Protein AF-A0A0K2V926-F1 (afdb_monomer)

Solvent-accessible surface area (backbone atoms only — not comparable to full-atom values): 27455 Å² total; per-residue (Å²): 122,60,82,78,70,68,65,40,74,65,41,53,51,31,40,55,51,43,51,51,48,54,51,37,40,50,54,46,16,48,52,30,44,75,71,68,37,51,71,63,11,52,54,46,50,47,32,52,51,48,21,49,50,54,18,43,54,54,14,66,69,42,86,78,47,61,51,70,63,33,17,52,46,42,22,33,68,53,28,37,34,55,49,21,29,46,56,47,52,34,52,53,51,30,38,50,50,50,44,75,52,64,62,35,76,74,25,53,84,41,62,88,41,75,64,9,42,52,28,46,47,50,53,49,35,54,54,47,24,53,49,43,30,48,56,46,50,56,62,59,33,56,54,96,58,91,80,47,69,68,55,55,51,31,44,51,47,23,42,50,32,32,30,53,30,44,43,55,54,49,17,52,34,47,69,70,42,40,66,52,38,66,72,43,53,49,52,52,54,33,51,52,38,34,49,50,42,61,77,72,41,85,60,90,58,74,60,46,62,55,34,15,52,51,40,74,50,25,87,47,46,64,48,60,65,72,88,70,78,74,75,85,81,85,71,92,69,78,43,80,65,48,43,51,52,49,36,56,50,39,54,52,38,54,56,39,42,52,53,48,53,50,51,47,52,52,53,51,52,50,51,48,53,48,40,57,54,44,65,75,74,42,82,60,81,68,42,34,77,73,63,64,38,65,63,64,63,49,49,56,51,52,54,31,43,54,49,20,52,51,28,42,50,53,31,50,48,52,55,48,50,52,35,51,53,40,49,52,48,53,72,63,56,65,96,62,87,90,60,62,75,74,47,56,64,55,51,54,58,60,54,66,77,62,78,53,71,69,74,79,66,59,72,72,71,70,72,82,65,75,72,80,58,69,50,7,29,42,76,64,89,59,98,57,94,76,50,74,60,53,73,35,44,54,70,41,35,61,53,64,31,76,74,75,66,50,74,46,82,35,68,62,61,41,36,49,72,42,49,29,31,31,32,39,38,37,32,71,78,80,50,37,31,31,61,44,65,38,73,51,30,44,49,60,54,50,55,52,48,52,53,28,22,78,67,48,77,37,70,57,13,33,42,30,59,75,76,57,38,65,89,27,52,30,33,38,72,71,46,76,44,99,47,80,81,49,42,64,57,51,35,53,48,49,29,59,76,40,48,14,40,62,90,68,16,48,30,82,134

Organism: Lepeophtheirus salmonis (NCBI:txid72036)

Sequence (509 aa):
MSGNELFTNYVVLRFFVGIVDVCTDFIRGSSLLFTQNLFWGLLTFALPVFSTLVSIVYGALDKNISFCNGACYIFAKYFEAFLSAGPQLFLFSTSIICGVHFDLFNNIGDFGSSGGFISFLEIFSFIWSILSFSIAAFNYDKESFPNSFLRSITYMATLFSSLSFRLFVGSLLLVLIPYYVVGVILPIAYILNMAIYKVTSESKDWECVLYAFSSLFSPIGYARRRSVTPSKKLSGIVSQSGVKIAKVNLESLVQRLKLFLALFHCLSLASFIILVIAFETTGKAQLIQSFQQREVVYVPPVILYIFSVCSSLVYLKTVVKARDATRLWDSITPAHPSRKTQVQNRLSQIFTDIELQPVNILPAEDPTDEKKGTPGNSRCDGKDRECVTCELMIVGSSFRSSMTGREYKFMNSVSCTTKNVIYLVTCNKCRKQYVGKTEQQFKQRHYGHRREIETKVSPLGKHFAEECGYINWRFQIIDHCDASGDLTRREGYWQQELNTYAPHGLNSR

InterPro domains:
  IPR000305 GIY-YIG endonuclease [PF01541] (420-500)
  IPR035901 GIY-YIG endonuclease superfamily [G3DSA:3.40.1440.10] (418-509)

Foldseek 3Di:
DPPVVLDDVLLVVLLVLLVLLLVLLLLLLVVCVVVVVPVLSVVSNVQLVVLLVVLQVVLVVPPPDDSVSSSSSCSSQARRLQSHLLVVLLSLLLCVQLCSCVLLVVLCVPCVDPSNVNSVSSVVSNVSSVVSNLSNLPVQLPAPDPDDPLLSVLVSLLQVLLLVLLSQLVSLCCQLPVCCVVPPLLVVQLVVQLVLCVVLDPDPDPCSSRQSSSLSRGLGNLRDDDPPPDDPDDDDDCALVNLVVVLVSLVSSLVSLVVSLVSSLVSSVVSLVVSVVSLVPGDCVSGDPVCNDPCNSNVVSVVSSVSSVVSSVSSSVVSVVVSVVSVVVSVPVDPDDDPPPVVVVVVVVVVVVPPPPPPPPVVPPPPVPPPPDFF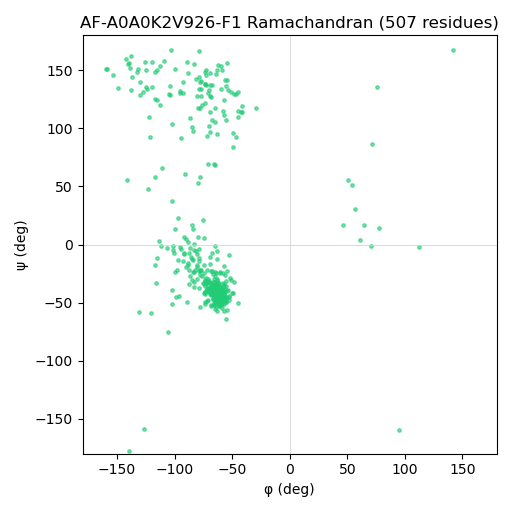FEDEDPDPDPDLVQQVQEDGDQWDAQLVPRDIDGGGHYDYQQAAFFWKWKAQQPPRAIDIDTGRGRNSVVVVVLVVCLVVVPALSNVCQNPPRHPVRIHMTGDDHDPHNVCSVVVSVVCCVVSVQDPPRHRDDD

Radius of gyration: 30.7 Å; Cα contacts (8 Å, |Δi|>4): 624; chains: 1; bounding box: 84×50×77 Å

Nearest PDB structures (foldseek):
  1ln0-assembly1_A  TM=8.294E-01  e=8.531E-03  Tequatrovirus T4

Secondary structure (DSSP, 8-state):
--HHHHT-HHHHHHHHHHHHHHHHHHHHHHHHHHTT-HHHHHHHHHHHHHHHHHHHHHHHH-TTS-HHHHHHHHIIIIIIIIIIIHHHHHHHHHHHHTTTTHHHHHHTT-TTSHHHHHHHHHHHHHHHHHHHHHHHHHHHT--SS---HHHHHHHHHHHHHHHHHHHHHHHHHHHH-HHHIIIIIHHHHHHHHHHHHHHH----STHHHHHHHHTTTSS--TTPPP-----S---S---HHHHHHHHHHHHHHHHHHHHHHHHHHHHHHHHHHHHHHHHHHS-GGGS-GGGGSHHHHHHHHHHHHHHHHHHHHHHHHHHHHHHHHHHHHHHHS-SSGGGHHHHHHHHHHHHHTT------------------PPSEE----SS-S--HHHHTB--BSEEE-TTT--EEE--SEE-TT--SEEEEEEETTT--EEEEEESS-HHHHHHHHHHHHHHT-SHHHHIIIIIS-GGGEEEEEEEE-SSHHHHHHHHHHHHHHTT-BTTTSSB--

Structure (mmCIF, N/CA/C/O backbone):
data_AF-A0A0K2V926-F1
#
_entry.id   AF-A0A0K2V926-F1
#
loop_
_atom_site.group_PDB
_atom_site.id
_atom_site.type_symbol
_atom_site.label_atom_id
_atom_site.label_alt_id
_atom_site.label_comp_id
_atom_site.label_asym_id
_atom_site.label_entity_id
_atom_site.label_seq_id
_atom_site.pdbx_PDB_ins_code
_atom_site.Cartn_x
_atom_site.Cartn_y
_atom_site.Cartn_z
_atom_site.occupancy
_atom_site.B_iso_or_equiv
_atom_site.auth_seq_id
_atom_site.auth_comp_id
_atom_site.auth_asym_id
_atom_site.auth_atom_id
_atom_site.pdbx_PDB_model_num
ATOM 1 N N . MET A 1 1 ? 17.329 -14.906 -1.719 1.00 42.91 1 MET A N 1
ATOM 2 C CA . MET A 1 1 ? 17.721 -13.475 -1.724 1.00 42.91 1 MET A CA 1
ATOM 3 C C . MET A 1 1 ? 19.124 -13.372 -1.150 1.00 42.91 1 MET A C 1
ATOM 5 O O . MET A 1 1 ? 19.411 -14.099 -0.207 1.00 42.91 1 MET A O 1
ATOM 9 N N . SER A 1 2 ? 20.019 -12.555 -1.714 1.00 35.53 2 SER A N 1
ATOM 10 C CA . SER A 1 2 ? 21.328 -12.323 -1.078 1.00 35.53 2 SER A CA 1
ATOM 11 C C . SER A 1 2 ? 21.142 -11.447 0.170 1.00 35.53 2 SER A C 1
ATOM 13 O O . SER A 1 2 ? 20.219 -10.634 0.213 1.00 35.53 2 SER A O 1
ATOM 15 N N . GLY A 1 3 ? 21.994 -11.594 1.192 1.00 37.06 3 GLY A N 1
ATOM 16 C CA . GLY A 1 3 ? 21.860 -10.872 2.472 1.00 37.06 3 GLY A CA 1
ATOM 17 C C . GLY A 1 3 ? 21.765 -9.340 2.353 1.00 37.06 3 GLY A C 1
ATOM 18 O O . GLY A 1 3 ? 21.155 -8.701 3.203 1.00 37.06 3 GLY A O 1
ATOM 19 N N . ASN A 1 4 ? 22.259 -8.757 1.253 1.00 40.38 4 ASN A N 1
ATOM 20 C CA . ASN A 1 4 ? 22.175 -7.318 0.975 1.00 40.38 4 ASN A CA 1
ATOM 21 C C . ASN A 1 4 ? 20.801 -6.849 0.447 1.00 40.38 4 ASN A C 1
ATOM 23 O O . ASN A 1 4 ? 20.538 -5.650 0.447 1.00 40.38 4 ASN A O 1
ATOM 27 N N . GLU A 1 5 ? 19.910 -7.747 0.005 1.00 48.66 5 GLU A N 1
ATOM 28 C CA . GLU A 1 5 ? 18.532 -7.399 -0.401 1.00 48.66 5 GLU A CA 1
ATOM 29 C C . GLU A 1 5 ? 17.530 -7.421 0.770 1.00 48.66 5 GLU A C 1
ATOM 31 O O . GLU A 1 5 ? 16.438 -6.858 0.659 1.00 48.66 5 GLU A O 1
ATOM 36 N N . LEU A 1 6 ? 17.894 -8.048 1.896 1.00 49.00 6 LEU A N 1
ATOM 37 C CA . LEU A 1 6 ? 17.049 -8.164 3.092 1.00 49.00 6 LEU A CA 1
ATOM 38 C C . LEU A 1 6 ? 16.946 -6.841 3.874 1.00 49.00 6 LEU A C 1
ATOM 40 O O . LEU A 1 6 ? 15.889 -6.541 4.418 1.00 49.00 6 LEU A O 1
ATOM 44 N N . PHE A 1 7 ? 17.983 -5.998 3.846 1.00 55.91 7 PHE A N 1
ATOM 45 C CA . PHE A 1 7 ? 18.051 -4.741 4.606 1.00 55.91 7 PHE A CA 1
ATOM 46 C C . PHE A 1 7 ? 18.136 -3.508 3.703 1.00 55.91 7 PHE A C 1
ATOM 48 O O . PHE A 1 7 ? 19.064 -2.707 3.773 1.00 55.91 7 PHE A O 1
ATOM 55 N N . THR A 1 8 ? 17.146 -3.328 2.832 1.00 72.25 8 THR A N 1
ATOM 56 C CA . THR A 1 8 ? 16.980 -2.021 2.175 1.00 72.25 8 THR A CA 1
ATOM 57 C C . THR A 1 8 ? 16.657 -0.944 3.219 1.00 72.25 8 THR A C 1
ATOM 59 O O . THR A 1 8 ? 15.987 -1.239 4.209 1.00 72.25 8 THR A O 1
ATOM 62 N N . ASN A 1 9 ? 17.050 0.316 2.979 1.00 78.50 9 ASN A N 1
ATOM 63 C CA . ASN A 1 9 ? 16.726 1.454 3.863 1.00 78.50 9 ASN A CA 1
ATOM 64 C C . ASN A 1 9 ? 15.234 1.510 4.241 1.00 78.50 9 ASN A C 1
ATOM 66 O O . ASN A 1 9 ? 14.882 1.906 5.346 1.00 78.50 9 ASN A O 1
ATOM 70 N N . TYR A 1 10 ? 14.356 1.070 3.334 1.00 80.62 10 TYR A N 1
ATOM 71 C CA . TYR A 1 10 ? 12.924 0.950 3.590 1.00 80.62 10 TYR A CA 1
ATOM 72 C C . TYR A 1 10 ? 12.586 -0.097 4.662 1.00 80.62 10 TYR A C 1
ATOM 74 O O . TYR A 1 10 ? 11.781 0.181 5.542 1.00 80.62 10 TYR A O 1
ATOM 82 N N . VAL A 1 11 ? 13.182 -1.291 4.601 1.00 80.06 11 VAL A N 1
ATOM 83 C CA . VAL A 1 11 ? 12.918 -2.359 5.581 1.00 80.06 11 VAL A CA 1
ATOM 84 C C . VAL A 1 11 ? 13.426 -1.952 6.961 1.00 80.06 11 VAL A C 1
ATOM 86 O O . VAL A 1 11 ? 12.725 -2.163 7.943 1.00 80.06 11 VAL A O 1
ATOM 89 N N . VAL A 1 12 ? 14.591 -1.300 7.027 1.00 81.75 12 VAL A N 1
ATOM 90 C CA . VAL A 1 12 ? 15.128 -0.746 8.279 1.00 81.75 12 VAL A CA 1
ATOM 91 C C . VAL A 1 12 ? 14.183 0.312 8.853 1.00 81.75 12 VAL A C 1
ATOM 93 O O . VAL A 1 12 ? 13.789 0.208 10.010 1.00 81.75 12 VAL A O 1
ATOM 96 N N . LEU A 1 13 ? 13.747 1.282 8.040 1.00 85.31 13 LEU A N 1
ATOM 97 C CA . LEU A 1 13 ? 12.763 2.288 8.455 1.00 85.31 13 LEU A CA 1
ATOM 98 C C . LEU A 1 13 ? 11.477 1.638 8.983 1.00 85.31 13 LEU A C 1
ATOM 100 O O . LEU A 1 13 ? 10.986 2.011 10.041 1.00 85.31 13 LEU A O 1
ATOM 104 N N . ARG A 1 14 ? 10.942 0.649 8.261 1.00 86.81 14 ARG A N 1
ATOM 105 C CA . ARG A 1 14 ? 9.717 -0.060 8.645 1.00 86.81 14 ARG A CA 1
ATOM 106 C C . ARG A 1 14 ? 9.862 -0.849 9.936 1.00 86.81 14 ARG A C 1
ATOM 108 O O . ARG A 1 14 ? 8.911 -0.906 10.701 1.00 86.81 14 ARG A O 1
ATOM 115 N N . PHE A 1 15 ? 11.035 -1.418 10.188 1.00 83.62 15 PHE A N 1
ATOM 116 C CA . PHE A 1 15 ? 11.318 -2.092 11.447 1.00 83.62 15 PHE A CA 1
ATOM 117 C C . PHE A 1 15 ? 11.243 -1.117 12.629 1.00 83.62 15 PHE A C 1
ATOM 119 O O . PHE A 1 15 ? 10.557 -1.399 13.605 1.00 83.62 15 PHE A O 1
ATOM 126 N N . PHE A 1 16 ? 11.861 0.064 12.513 1.00 85.75 16 PHE A N 1
ATOM 127 C CA . PHE A 1 16 ? 11.765 1.098 13.550 1.00 85.75 16 PHE A CA 1
ATOM 128 C C . PHE A 1 16 ? 10.338 1.615 13.739 1.00 85.75 16 PHE A C 1
ATOM 130 O O . PHE A 1 16 ? 9.874 1.712 14.871 1.00 85.75 16 PHE A O 1
ATOM 137 N N . VAL A 1 17 ? 9.634 1.912 12.641 1.00 88.12 17 VAL A N 1
ATOM 138 C CA . VAL A 1 17 ? 8.237 2.370 12.691 1.00 88.12 17 VAL A CA 1
ATOM 139 C C . VAL A 1 17 ? 7.353 1.340 13.393 1.00 88.12 17 VAL A C 1
ATOM 141 O O . VAL A 1 17 ? 6.601 1.718 14.286 1.00 88.12 17 VAL A O 1
ATOM 144 N N . GLY A 1 18 ? 7.517 0.058 13.058 1.00 85.19 18 GLY A N 1
ATOM 145 C CA . GLY A 1 18 ? 6.752 -1.028 13.661 1.00 85.19 18 GLY A CA 1
ATOM 146 C C . GLY A 1 18 ? 7.061 -1.271 15.138 1.00 85.19 18 GLY A C 1
ATOM 147 O O . GLY A 1 18 ? 6.154 -1.581 15.899 1.00 85.19 18 GLY A O 1
ATOM 148 N N . ILE A 1 19 ? 8.311 -1.087 15.584 1.00 85.31 19 ILE A N 1
ATOM 149 C CA . ILE A 1 19 ? 8.633 -1.135 17.023 1.00 85.31 19 ILE A CA 1
ATOM 150 C C . ILE A 1 19 ? 7.877 -0.040 17.772 1.00 85.31 19 ILE A C 1
ATOM 152 O O . ILE A 1 19 ? 7.314 -0.304 18.830 1.00 85.31 19 ILE A O 1
ATOM 156 N N . VAL A 1 20 ? 7.866 1.182 17.236 1.00 89.44 20 VAL A N 1
ATOM 157 C CA . VAL A 1 20 ? 7.162 2.297 17.875 1.00 89.44 20 VAL A CA 1
ATOM 158 C C . VAL A 1 20 ? 5.656 2.027 17.921 1.00 89.44 20 VAL A C 1
ATOM 160 O O . VAL A 1 20 ? 5.084 2.177 18.997 1.00 89.44 20 VAL A O 1
ATOM 163 N N . ASP A 1 21 ? 5.040 1.549 16.830 1.00 87.56 21 ASP A N 1
ATOM 164 C CA . ASP A 1 21 ? 3.621 1.143 16.815 1.00 87.56 21 ASP A CA 1
ATOM 165 C C . ASP A 1 21 ? 3.337 0.118 17.926 1.00 87.56 21 ASP A C 1
ATOM 167 O O . ASP A 1 21 ? 2.548 0.400 18.827 1.00 87.56 21 ASP A O 1
ATOM 171 N N . VAL A 1 22 ? 4.064 -1.008 17.949 1.00 86.50 22 VAL A N 1
ATOM 172 C CA . VAL A 1 22 ? 3.876 -2.079 18.946 1.00 86.50 22 VAL A CA 1
ATOM 173 C C . VAL A 1 22 ? 4.055 -1.572 20.378 1.00 86.50 22 VAL A C 1
ATOM 175 O O . VAL A 1 22 ? 3.265 -1.917 21.255 1.00 86.50 22 VAL A O 1
ATOM 178 N N . CYS A 1 23 ? 5.072 -0.746 20.638 1.00 89.44 23 CYS A N 1
ATOM 179 C CA . CYS A 1 23 ? 5.290 -0.160 21.959 1.00 89.44 23 CYS A CA 1
ATOM 180 C C . CYS A 1 23 ? 4.127 0.750 22.370 1.00 89.44 23 CYS A C 1
ATOM 182 O O . CYS A 1 23 ? 3.650 0.659 23.502 1.00 89.44 23 CYS A O 1
ATOM 184 N N . THR A 1 24 ? 3.653 1.612 21.467 1.00 90.12 24 THR A N 1
ATOM 185 C CA . THR A 1 24 ? 2.534 2.517 21.764 1.00 90.12 24 THR A CA 1
ATOM 186 C C . THR A 1 24 ? 1.217 1.763 21.956 1.00 90.12 24 THR A C 1
ATOM 188 O O . THR A 1 24 ? 0.482 2.066 22.896 1.00 90.12 24 THR A O 1
ATOM 191 N N . ASP A 1 25 ? 0.971 0.713 21.168 1.00 88.94 25 ASP A N 1
ATOM 192 C CA . ASP A 1 25 ? -0.174 -0.186 21.324 1.00 88.94 25 ASP A CA 1
ATOM 193 C C . ASP A 1 25 ? -0.127 -0.938 22.651 1.00 88.94 25 ASP A C 1
ATOM 195 O O . ASP A 1 25 ? -1.148 -1.073 23.323 1.00 88.94 25 ASP A O 1
ATOM 199 N N . PHE A 1 26 ? 1.057 -1.384 23.079 1.00 90.00 26 PHE A N 1
ATOM 200 C CA . PHE A 1 26 ? 1.221 -2.061 24.362 1.00 90.00 26 PHE A CA 1
ATOM 201 C C . PHE A 1 26 ? 0.922 -1.126 25.542 1.00 90.00 26 PHE A C 1
ATOM 203 O O . PHE A 1 26 ? 0.235 -1.516 26.491 1.00 90.00 26 PHE A O 1
ATOM 210 N N . ILE A 1 27 ? 1.408 0.119 25.481 1.00 89.44 27 ILE A N 1
ATOM 211 C CA . ILE A 1 27 ? 1.130 1.140 26.500 1.00 89.44 27 ILE A CA 1
ATOM 212 C C . ILE A 1 27 ? -0.372 1.425 26.558 1.00 89.44 27 ILE A C 1
ATOM 214 O O . ILE A 1 27 ? -0.959 1.401 27.642 1.00 89.44 27 ILE A O 1
ATOM 218 N N . ARG A 1 28 ? -1.010 1.622 25.401 1.00 88.81 28 ARG A N 1
ATOM 219 C CA . ARG A 1 28 ? -2.451 1.860 25.303 1.00 88.81 28 ARG A CA 1
ATOM 220 C C . ARG A 1 28 ? -3.269 0.679 25.825 1.00 88.81 28 ARG A C 1
ATOM 222 O O . ARG A 1 28 ? -4.159 0.863 26.649 1.00 88.81 28 ARG A O 1
ATOM 229 N N . GLY A 1 29 ? -2.953 -0.539 25.388 1.00 90.94 29 GLY A N 1
ATOM 230 C CA . GLY A 1 29 ? -3.607 -1.758 25.862 1.00 90.94 29 GLY A CA 1
ATOM 231 C C . GLY A 1 29 ? -3.499 -1.899 27.379 1.00 90.94 29 GLY A C 1
ATOM 232 O O . GLY A 1 29 ? -4.490 -2.197 28.042 1.00 90.94 29 GLY A O 1
ATOM 233 N N . SER A 1 30 ? -2.326 -1.592 27.943 1.00 90.88 30 SER A N 1
ATOM 234 C CA . SER A 1 30 ? -2.103 -1.603 29.393 1.00 90.88 30 SER A CA 1
ATOM 235 C C . SER A 1 30 ? -2.959 -0.553 30.099 1.00 90.88 30 SER A C 1
ATOM 237 O O . SER A 1 30 ? -3.625 -0.871 31.080 1.00 90.88 30 SER A O 1
ATOM 239 N N . SER A 1 31 ? -2.994 0.680 29.583 1.00 88.06 31 SER A N 1
ATOM 240 C CA . SER A 1 31 ? -3.824 1.758 30.133 1.00 88.06 31 SER A CA 1
ATOM 241 C C . SER A 1 31 ? -5.312 1.388 30.152 1.00 88.06 31 SER A C 1
ATOM 243 O O . SER A 1 31 ? -5.976 1.555 31.175 1.00 88.06 31 SER A O 1
ATOM 245 N N . LEU A 1 32 ? -5.818 0.789 29.070 1.00 90.12 32 LEU A N 1
ATOM 246 C CA . LEU A 1 32 ? -7.196 0.299 28.987 1.00 90.12 32 LEU A CA 1
ATOM 247 C C . LEU A 1 32 ? -7.492 -0.802 30.016 1.00 90.12 32 LEU A C 1
ATOM 249 O O . LEU A 1 32 ? -8.568 -0.814 30.608 1.00 90.12 32 LEU A O 1
ATOM 253 N N . LEU A 1 33 ? -6.543 -1.706 30.280 1.00 91.25 33 LEU A N 1
ATOM 254 C CA . LEU A 1 33 ? -6.701 -2.703 31.344 1.00 91.25 33 LEU A CA 1
ATOM 255 C C . LEU A 1 33 ? -6.739 -2.058 32.736 1.00 91.25 33 LEU A C 1
ATOM 257 O O . LEU A 1 33 ? -7.568 -2.443 33.559 1.00 91.25 33 LEU A O 1
ATOM 261 N N . PHE A 1 34 ? -5.892 -1.057 32.996 1.00 88.94 34 PHE A N 1
ATOM 262 C CA . PHE A 1 34 ? -5.884 -0.337 34.275 1.00 88.94 34 PHE A CA 1
ATOM 263 C C . PHE A 1 34 ? -7.171 0.457 34.521 1.00 88.94 34 PHE A C 1
ATOM 265 O O . PHE A 1 34 ? -7.620 0.546 35.662 1.00 88.94 34 PHE A O 1
ATOM 272 N N . THR A 1 35 ? -7.798 0.982 33.467 1.00 86.62 35 THR A N 1
ATOM 273 C CA . THR A 1 35 ? -9.080 1.704 33.548 1.00 86.62 35 THR A CA 1
ATOM 274 C C . THR A 1 35 ? -10.304 0.781 33.516 1.00 86.62 35 THR A C 1
ATOM 276 O O . THR A 1 35 ? -11.416 1.249 33.296 1.00 86.62 35 THR A O 1
ATOM 279 N N . GLN A 1 36 ? -10.130 -0.527 33.759 1.00 88.31 36 GLN A N 1
ATOM 280 C CA . GLN A 1 36 ? -11.199 -1.541 33.781 1.00 88.31 36 GLN A CA 1
ATOM 281 C C . GLN A 1 36 ? -11.897 -1.771 32.425 1.00 88.31 36 GLN A C 1
ATOM 283 O O . GLN A 1 36 ? -12.946 -2.411 32.352 1.00 88.31 36 GLN A O 1
ATOM 288 N N . ASN A 1 37 ? -11.291 -1.338 31.317 1.00 89.62 37 ASN A N 1
ATOM 289 C CA . ASN A 1 37 ? -11.782 -1.568 29.958 1.00 89.62 37 ASN A CA 1
ATOM 290 C C . ASN A 1 37 ? -11.203 -2.868 29.367 1.00 89.62 37 ASN A C 1
ATOM 292 O O . ASN A 1 37 ? -10.526 -2.859 28.334 1.00 89.62 37 ASN A O 1
ATOM 296 N N . LEU A 1 38 ? -11.488 -4.005 30.020 1.00 92.94 38 LEU A N 1
ATOM 297 C CA . LEU A 1 38 ? -10.884 -5.315 29.720 1.00 92.94 38 LEU A CA 1
ATOM 298 C C . LEU A 1 38 ? -11.000 -5.714 28.241 1.00 92.94 38 LEU A C 1
ATOM 300 O O . LEU A 1 38 ? -10.014 -6.118 27.630 1.00 92.94 38 LEU A O 1
ATOM 304 N N . PHE A 1 39 ? -12.193 -5.577 27.656 1.00 92.25 39 PHE A N 1
ATOM 305 C CA . PHE A 1 39 ? -12.448 -5.947 26.261 1.00 92.25 39 PHE A CA 1
ATOM 306 C C . PHE A 1 39 ? -11.535 -5.190 25.280 1.00 92.25 39 PHE A C 1
ATOM 308 O O . PHE A 1 39 ? -10.882 -5.806 24.437 1.00 92.25 39 PHE A O 1
ATOM 315 N N . TRP A 1 40 ? -11.440 -3.865 25.423 1.00 91.12 40 TRP A N 1
ATOM 316 C CA . TRP A 1 40 ? -10.645 -3.007 24.539 1.00 91.12 40 TRP A CA 1
ATOM 317 C C . TRP A 1 40 ? -9.142 -3.187 24.747 1.00 91.12 40 TRP A C 1
ATOM 319 O O . TRP A 1 40 ? -8.387 -3.197 23.772 1.00 91.12 40 TRP A O 1
ATOM 329 N N . GLY A 1 41 ? -8.711 -3.379 25.998 1.00 92.00 41 GLY A N 1
ATOM 330 C CA . GLY A 1 41 ? -7.320 -3.687 26.322 1.00 92.00 41 GLY A CA 1
ATOM 331 C C . GLY A 1 41 ? -6.871 -5.005 25.689 1.00 92.00 41 GLY A C 1
ATOM 332 O O . GLY A 1 41 ? -5.884 -5.032 24.957 1.00 92.00 41 GLY A O 1
ATOM 333 N N . LEU A 1 42 ? -7.636 -6.087 25.880 1.00 93.88 42 LEU A N 1
ATOM 334 C CA . LEU A 1 42 ? -7.319 -7.397 25.297 1.00 93.88 42 LEU A CA 1
ATOM 335 C C . LEU A 1 42 ? -7.307 -7.374 23.765 1.00 93.88 42 LEU A C 1
ATOM 337 O O . LEU A 1 42 ? -6.407 -7.950 23.156 1.00 93.88 42 LEU A O 1
ATOM 341 N N . LEU A 1 43 ? -8.270 -6.694 23.135 1.00 91.75 43 LEU A N 1
ATOM 342 C CA . LEU A 1 43 ? -8.331 -6.598 21.676 1.00 91.75 43 LEU A CA 1
ATOM 343 C C . LEU A 1 43 ? -7.152 -5.792 21.102 1.00 91.75 43 LEU A C 1
ATOM 345 O O . LEU A 1 43 ? -6.610 -6.163 20.063 1.00 91.75 43 LEU A O 1
ATOM 349 N N . THR A 1 44 ? -6.703 -4.758 21.823 1.00 91.56 44 THR A N 1
ATOM 350 C CA . THR A 1 44 ? -5.500 -3.982 21.479 1.00 91.56 44 THR A CA 1
ATOM 351 C C . THR A 1 44 ? -4.243 -4.854 21.506 1.00 91.56 44 THR A C 1
ATOM 353 O O . THR A 1 44 ? -3.418 -4.757 20.606 1.00 91.56 44 THR A O 1
ATOM 356 N N . PHE A 1 45 ? -4.102 -5.765 22.476 1.00 91.81 45 PHE A N 1
ATOM 357 C CA . PHE A 1 45 ? -2.975 -6.709 22.501 1.00 91.81 45 PHE A CA 1
ATOM 358 C C . PHE A 1 45 ? -3.080 -7.812 21.443 1.00 91.81 45 PHE A C 1
ATOM 360 O O . PHE A 1 45 ? -2.062 -8.279 20.929 1.00 91.81 45 PHE A O 1
ATOM 367 N N . ALA A 1 46 ? -4.298 -8.245 21.113 1.00 91.31 46 ALA A N 1
ATOM 368 C CA . ALA A 1 46 ? -4.512 -9.351 20.189 1.00 91.31 46 ALA A CA 1
ATOM 369 C C . ALA A 1 46 ? -3.986 -9.053 18.775 1.00 91.31 46 ALA A C 1
ATOM 371 O O . ALA A 1 46 ? -3.469 -9.960 18.122 1.00 91.31 46 ALA A O 1
ATOM 372 N N . LEU A 1 47 ? -4.078 -7.803 18.306 1.00 90.06 47 LEU A N 1
ATOM 373 C CA . LEU A 1 47 ? -3.697 -7.416 16.942 1.00 90.06 47 LEU A CA 1
ATOM 374 C C . LEU A 1 47 ? -2.173 -7.512 16.679 1.00 90.06 47 LEU A C 1
ATOM 376 O O . LEU A 1 47 ? -1.789 -8.245 15.758 1.00 90.06 47 LEU A O 1
ATOM 380 N N . PRO A 1 48 ? -1.278 -6.909 17.494 1.00 86.88 48 PRO A N 1
ATOM 381 C CA . PRO A 1 48 ? 0.168 -7.098 17.354 1.00 86.88 48 PRO A CA 1
ATOM 382 C C . PRO A 1 48 ? 0.607 -8.556 17.521 1.00 86.88 48 PRO A C 1
ATOM 384 O O . PRO A 1 48 ? 1.478 -9.039 16.789 1.00 86.88 48 PRO A O 1
ATOM 387 N N . VAL A 1 49 ? -0.012 -9.286 18.459 1.00 88.06 49 VAL A N 1
ATOM 388 C CA . VAL A 1 49 ? 0.279 -10.711 18.687 1.00 88.06 49 VAL A CA 1
ATOM 389 C C . VAL A 1 49 ? -0.089 -11.528 17.453 1.00 88.06 49 VAL A C 1
ATOM 391 O O . VAL A 1 49 ? 0.733 -12.302 16.964 1.00 88.06 49 VAL A O 1
ATOM 394 N N . PHE A 1 50 ? -1.282 -11.319 16.896 1.00 87.88 50 PHE A N 1
ATOM 395 C CA . PHE A 1 50 ? -1.721 -11.988 15.676 1.00 87.88 50 PHE A CA 1
ATOM 396 C C . PHE A 1 50 ? -0.795 -11.682 14.492 1.00 87.88 50 PHE A C 1
ATOM 398 O O . PHE A 1 50 ? -0.346 -12.604 13.810 1.00 87.88 50 PHE A O 1
ATOM 405 N N . SER A 1 51 ? -0.434 -10.411 14.290 1.00 85.81 51 SER A N 1
ATOM 406 C CA . SER A 1 51 ? 0.511 -9.998 13.244 1.00 85.81 51 SER A CA 1
ATOM 407 C C . SER A 1 51 ? 1.876 -10.691 13.383 1.00 85.81 51 SER A C 1
ATOM 409 O O . SER A 1 51 ? 2.438 -11.202 12.405 1.00 85.81 51 SER A O 1
ATOM 411 N N . THR A 1 52 ? 2.378 -10.803 14.615 1.00 82.69 52 THR A N 1
ATOM 412 C CA . THR A 1 52 ? 3.632 -11.502 14.931 1.00 82.69 52 THR A CA 1
ATOM 413 C C . THR A 1 52 ? 3.529 -12.999 14.633 1.00 82.69 52 THR A C 1
ATOM 415 O O . THR A 1 52 ? 4.400 -13.554 13.964 1.00 82.69 52 THR A O 1
ATOM 418 N N . LEU A 1 53 ? 2.444 -13.657 15.056 1.00 85.75 53 LEU A N 1
ATOM 419 C CA . LEU A 1 53 ? 2.220 -15.085 14.812 1.00 85.75 53 LEU A CA 1
ATOM 420 C C . LEU A 1 53 ? 2.139 -15.404 13.316 1.00 85.75 53 LEU A C 1
ATOM 422 O O . LEU A 1 53 ? 2.807 -16.327 12.852 1.00 85.75 53 LEU A O 1
ATOM 426 N N . VAL A 1 54 ? 1.386 -14.616 12.543 1.00 82.62 54 VAL A N 1
ATOM 427 C CA . VAL A 1 54 ? 1.290 -14.787 11.083 1.00 82.62 54 VAL A CA 1
ATOM 428 C C . VAL A 1 54 ? 2.662 -14.611 10.424 1.00 82.62 54 VAL A C 1
ATOM 430 O O . VAL A 1 54 ? 3.027 -15.390 9.541 1.00 82.62 54 VAL A O 1
ATOM 433 N N . SER A 1 55 ? 3.461 -13.650 10.893 1.00 80.44 55 SER A N 1
ATOM 434 C CA . SER A 1 55 ? 4.827 -13.426 10.400 1.00 80.44 55 SER A CA 1
ATOM 435 C C . SER A 1 55 ? 5.759 -14.601 10.684 1.00 80.44 55 SER A C 1
ATOM 437 O O . SER A 1 55 ? 6.539 -14.988 9.814 1.00 80.44 55 SER A O 1
ATOM 439 N N . ILE A 1 56 ? 5.660 -15.191 11.879 1.00 81.06 56 ILE A N 1
ATOM 440 C CA . ILE A 1 56 ? 6.429 -16.374 12.278 1.00 81.06 56 ILE A CA 1
ATOM 441 C C . ILE A 1 56 ? 6.043 -17.580 11.421 1.00 81.06 56 ILE A C 1
ATOM 443 O O . ILE A 1 56 ? 6.925 -18.251 10.889 1.00 81.06 56 ILE A O 1
ATOM 447 N N . VAL A 1 57 ? 4.743 -17.839 11.250 1.00 82.06 57 VAL A N 1
ATOM 448 C CA . VAL A 1 57 ? 4.250 -18.954 10.427 1.00 82.06 57 VAL A CA 1
ATOM 449 C C . VAL A 1 57 ? 4.725 -18.798 8.987 1.00 82.06 57 VAL A C 1
ATOM 451 O O . VAL A 1 57 ? 5.266 -19.739 8.411 1.00 82.06 57 VAL A O 1
ATOM 454 N N . TYR A 1 58 ? 4.595 -17.603 8.411 1.00 74.38 58 TYR A N 1
ATOM 455 C CA . TYR A 1 58 ? 5.065 -17.351 7.052 1.00 74.38 58 TYR A CA 1
ATOM 456 C C . TYR A 1 58 ? 6.591 -17.513 6.946 1.00 74.38 58 TYR A C 1
ATOM 458 O O . TYR A 1 58 ? 7.079 -18.148 6.012 1.00 74.38 58 TYR A O 1
ATOM 466 N N . GLY A 1 59 ? 7.351 -16.992 7.915 1.00 71.94 59 GLY A N 1
ATOM 467 C CA . GLY A 1 59 ? 8.805 -17.154 7.983 1.00 71.94 59 GLY A CA 1
ATOM 468 C C . GLY A 1 59 ? 9.252 -18.613 8.134 1.00 71.94 59 GLY A C 1
ATOM 469 O O . GLY A 1 59 ? 10.273 -18.990 7.571 1.00 71.94 59 GLY A O 1
ATOM 470 N N . ALA A 1 60 ? 8.477 -19.451 8.831 1.00 73.81 60 ALA A N 1
ATOM 471 C CA . ALA A 1 60 ? 8.723 -20.891 8.947 1.00 73.81 60 ALA A CA 1
ATOM 472 C C . ALA A 1 60 ? 8.472 -21.650 7.635 1.00 73.81 60 ALA A C 1
ATOM 474 O O . ALA A 1 60 ? 9.124 -22.659 7.365 1.00 73.81 60 ALA A O 1
ATOM 475 N N . LEU A 1 61 ? 7.517 -21.184 6.825 1.00 74.62 61 LEU A N 1
ATOM 476 C CA . LEU A 1 61 ? 7.176 -21.799 5.541 1.00 74.62 61 LEU A CA 1
ATOM 477 C C . LEU A 1 61 ? 8.174 -21.439 4.428 1.00 74.62 61 LEU A C 1
ATOM 479 O O . LEU A 1 61 ? 8.309 -22.198 3.464 1.00 74.62 61 LEU A O 1
ATOM 483 N N . ASP A 1 62 ? 8.900 -20.324 4.555 1.00 68.12 62 ASP A N 1
ATOM 484 C CA . ASP A 1 62 ? 9.925 -19.922 3.590 1.00 68.12 62 ASP A CA 1
ATOM 485 C C . ASP A 1 62 ? 11.272 -20.610 3.866 1.00 68.12 62 ASP A C 1
ATOM 487 O O . ASP A 1 62 ? 12.090 -20.170 4.673 1.00 68.12 62 ASP A O 1
ATOM 491 N N . LYS A 1 63 ? 11.531 -21.702 3.138 1.00 62.38 63 LYS A N 1
ATOM 492 C CA . LYS A 1 63 ? 12.749 -22.522 3.272 1.00 62.38 63 LYS A CA 1
ATOM 493 C C . LYS A 1 63 ? 14.045 -21.822 2.829 1.00 62.38 63 LYS A C 1
ATOM 495 O O . LYS A 1 63 ? 15.117 -22.402 2.983 1.00 62.38 63 LYS A O 1
ATOM 500 N N . ASN A 1 64 ? 13.974 -20.625 2.239 1.00 61.31 64 ASN A N 1
ATOM 501 C CA . ASN A 1 64 ? 15.116 -19.973 1.584 1.00 61.31 64 ASN A CA 1
ATOM 502 C C . ASN A 1 64 ? 15.799 -18.871 2.414 1.00 61.31 64 ASN A C 1
ATOM 504 O O . ASN A 1 64 ? 16.762 -18.264 1.933 1.00 61.31 64 ASN A O 1
ATOM 508 N N . ILE A 1 65 ? 15.314 -18.570 3.622 1.00 63.34 65 ILE A N 1
ATOM 509 C CA . ILE A 1 65 ? 15.864 -17.532 4.510 1.00 63.34 65 ILE A CA 1
ATOM 510 C C . ILE A 1 65 ? 16.012 -18.123 5.922 1.00 63.34 65 ILE A C 1
ATOM 512 O O . ILE A 1 65 ? 15.245 -18.999 6.310 1.00 63.34 65 ILE A O 1
ATOM 516 N N . SER A 1 66 ? 17.006 -17.677 6.707 1.00 67.94 66 SER A N 1
ATOM 517 C CA . SER A 1 66 ? 17.076 -18.089 8.115 1.00 67.94 66 SER A CA 1
ATOM 518 C C . SER A 1 66 ? 15.808 -17.643 8.847 1.00 67.94 66 SER A C 1
ATOM 520 O O . SER A 1 66 ? 15.377 -16.500 8.696 1.00 67.94 66 SER A O 1
ATOM 522 N N . PHE A 1 67 ? 15.220 -18.542 9.638 1.00 68.56 67 PHE A N 1
ATOM 523 C CA . PHE A 1 67 ? 13.917 -18.351 10.284 1.00 68.56 67 PHE A CA 1
ATOM 524 C C . PHE A 1 67 ? 13.752 -16.965 10.937 1.00 68.56 67 PHE A C 1
ATOM 526 O O . PHE A 1 67 ? 12.806 -16.246 10.621 1.00 68.56 67 PHE A O 1
ATOM 533 N N . CYS A 1 68 ? 14.717 -16.536 11.760 1.00 64.31 68 CYS A N 1
ATOM 534 C CA . CYS A 1 68 ? 14.658 -15.234 12.433 1.00 64.31 68 CYS A CA 1
ATOM 535 C C . CYS A 1 68 ? 14.730 -14.045 11.459 1.00 64.31 68 CYS A C 1
ATOM 537 O O . CYS A 1 68 ? 13.972 -13.088 11.598 1.00 64.31 68 CYS A O 1
ATOM 539 N N . ASN A 1 69 ? 15.601 -14.097 10.446 1.00 66.75 69 ASN A N 1
ATOM 540 C CA . ASN A 1 69 ? 15.738 -12.994 9.488 1.00 66.75 69 ASN A CA 1
ATOM 541 C C . ASN A 1 69 ? 14.541 -12.924 8.530 1.00 66.75 69 ASN A C 1
ATOM 543 O O . ASN A 1 69 ? 14.132 -11.831 8.143 1.00 66.75 69 ASN A O 1
ATOM 547 N N . GLY A 1 70 ? 13.960 -14.074 8.175 1.00 65.62 70 GLY A N 1
ATOM 548 C CA . GLY A 1 70 ? 12.743 -14.168 7.373 1.00 65.62 70 GLY A CA 1
ATOM 549 C C . GLY A 1 70 ? 11.542 -13.602 8.122 1.00 65.62 70 GLY A C 1
ATOM 550 O O . GLY A 1 70 ? 10.880 -12.699 7.614 1.00 65.62 70 GLY A O 1
ATOM 551 N N . ALA A 1 71 ? 11.312 -14.052 9.359 1.00 64.94 71 ALA A N 1
ATOM 552 C CA . ALA A 1 71 ? 10.214 -13.569 10.193 1.00 64.94 71 ALA A CA 1
ATOM 553 C C . ALA A 1 71 ? 10.287 -12.048 10.420 1.00 64.94 71 ALA A C 1
ATOM 555 O O . ALA A 1 71 ? 9.298 -11.357 10.183 1.00 64.94 71 ALA A O 1
ATOM 556 N N . CYS A 1 72 ? 11.457 -11.500 10.775 1.00 67.31 72 CYS A N 1
ATOM 557 C CA . CYS A 1 72 ? 11.635 -10.054 10.959 1.00 67.31 72 CYS A CA 1
ATOM 558 C C . CYS A 1 72 ? 11.419 -9.256 9.664 1.00 67.31 72 CYS A C 1
ATOM 560 O O . CYS A 1 72 ? 10.779 -8.203 9.682 1.00 67.31 72 CYS A O 1
ATOM 562 N N . TYR A 1 73 ? 11.919 -9.755 8.530 1.00 71.06 73 TYR A N 1
ATOM 563 C CA . TYR A 1 73 ? 11.717 -9.119 7.227 1.00 71.06 73 TYR A CA 1
ATOM 564 C C . TYR A 1 73 ? 10.238 -9.062 6.848 1.00 71.06 73 TYR A C 1
ATOM 566 O O . TYR A 1 73 ? 9.740 -8.026 6.409 1.00 71.06 73 TYR A O 1
ATOM 574 N N . ILE A 1 74 ? 9.535 -10.178 7.023 1.00 69.06 74 ILE A N 1
ATOM 575 C CA . ILE A 1 74 ? 8.136 -10.328 6.632 1.00 69.06 74 ILE A CA 1
ATOM 576 C C . ILE A 1 74 ? 7.224 -9.536 7.575 1.00 69.06 74 ILE A C 1
ATOM 578 O O . ILE A 1 74 ? 6.321 -8.847 7.100 1.00 69.06 74 ILE A O 1
ATOM 582 N N . PHE A 1 75 ? 7.512 -9.549 8.878 1.00 71.31 75 PHE A N 1
ATOM 583 C CA . PHE A 1 75 ? 6.832 -8.721 9.872 1.00 71.31 75 PHE A CA 1
ATOM 584 C C . PHE A 1 75 ? 6.939 -7.233 9.518 1.00 71.31 75 PHE A C 1
ATOM 586 O O . PHE A 1 75 ? 5.924 -6.576 9.286 1.00 71.31 75 PHE A O 1
ATOM 593 N N . ALA A 1 76 ? 8.165 -6.718 9.368 1.00 65.50 76 ALA A N 1
ATOM 594 C CA . ALA A 1 76 ? 8.401 -5.298 9.103 1.00 65.50 76 ALA A CA 1
ATOM 595 C C . ALA A 1 76 ? 7.824 -4.847 7.750 1.00 65.50 76 ALA A C 1
ATOM 597 O O . ALA A 1 76 ? 7.246 -3.761 7.620 1.00 65.50 76 ALA A O 1
ATOM 598 N N . LYS A 1 77 ? 7.983 -5.678 6.716 1.00 69.81 77 LYS A N 1
ATOM 599 C CA . LYS A 1 77 ? 7.578 -5.330 5.353 1.00 69.81 77 LYS A CA 1
ATOM 600 C C . LYS A 1 77 ? 6.079 -5.481 5.124 1.00 69.81 77 LYS A C 1
ATOM 602 O O . LYS A 1 77 ? 5.522 -4.675 4.374 1.00 69.81 77 LYS A O 1
ATOM 607 N N . TYR A 1 78 ? 5.451 -6.498 5.718 1.00 69.62 78 TYR A N 1
ATOM 608 C CA . TYR A 1 78 ? 4.095 -6.904 5.365 1.00 69.62 78 TYR A CA 1
ATOM 609 C C . TYR A 1 78 ? 3.080 -6.845 6.490 1.00 69.62 78 TYR A C 1
ATOM 611 O O . TYR A 1 78 ? 2.078 -6.141 6.369 1.00 69.62 78 TYR A O 1
ATOM 619 N N . PHE A 1 79 ? 3.311 -7.563 7.574 1.00 76.75 79 PHE A N 1
ATOM 620 C CA . PHE A 1 79 ? 2.224 -7.811 8.510 1.00 76.75 79 PHE A CA 1
ATOM 621 C C . PHE A 1 79 ? 2.044 -6.718 9.558 1.00 76.75 79 PHE A C 1
ATOM 623 O O . PHE A 1 79 ? 0.916 -6.494 9.982 1.00 76.75 79 PHE A O 1
ATOM 630 N N . GLU A 1 80 ? 3.084 -5.974 9.924 1.00 79.56 80 GLU A N 1
ATOM 631 C CA . GLU A 1 80 ? 2.958 -4.928 10.943 1.00 79.56 80 GLU A CA 1
ATOM 632 C C . GLU A 1 80 ? 1.991 -3.808 10.496 1.00 79.56 80 GLU A C 1
ATOM 634 O O . GLU A 1 80 ? 0.939 -3.631 11.105 1.00 79.56 80 GLU A O 1
ATOM 639 N N . ALA A 1 81 ? 2.232 -3.152 9.354 1.00 74.00 81 ALA A N 1
ATOM 640 C CA . ALA A 1 81 ? 1.376 -2.042 8.911 1.00 74.00 81 ALA A CA 1
ATOM 641 C C . ALA A 1 81 ? -0.067 -2.454 8.581 1.00 74.00 81 ALA A C 1
ATOM 643 O O . ALA A 1 81 ? -0.993 -1.663 8.756 1.00 74.00 81 ALA A O 1
ATOM 644 N N . PHE A 1 82 ? -0.270 -3.661 8.046 1.00 76.38 82 PHE A N 1
ATOM 645 C CA . PHE A 1 82 ? -1.590 -4.076 7.577 1.00 76.38 82 PHE A CA 1
ATOM 646 C C . PHE A 1 82 ? -2.358 -4.885 8.617 1.00 76.38 82 PHE A C 1
ATOM 648 O O . PHE A 1 82 ? -3.533 -4.612 8.804 1.00 76.38 82 PHE A O 1
ATOM 655 N N . LEU A 1 83 ? -1.742 -5.846 9.309 1.00 80.44 83 LEU A N 1
ATOM 656 C CA . LEU A 1 83 ? -2.441 -6.660 10.313 1.00 80.44 83 LEU A CA 1
ATOM 657 C C . LEU A 1 83 ? -2.425 -6.045 11.717 1.00 80.44 83 LEU A C 1
ATOM 659 O O . LEU A 1 83 ? -3.248 -6.451 12.531 1.00 80.44 83 LEU A O 1
ATOM 663 N N . SER A 1 84 ? -1.532 -5.085 11.990 1.00 83.81 84 SER A N 1
ATOM 664 C CA . SER A 1 84 ? -1.512 -4.329 13.250 1.00 83.81 84 SER A CA 1
ATOM 665 C C . SER A 1 84 ? -2.049 -2.913 13.040 1.00 83.81 84 SER A C 1
ATOM 667 O O . SER A 1 84 ? -3.212 -2.660 13.349 1.00 83.81 84 SER A O 1
ATOM 669 N N . ALA A 1 85 ? -1.264 -2.016 12.428 1.00 86.19 85 ALA A N 1
ATOM 670 C CA . ALA A 1 85 ? -1.578 -0.583 12.391 1.00 86.19 85 ALA A CA 1
ATOM 671 C C . ALA A 1 85 ? -2.941 -0.274 11.739 1.00 86.19 85 ALA A C 1
ATOM 673 O O . ALA A 1 85 ? -3.728 0.489 12.286 1.00 86.19 85 ALA A O 1
ATOM 674 N N . GLY A 1 86 ? -3.278 -0.905 10.607 1.00 90.25 86 GLY A N 1
ATOM 675 C CA . GLY A 1 86 ? -4.579 -0.725 9.946 1.00 90.25 86 GLY A CA 1
ATOM 676 C C . GLY A 1 86 ? -5.789 -1.017 10.860 1.00 90.25 86 GLY A C 1
ATOM 677 O O . GLY A 1 86 ? -6.579 -0.108 11.118 1.00 90.25 86 GLY A O 1
ATOM 678 N N . PRO A 1 87 ? -5.978 -2.259 11.346 1.00 92.19 87 PRO A N 1
ATOM 679 C CA . PRO A 1 87 ? -7.046 -2.622 12.280 1.00 92.19 87 PRO A CA 1
ATOM 680 C C . PRO A 1 87 ? -7.038 -1.801 13.572 1.00 92.19 87 PRO A C 1
ATOM 682 O O . PRO A 1 87 ? -8.103 -1.458 14.087 1.00 92.19 87 PRO A O 1
ATOM 685 N N . GLN A 1 88 ? -5.855 -1.427 14.059 1.00 92.19 88 GLN A N 1
ATOM 686 C CA . GLN A 1 88 ? -5.693 -0.620 15.262 1.00 92.19 88 GLN A CA 1
ATOM 687 C C . GLN A 1 88 ? -6.316 0.781 15.127 1.00 92.19 88 GLN A C 1
ATOM 689 O O . GLN A 1 88 ? -6.918 1.281 16.081 1.00 92.19 88 GLN A O 1
ATOM 694 N N . LEU A 1 89 ? -6.282 1.382 13.930 1.00 94.12 89 LEU A N 1
ATOM 695 C CA . LEU A 1 89 ? -6.966 2.652 13.647 1.00 94.12 89 LEU A CA 1
ATOM 696 C C . LEU A 1 89 ? -8.491 2.546 13.807 1.00 94.12 89 LEU A C 1
ATOM 698 O O . LEU A 1 89 ? -9.122 3.461 14.346 1.00 94.12 89 LEU A O 1
ATOM 702 N N . PHE A 1 90 ? -9.085 1.434 13.362 1.00 94.88 90 PHE A N 1
ATOM 703 C CA . PHE A 1 90 ? -10.512 1.161 13.561 1.00 94.88 90 PHE A CA 1
ATOM 704 C C . PHE A 1 90 ? -10.813 0.899 15.029 1.00 94.88 90 PHE A C 1
ATOM 706 O O . PHE A 1 90 ? -11.790 1.428 15.549 1.00 94.88 90 PHE A O 1
ATOM 713 N N . LEU A 1 91 ? -9.962 0.133 15.716 1.00 93.75 91 LEU A N 1
ATOM 714 C CA . LEU A 1 91 ? -10.130 -0.151 17.136 1.00 93.75 91 LEU A CA 1
ATOM 715 C C . LEU A 1 91 ? -10.108 1.134 17.976 1.00 93.75 91 LEU A C 1
ATOM 717 O O . LEU A 1 91 ? -10.966 1.315 18.834 1.00 93.75 91 LEU A O 1
ATOM 721 N N . PHE A 1 92 ? -9.168 2.042 17.696 1.00 92.94 92 PHE A N 1
ATOM 722 C CA . PHE A 1 92 ? -9.087 3.372 18.311 1.00 92.94 92 PHE A CA 1
ATOM 723 C C . PHE A 1 92 ? -10.312 4.236 18.034 1.00 92.94 92 PHE A C 1
ATOM 725 O O . PHE A 1 92 ? -10.918 4.791 18.946 1.00 92.94 92 PHE A O 1
ATOM 732 N N . SER A 1 93 ? -10.716 4.320 16.772 1.00 93.56 93 SER A N 1
ATOM 733 C CA . SER A 1 93 ? -11.866 5.139 16.394 1.00 93.56 93 SER A CA 1
ATOM 734 C C . SER A 1 93 ? -13.166 4.600 17.009 1.00 93.56 93 SER A C 1
ATOM 736 O O . SER A 1 93 ? -13.988 5.370 17.499 1.00 93.56 93 SER A O 1
ATOM 738 N N . THR A 1 94 ? -13.330 3.275 17.053 1.00 93.62 94 THR A N 1
ATOM 739 C CA . THR A 1 94 ? -14.498 2.606 17.651 1.00 93.62 94 THR A CA 1
ATOM 740 C C . THR A 1 94 ? -14.537 2.809 19.171 1.00 93.62 94 THR A C 1
ATOM 742 O O . THR A 1 94 ? -15.593 3.133 19.711 1.00 93.62 94 THR A O 1
ATOM 745 N N . SER A 1 95 ? -13.398 2.706 19.869 1.00 91.19 95 SER A N 1
ATOM 746 C CA . SER A 1 95 ? -13.348 2.925 21.321 1.00 91.19 95 SER A CA 1
ATOM 747 C C . SER A 1 95 ? -13.675 4.373 21.706 1.00 91.19 95 SER A C 1
ATOM 749 O O . SER A 1 95 ? -14.356 4.596 22.708 1.00 91.19 95 SER A O 1
ATOM 751 N N . ILE A 1 96 ? -13.276 5.361 20.893 1.00 90.44 96 ILE A N 1
ATOM 752 C CA . ILE A 1 96 ? -13.692 6.765 21.073 1.00 90.44 96 ILE A CA 1
ATOM 753 C C . ILE A 1 96 ? -15.207 6.918 20.918 1.00 90.44 96 ILE A C 1
ATOM 755 O O . ILE A 1 96 ? -15.844 7.547 21.760 1.00 90.44 96 ILE A O 1
ATOM 759 N N . ILE A 1 97 ? -15.796 6.334 19.872 1.00 91.12 97 ILE A N 1
ATOM 760 C CA . ILE A 1 97 ? -17.243 6.420 19.608 1.00 91.12 97 ILE A CA 1
ATOM 761 C C . ILE A 1 97 ? -18.065 5.790 20.748 1.00 91.12 97 ILE A C 1
ATOM 763 O O . ILE A 1 97 ? -19.146 6.283 21.075 1.00 91.12 97 ILE A O 1
ATOM 767 N N . CYS A 1 98 ? -17.544 4.737 21.384 1.00 89.62 98 CYS A N 1
ATOM 768 C CA . CYS A 1 98 ? -18.140 4.115 22.570 1.00 89.62 98 CYS A CA 1
ATOM 769 C C . CYS A 1 98 ? -17.867 4.873 23.883 1.00 89.62 98 CYS A C 1
ATOM 771 O O . CYS A 1 98 ? -18.372 4.469 24.925 1.00 89.62 98 CYS A O 1
ATOM 773 N N . GLY A 1 99 ? -17.074 5.950 23.863 1.00 86.44 99 GLY A N 1
ATOM 774 C CA . GLY A 1 99 ? -16.779 6.759 25.051 1.00 86.44 99 GLY A CA 1
ATOM 775 C C . GLY A 1 99 ? -15.755 6.146 26.004 1.00 86.44 99 GLY A C 1
ATOM 776 O O . GLY A 1 99 ? -15.614 6.617 27.126 1.00 86.44 99 GLY A O 1
ATOM 777 N N . VAL A 1 100 ? -15.015 5.127 25.566 1.00 85.50 100 VAL A N 1
ATOM 778 C CA . VAL A 1 100 ? -13.995 4.433 26.376 1.00 85.50 100 VAL A CA 1
ATOM 779 C C . VAL A 1 100 ? -12.854 5.376 26.767 1.00 85.50 100 VAL A C 1
ATOM 781 O O . VAL A 1 100 ? -12.268 5.242 27.834 1.00 85.50 100 VAL A O 1
ATOM 784 N N . HIS A 1 101 ? -12.568 6.359 25.913 1.00 77.88 101 HIS A N 1
ATOM 785 C CA . HIS A 1 101 ? -11.514 7.358 26.095 1.00 77.88 101 HIS A CA 1
ATOM 786 C C . HIS A 1 101 ? -12.075 8.713 26.565 1.00 77.88 101 HIS A C 1
ATOM 788 O O . HIS A 1 101 ? -11.616 9.758 26.115 1.00 77.88 101 HIS A O 1
ATOM 794 N N . PHE A 1 102 ? -13.100 8.732 27.426 1.00 68.94 102 PHE A N 1
ATOM 795 C CA . PHE A 1 102 ? -13.734 9.988 27.862 1.00 68.94 102 PHE A CA 1
ATOM 796 C C . PHE A 1 102 ? -12.738 10.973 28.506 1.00 68.94 102 PHE A C 1
ATOM 798 O O . PHE A 1 102 ? -12.808 12.177 28.266 1.00 68.94 102 PHE A O 1
ATOM 805 N N . ASP A 1 103 ? -11.751 10.455 29.238 1.00 70.00 103 ASP A N 1
ATOM 806 C CA . ASP A 1 103 ? -10.729 11.257 29.920 1.00 70.00 103 ASP A CA 1
ATOM 807 C C . ASP A 1 103 ? -9.605 11.758 28.996 1.00 70.00 103 ASP A C 1
ATOM 809 O O . ASP A 1 103 ? -8.839 12.644 29.383 1.00 70.00 103 ASP A O 1
ATOM 813 N N . LEU A 1 104 ? -9.525 11.241 27.763 1.00 75.94 104 LEU A N 1
ATOM 814 C CA . LEU A 1 104 ? -8.473 11.573 26.797 1.00 75.94 104 LEU A CA 1
ATOM 815 C C . LEU A 1 104 ? -8.443 13.070 26.482 1.00 75.94 104 LEU A C 1
ATOM 817 O O . LEU A 1 104 ? -7.398 13.716 26.525 1.00 75.94 104 LEU A O 1
ATOM 821 N N . PHE A 1 105 ? -9.608 13.631 26.161 1.00 72.81 105 PHE A N 1
ATOM 822 C CA . PHE A 1 105 ? -9.720 15.033 25.764 1.00 72.81 105 PHE A CA 1
ATOM 823 C C . PHE A 1 105 ? -9.660 15.982 26.962 1.00 72.81 105 PHE A C 1
ATOM 825 O O . PHE A 1 105 ? -9.222 17.119 26.812 1.00 72.81 105 PHE A O 1
ATOM 832 N N . ASN A 1 106 ? -10.046 15.505 28.147 1.00 77.62 106 ASN A N 1
ATOM 833 C CA . ASN A 1 106 ? -10.045 16.306 29.369 1.00 77.62 106 ASN A CA 1
ATOM 834 C C . ASN A 1 106 ? -8.624 16.537 29.904 1.00 77.62 106 ASN A C 1
ATOM 836 O O . ASN A 1 106 ? -8.346 17.597 30.457 1.00 77.62 106 ASN A O 1
ATOM 840 N N . ASN A 1 107 ? -7.714 15.580 29.694 1.00 79.62 107 ASN A N 1
ATOM 841 C CA . ASN A 1 107 ? -6.359 15.621 30.250 1.00 79.62 107 ASN A CA 1
ATOM 842 C C . ASN A 1 107 ? -5.278 16.060 29.248 1.00 79.62 107 ASN A C 1
ATOM 844 O O . ASN A 1 107 ? -4.126 16.245 29.636 1.00 79.62 107 ASN A O 1
ATOM 848 N N . ILE A 1 108 ? -5.616 16.263 27.968 1.00 75.19 108 ILE A N 1
ATOM 849 C CA . ILE A 1 108 ? -4.634 16.539 26.902 1.00 75.19 108 ILE A CA 1
ATOM 850 C C . ILE A 1 108 ? -3.812 17.825 27.125 1.00 75.19 108 ILE A C 1
ATOM 852 O O . ILE A 1 108 ? -2.722 17.968 26.578 1.00 75.19 108 ILE A O 1
ATOM 856 N N . GLY A 1 109 ? -4.339 18.771 27.910 1.00 76.00 109 GLY A N 1
ATOM 857 C CA . GLY A 1 109 ? -3.680 20.042 28.223 1.00 76.00 109 GLY A CA 1
ATOM 858 C C . GLY A 1 109 ? -2.698 19.979 29.396 1.00 76.00 109 GLY A C 1
ATOM 859 O O . GLY A 1 109 ? -1.917 20.911 29.570 1.00 76.00 109 GLY A O 1
ATOM 860 N N . ASP A 1 110 ? -2.710 18.899 30.181 1.00 84.81 110 ASP A N 1
ATOM 861 C CA . ASP A 1 110 ? -1.908 18.755 31.399 1.00 84.81 110 ASP A CA 1
ATOM 862 C C . ASP A 1 110 ? -0.803 17.703 31.227 1.00 84.81 110 ASP A C 1
ATOM 864 O O . ASP A 1 110 ? -0.784 16.654 31.867 1.00 84.81 110 ASP A O 1
ATOM 868 N N . PHE A 1 111 ? 0.153 17.987 30.340 1.00 79.81 111 PHE A N 1
ATOM 869 C CA . PHE A 1 111 ? 1.285 17.092 30.051 1.00 79.81 111 PHE A CA 1
ATOM 870 C C . PHE A 1 111 ? 2.140 16.732 31.278 1.00 79.81 111 PHE A C 1
ATOM 872 O O . PHE A 1 111 ? 2.909 15.774 31.218 1.00 79.81 111 PHE A O 1
ATOM 879 N N . GLY A 1 112 ? 2.045 17.509 32.362 1.00 78.25 112 GLY A N 1
ATOM 880 C CA . GLY A 1 112 ? 2.787 17.272 33.596 1.00 78.25 112 GLY A CA 1
ATOM 881 C C . GLY A 1 112 ? 2.214 16.143 34.453 1.00 78.25 112 GLY A C 1
ATOM 882 O O . GLY A 1 112 ? 2.951 15.571 35.257 1.00 78.25 112 GLY A O 1
ATOM 883 N N . SER A 1 113 ? 0.934 15.791 34.289 1.00 87.69 113 SER A N 1
ATOM 884 C CA . SER A 1 113 ? 0.320 14.682 35.018 1.00 87.69 113 SER A CA 1
ATOM 885 C C . SER A 1 113 ? 0.467 13.349 34.287 1.00 87.69 113 SER A C 1
ATOM 887 O O . SER A 1 113 ? 0.614 13.269 33.065 1.00 87.69 113 SER A O 1
ATOM 889 N N . SER A 1 114 ? 0.386 12.255 35.050 1.00 82.56 114 SER A N 1
ATOM 890 C CA . SER A 1 114 ? 0.378 10.900 34.491 1.00 82.56 114 SER A CA 1
ATOM 891 C C . SER A 1 114 ? -0.791 10.683 33.521 1.00 82.56 114 SER A C 1
ATOM 893 O O . SER A 1 114 ? -0.616 10.029 32.495 1.00 82.56 114 SER A O 1
ATOM 895 N N . GLY A 1 115 ? -1.961 11.270 33.802 1.00 82.19 115 GLY A N 1
ATOM 896 C CA . GLY A 1 115 ? -3.141 11.203 32.936 1.00 82.19 115 GLY A CA 1
ATOM 897 C C . GLY A 1 115 ? -2.967 11.956 31.615 1.00 82.19 115 GLY A C 1
ATOM 898 O O . GLY A 1 115 ? -3.309 11.422 30.554 1.00 82.19 115 GLY A O 1
ATOM 899 N N . GLY A 1 116 ? -2.387 13.160 31.645 1.00 85.56 116 GLY A N 1
ATOM 900 C CA . GLY A 1 116 ? -2.117 13.919 30.423 1.00 85.56 116 GLY A CA 1
ATOM 901 C C . GLY A 1 116 ? -1.032 13.288 29.555 1.00 85.56 116 GLY A C 1
ATOM 902 O O . GLY A 1 116 ? -1.187 13.218 28.335 1.00 85.56 116 GLY A O 1
ATOM 903 N N . PHE A 1 117 ? 0.016 12.717 30.161 1.00 85.81 117 PHE A N 1
ATOM 904 C CA . PHE A 1 117 ? 1.038 11.974 29.418 1.00 85.81 117 PHE A CA 1
ATOM 905 C C . PHE A 1 117 ? 0.473 10.729 28.715 1.00 85.81 117 PHE A C 1
ATOM 907 O O . PHE A 1 117 ? 0.770 10.499 27.542 1.00 85.81 117 PHE A O 1
ATOM 914 N N . ILE A 1 118 ? -0.384 9.949 29.386 1.00 84.69 118 ILE A N 1
ATOM 915 C CA . ILE A 1 118 ? -1.070 8.803 28.765 1.00 84.69 118 ILE A CA 1
ATOM 916 C C . ILE A 1 118 ? -1.945 9.272 27.599 1.00 84.69 118 ILE A C 1
ATOM 918 O O . ILE A 1 118 ? -1.874 8.702 26.513 1.00 84.69 118 ILE A O 1
ATOM 922 N N . SER A 1 119 ? -2.707 10.350 27.794 1.00 86.25 119 SER A N 1
ATOM 923 C CA . SER A 1 119 ? -3.587 10.897 26.756 1.00 86.25 119 SER A CA 1
ATOM 924 C C . SER A 1 119 ? -2.808 11.346 25.515 1.00 86.25 119 SER A C 1
ATOM 926 O O . SER A 1 119 ? -3.194 11.070 24.377 1.00 86.25 119 SER A O 1
ATOM 928 N N . PHE A 1 120 ? -1.651 11.978 25.718 1.00 88.31 120 PHE A N 1
ATOM 929 C CA . PHE A 1 120 ? -0.732 12.302 24.633 1.00 88.31 120 PHE A CA 1
ATOM 930 C C . PHE A 1 120 ? -0.248 11.052 23.890 1.00 88.31 120 PHE A C 1
ATOM 932 O O . PHE A 1 120 ? -0.267 11.034 22.659 1.00 88.31 120 PHE A O 1
ATOM 939 N N . LEU A 1 121 ? 0.167 10.009 24.614 1.00 87.12 121 LEU A N 1
ATOM 940 C CA . LEU A 1 121 ? 0.655 8.772 24.004 1.00 87.12 121 LEU A CA 1
ATOM 941 C C . LEU A 1 121 ? -0.421 8.047 23.191 1.00 87.12 121 LEU A C 1
ATOM 943 O O . LEU A 1 121 ? -0.106 7.498 22.139 1.00 87.12 121 LEU A O 1
ATOM 947 N N . GLU A 1 122 ? -1.680 8.072 23.628 1.00 86.56 122 GLU A N 1
ATOM 948 C CA . GLU A 1 122 ? -2.795 7.487 22.876 1.00 86.56 122 GLU A CA 1
ATOM 949 C C . GLU A 1 122 ? -3.031 8.206 21.538 1.00 86.56 122 GLU A C 1
ATOM 951 O O . GLU A 1 122 ? -3.192 7.562 20.500 1.00 86.56 122 GLU A O 1
ATOM 956 N N . ILE A 1 123 ? -2.981 9.541 21.528 1.00 88.75 123 ILE A N 1
ATOM 957 C CA . ILE A 1 123 ? -3.113 10.333 20.294 1.00 88.75 123 ILE A CA 1
ATOM 958 C C . ILE A 1 123 ? -1.889 10.163 19.400 1.00 88.75 123 ILE A C 1
ATOM 960 O O . ILE A 1 123 ? -2.024 10.019 18.183 1.00 88.75 123 ILE A O 1
ATOM 964 N N . PHE A 1 124 ? -0.696 10.148 19.996 1.00 90.44 124 PHE A N 1
ATOM 965 C CA . PHE A 1 124 ? 0.541 9.869 19.281 1.00 90.44 124 PHE A CA 1
ATOM 966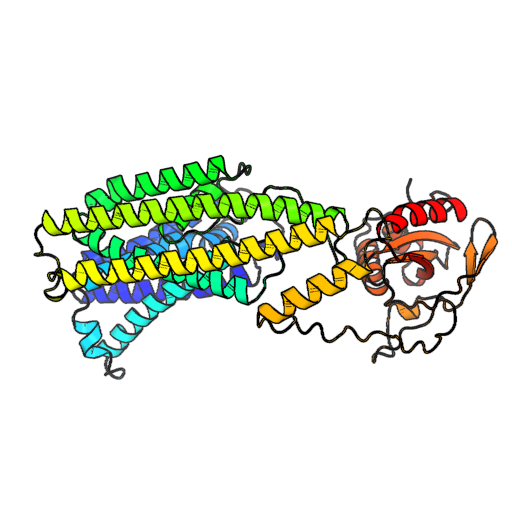 C C . PHE A 1 124 ? 0.478 8.502 18.596 1.00 90.44 124 PHE A C 1
ATOM 968 O O . PHE A 1 124 ? 0.775 8.424 17.409 1.00 90.44 124 PHE A O 1
ATOM 975 N N . SER A 1 125 ? 0.021 7.462 19.301 1.00 90.81 125 SER A N 1
ATOM 976 C CA . SER A 1 125 ? -0.177 6.112 18.760 1.00 90.81 125 SER A CA 1
ATOM 977 C C . SER A 1 125 ? -1.090 6.127 17.533 1.00 90.81 125 SER A C 1
ATOM 979 O O . SER A 1 125 ? -0.707 5.643 16.471 1.00 90.81 125 SER A O 1
ATOM 981 N N . PHE A 1 126 ? -2.250 6.788 17.619 1.00 90.56 126 PHE A N 1
ATOM 982 C CA . PHE A 1 126 ? -3.179 6.889 16.492 1.00 90.56 126 PHE A CA 1
ATOM 983 C C . PHE A 1 126 ? -2.559 7.585 15.269 1.00 90.56 126 PHE A C 1
ATOM 985 O O . PHE A 1 126 ? -2.652 7.083 14.146 1.00 90.56 126 PHE A O 1
ATOM 992 N N . ILE A 1 127 ? -1.889 8.724 15.471 1.00 91.50 127 ILE A N 1
ATOM 993 C CA . ILE A 1 127 ? -1.207 9.458 14.392 1.00 91.50 127 ILE A CA 1
ATOM 994 C C . ILE A 1 127 ? -0.073 8.612 13.798 1.00 91.50 127 ILE A C 1
ATOM 996 O O . ILE A 1 127 ? 0.109 8.577 12.576 1.00 91.50 127 ILE A O 1
ATOM 1000 N N . TRP A 1 128 ? 0.676 7.916 14.651 1.00 91.69 128 TRP A N 1
ATOM 1001 C CA . TRP A 1 128 ? 1.785 7.067 14.246 1.00 91.69 128 TRP A CA 1
ATOM 1002 C C . TRP A 1 128 ? 1.310 5.885 13.397 1.00 91.69 128 TRP A C 1
ATOM 1004 O O . TRP A 1 128 ? 1.870 5.655 12.325 1.00 91.69 128 TRP A O 1
ATOM 1014 N N . SER A 1 129 ? 0.202 5.237 13.763 1.00 91.56 129 SER A N 1
ATOM 1015 C CA . SER A 1 129 ? -0.393 4.164 12.963 1.00 91.56 129 SER A CA 1
ATOM 1016 C C . SER A 1 129 ? -0.899 4.650 11.595 1.00 91.56 129 SER A C 1
ATOM 1018 O O . SER A 1 129 ? -0.745 3.940 10.596 1.00 91.56 129 SER A O 1
ATOM 1020 N N . ILE A 1 130 ? -1.420 5.885 11.483 1.00 91.25 130 ILE A N 1
ATOM 1021 C CA . ILE A 1 130 ? -1.753 6.491 10.175 1.00 91.25 130 ILE A CA 1
ATOM 1022 C C . ILE A 1 130 ? -0.488 6.641 9.324 1.00 91.25 130 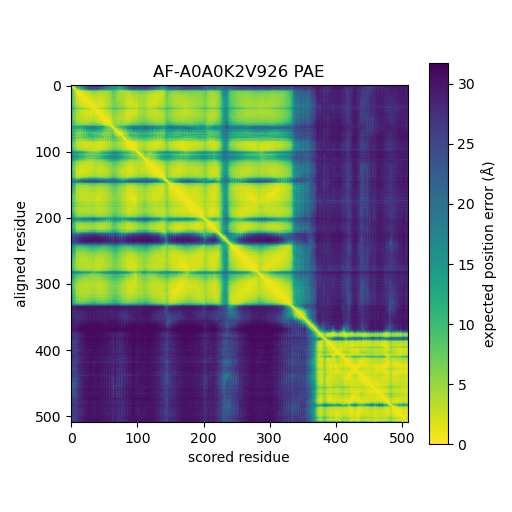ILE A C 1
ATOM 1024 O O . ILE A 1 130 ? -0.493 6.301 8.134 1.00 91.25 130 ILE A O 1
ATOM 1028 N N . LEU A 1 131 ? 0.599 7.148 9.912 1.00 90.00 131 LEU A N 1
ATOM 1029 C CA . LEU A 1 131 ? 1.879 7.316 9.225 1.00 90.00 131 LEU A CA 1
ATOM 1030 C C . LEU A 1 131 ? 2.460 5.961 8.792 1.00 90.00 131 LEU A C 1
ATOM 1032 O O . LEU A 1 131 ? 2.882 5.810 7.643 1.00 90.00 131 LEU A O 1
ATOM 1036 N N . SER A 1 132 ? 2.430 4.967 9.677 1.00 90.00 132 SER A N 1
ATOM 1037 C CA . SER A 1 132 ? 2.901 3.602 9.442 1.00 90.00 132 SER A CA 1
ATOM 1038 C C . SER A 1 132 ? 2.174 2.942 8.274 1.00 90.00 132 SER A C 1
ATOM 1040 O O . SER A 1 132 ? 2.817 2.508 7.306 1.00 90.00 132 SER A O 1
ATOM 1042 N N . PHE A 1 133 ? 0.837 2.981 8.293 1.00 88.38 133 PHE A N 1
ATOM 1043 C CA . PHE A 1 133 ? -0.005 2.515 7.194 1.00 88.38 133 PHE A CA 1
ATOM 1044 C C . PHE A 1 133 ? 0.304 3.264 5.890 1.00 88.38 133 PHE A C 1
ATOM 1046 O O . PHE A 1 133 ? 0.464 2.644 4.839 1.00 88.38 133 PHE A O 1
ATOM 1053 N N . SER A 1 134 ? 0.454 4.589 5.946 1.00 86.38 134 SER A N 1
ATOM 1054 C CA . SER A 1 134 ? 0.716 5.429 4.770 1.00 86.38 134 SER A CA 1
ATOM 1055 C C . SER A 1 134 ? 2.067 5.127 4.111 1.00 86.38 134 SER A C 1
ATOM 1057 O O . SER A 1 134 ? 2.150 5.015 2.886 1.00 86.38 134 SER A O 1
ATOM 1059 N N . ILE A 1 135 ? 3.130 4.935 4.903 1.00 85.50 135 ILE A N 1
ATOM 1060 C CA . ILE A 1 135 ? 4.462 4.544 4.409 1.00 85.50 135 ILE A CA 1
ATOM 1061 C C . ILE A 1 135 ? 4.398 3.169 3.734 1.00 85.50 135 ILE A C 1
ATOM 1063 O O . ILE A 1 135 ? 5.014 2.959 2.680 1.00 85.50 135 ILE A O 1
ATOM 1067 N N . ALA A 1 136 ? 3.660 2.224 4.323 1.00 84.56 136 ALA A N 1
ATOM 1068 C CA . ALA A 1 136 ? 3.446 0.916 3.722 1.00 84.56 136 ALA A CA 1
ATOM 1069 C C . ALA A 1 136 ? 2.665 1.039 2.407 1.00 84.56 136 ALA A C 1
ATOM 1071 O O . ALA A 1 136 ? 3.176 0.630 1.367 1.00 84.56 136 ALA A O 1
ATOM 1072 N N . ALA A 1 137 ? 1.507 1.698 2.411 1.00 82.81 137 ALA A N 1
ATOM 1073 C CA . ALA A 1 137 ? 0.678 1.931 1.230 1.00 82.81 137 ALA A CA 1
ATOM 1074 C C . ALA A 1 137 ? 1.457 2.577 0.071 1.00 82.81 137 ALA A C 1
ATOM 1076 O O . ALA A 1 137 ? 1.365 2.129 -1.073 1.00 82.81 137 ALA A O 1
ATOM 1077 N N . PHE A 1 138 ? 2.282 3.588 0.355 1.00 80.38 138 PHE A N 1
ATOM 1078 C CA . PHE A 1 138 ? 3.108 4.251 -0.655 1.00 80.38 138 PHE A CA 1
ATOM 1079 C C . PHE A 1 138 ? 4.171 3.332 -1.259 1.00 80.38 138 PHE A C 1
ATOM 1081 O O . PHE A 1 138 ? 4.379 3.313 -2.471 1.00 80.38 138 PHE A O 1
ATOM 1088 N N . ASN A 1 139 ? 4.845 2.534 -0.433 1.00 78.94 139 ASN A N 1
ATOM 1089 C CA . ASN A 1 139 ? 5.841 1.598 -0.937 1.00 78.94 139 ASN A CA 1
ATOM 1090 C C . ASN A 1 139 ? 5.215 0.426 -1.713 1.00 78.94 139 ASN A C 1
ATOM 1092 O O . ASN A 1 139 ? 5.852 -0.122 -2.614 1.00 78.94 139 ASN A O 1
ATOM 1096 N N . TYR A 1 140 ? 3.989 0.040 -1.364 1.00 74.69 140 TYR A N 1
ATOM 1097 C CA . TYR A 1 140 ? 3.283 -1.093 -1.964 1.00 74.69 140 TYR A CA 1
ATOM 1098 C C . TYR A 1 140 ? 2.817 -0.820 -3.377 1.00 74.69 140 TYR A C 1
ATOM 1100 O O . TYR A 1 140 ? 2.818 -1.725 -4.210 1.00 74.69 140 TYR A O 1
ATOM 1108 N N . ASP A 1 141 ? 2.475 0.432 -3.642 1.00 74.12 141 ASP A N 1
ATOM 1109 C CA . ASP A 1 141 ? 1.984 0.883 -4.930 1.00 74.12 141 ASP A CA 1
ATOM 1110 C C . ASP A 1 141 ? 3.098 1.497 -5.784 1.00 74.12 141 ASP A C 1
ATOM 1112 O O . ASP A 1 141 ? 2.821 2.289 -6.672 1.00 74.12 141 ASP A O 1
ATOM 1116 N N . LYS A 1 142 ? 4.373 1.149 -5.525 1.00 66.56 142 LYS A N 1
ATOM 1117 C CA . LYS A 1 142 ? 5.549 1.646 -6.261 1.00 66.56 142 LYS A CA 1
ATOM 1118 C C . LYS A 1 142 ? 5.364 1.521 -7.778 1.00 66.56 142 LYS A C 1
ATOM 1120 O O . LYS A 1 142 ? 5.662 0.493 -8.390 1.00 66.56 142 LYS A O 1
ATOM 1125 N N . GLU A 1 143 ? 4.924 2.610 -8.390 1.00 63.66 143 GLU A N 1
ATOM 1126 C CA . GLU A 1 143 ? 4.788 2.740 -9.830 1.00 63.66 143 GLU A CA 1
ATOM 1127 C C . GLU A 1 143 ? 6.182 2.803 -10.461 1.00 63.66 143 GLU A C 1
ATOM 1129 O O . GLU A 1 143 ? 7.066 3.531 -10.017 1.00 63.66 143 GLU A O 1
ATOM 1134 N N . SER A 1 144 ? 6.414 2.030 -11.522 1.00 53.06 144 SER A N 1
ATOM 1135 C CA . SER A 1 144 ? 7.737 1.908 -12.155 1.00 53.06 144 SER A CA 1
ATOM 1136 C C . SER A 1 144 ? 8.146 3.114 -13.019 1.00 53.06 144 SER A C 1
ATOM 1138 O O . SER A 1 144 ? 8.958 2.961 -13.930 1.00 53.06 144 SER A O 1
ATOM 1140 N N . PHE A 1 145 ? 7.545 4.283 -12.806 1.00 56.50 145 PHE A N 1
ATOM 1141 C CA . PHE A 1 145 ? 7.678 5.467 -13.657 1.00 56.50 145 PHE A CA 1
ATOM 1142 C C . PHE A 1 145 ? 8.262 6.645 -12.878 1.00 56.50 145 PHE A C 1
ATOM 1144 O O . PHE A 1 145 ? 8.164 6.658 -11.655 1.00 56.50 145 PHE A O 1
ATOM 1151 N N . PRO A 1 146 ? 8.879 7.636 -13.553 1.00 52.47 146 PRO A N 1
ATOM 1152 C CA . PRO A 1 146 ? 9.419 8.803 -12.867 1.00 52.47 146 PRO A CA 1
ATOM 1153 C C . PRO A 1 146 ? 8.303 9.505 -12.082 1.00 52.47 146 PRO A C 1
ATOM 1155 O O . PRO A 1 146 ? 7.328 9.992 -12.657 1.00 52.47 146 PRO A O 1
ATOM 1158 N N . ASN A 1 147 ? 8.442 9.501 -10.756 1.00 58.53 147 ASN A N 1
ATOM 1159 C CA . ASN A 1 147 ? 7.505 10.124 -9.832 1.00 58.53 147 ASN A CA 1
ATOM 1160 C C . ASN A 1 147 ? 7.561 11.641 -10.023 1.00 58.53 147 ASN A C 1
ATOM 1162 O O . ASN A 1 147 ? 8.526 12.281 -9.608 1.00 58.53 147 ASN A O 1
ATOM 1166 N N . SER A 1 148 ? 6.531 12.229 -10.633 1.00 70.06 148 SER A N 1
ATOM 1167 C CA . SER A 1 148 ? 6.319 13.666 -10.492 1.00 70.06 148 SER A CA 1
ATOM 1168 C C . SER A 1 148 ? 5.801 13.937 -9.080 1.00 70.06 148 SER A C 1
ATOM 1170 O O . SER A 1 148 ? 4.940 13.217 -8.574 1.00 70.06 148 SER A O 1
ATOM 1172 N N . PHE A 1 149 ? 6.321 14.980 -8.437 1.00 80.12 149 PHE A N 1
ATOM 1173 C CA . PHE A 1 149 ? 5.905 15.398 -7.094 1.00 80.12 149 PHE A CA 1
ATOM 1174 C C . PHE A 1 149 ? 4.374 15.526 -6.971 1.00 80.12 149 PHE A C 1
ATOM 1176 O O . PHE A 1 149 ? 3.773 15.020 -6.025 1.00 80.12 149 PHE A O 1
ATOM 1183 N N . LEU A 1 150 ? 3.727 16.087 -8.000 1.00 80.94 150 LEU A N 1
ATOM 1184 C CA . LEU A 1 150 ? 2.271 16.221 -8.086 1.00 80.94 150 LEU A CA 1
ATOM 1185 C C . LEU A 1 150 ? 1.534 14.868 -8.080 1.00 80.94 150 LEU A C 1
ATOM 1187 O O . LEU A 1 150 ? 0.471 14.742 -7.472 1.00 80.94 150 LEU A O 1
ATOM 1191 N N . ARG A 1 151 ? 2.083 13.835 -8.731 1.00 82.31 151 ARG A N 1
ATOM 1192 C CA . ARG A 1 151 ? 1.491 12.489 -8.728 1.00 82.31 151 ARG A CA 1
ATOM 1193 C C . ARG A 1 151 ? 1.564 11.860 -7.341 1.00 82.31 151 ARG A C 1
ATOM 1195 O O . ARG A 1 151 ? 0.564 11.323 -6.881 1.00 82.31 151 ARG A O 1
ATOM 1202 N N . SER A 1 152 ? 2.697 11.999 -6.652 1.00 84.25 152 SER A N 1
ATOM 1203 C CA . SER A 1 152 ? 2.843 11.527 -5.271 1.00 84.25 152 SER A CA 1
ATOM 1204 C C . SER A 1 152 ? 1.866 12.229 -4.327 1.00 84.25 152 SER A C 1
ATOM 1206 O O . SER A 1 152 ? 1.212 11.563 -3.535 1.00 84.25 152 SER A O 1
ATOM 1208 N N . ILE A 1 153 ? 1.705 13.552 -4.442 1.00 87.88 153 ILE A N 1
ATOM 1209 C CA . ILE A 1 153 ? 0.741 14.303 -3.620 1.00 87.88 153 ILE A CA 1
ATOM 1210 C C . ILE A 1 153 ? -0.691 13.844 -3.889 1.00 87.88 153 ILE A C 1
ATOM 1212 O O . ILE A 1 153 ? -1.435 13.570 -2.954 1.00 87.88 153 ILE A O 1
ATOM 1216 N N . THR A 1 154 ? -1.090 13.752 -5.159 1.00 90.38 154 THR A N 1
ATOM 1217 C CA . THR A 1 154 ? -2.467 13.370 -5.519 1.00 90.38 154 THR A CA 1
ATOM 1218 C C . THR A 1 154 ? -2.787 11.925 -5.131 1.00 90.38 154 THR A C 1
ATOM 1220 O O . THR A 1 154 ? -3.907 11.641 -4.702 1.00 90.38 154 THR A O 1
ATOM 1223 N N . TYR A 1 155 ? -1.795 11.034 -5.178 1.00 90.00 155 TYR A N 1
ATOM 1224 C CA . TYR A 1 155 ? -1.897 9.687 -4.621 1.00 90.00 155 TYR A CA 1
ATOM 1225 C C . TYR A 1 155 ? -2.071 9.712 -3.096 1.00 90.00 155 TYR A C 1
ATOM 1227 O O . TYR A 1 155 ? -3.030 9.144 -2.586 1.00 90.00 155 TYR A O 1
ATOM 1235 N N . MET A 1 156 ? -1.212 10.429 -2.364 1.00 89.69 156 MET A N 1
ATOM 1236 C CA . MET A 1 156 ? -1.315 10.547 -0.902 1.00 89.69 156 MET A CA 1
ATOM 1237 C C . MET A 1 156 ? -2.650 11.166 -0.463 1.00 89.69 156 MET A C 1
ATOM 1239 O O . MET A 1 156 ? -3.259 10.699 0.496 1.00 89.69 156 MET A O 1
ATOM 1243 N N . ALA A 1 157 ? -3.152 12.161 -1.199 1.00 92.31 157 ALA A N 1
ATOM 1244 C CA . ALA A 1 157 ? -4.475 12.735 -0.973 1.00 92.31 157 ALA A CA 1
ATOM 1245 C C . ALA A 1 157 ? -5.587 11.694 -1.180 1.00 92.31 157 ALA A C 1
ATOM 1247 O O . ALA A 1 157 ? -6.512 11.614 -0.371 1.00 92.31 157 ALA A O 1
ATOM 1248 N N . THR A 1 158 ? -5.484 10.865 -2.225 1.00 93.50 158 THR A N 1
ATOM 1249 C CA . THR A 1 158 ? -6.411 9.746 -2.470 1.00 93.50 158 THR A CA 1
ATOM 1250 C C . THR A 1 158 ? -6.360 8.731 -1.335 1.00 93.50 158 THR A C 1
ATOM 1252 O O . THR A 1 158 ? -7.412 8.325 -0.843 1.00 93.50 158 THR A O 1
ATOM 1255 N N . LEU A 1 159 ? -5.160 8.377 -0.866 1.00 91.81 159 LEU A N 1
ATOM 1256 C CA . LEU A 1 159 ? -4.983 7.440 0.237 1.00 91.81 159 LEU A CA 1
ATOM 1257 C C . LEU A 1 159 ? -5.638 7.931 1.522 1.00 91.81 159 LEU A C 1
ATOM 1259 O O . LEU A 1 159 ? -6.433 7.201 2.113 1.00 91.81 159 LEU A O 1
ATOM 1263 N N . PHE A 1 160 ? -5.307 9.158 1.927 1.00 92.38 160 PHE A N 1
ATOM 1264 C CA . PHE A 1 160 ? -5.758 9.736 3.185 1.00 92.38 160 PHE A CA 1
ATOM 1265 C C . PHE A 1 160 ? -7.272 9.942 3.187 1.00 92.38 160 PHE A C 1
ATOM 1267 O O . PHE A 1 160 ? -7.951 9.453 4.078 1.00 92.38 160 PHE A O 1
ATOM 1274 N N . SER A 1 161 ? -7.822 10.573 2.146 1.00 94.94 161 SER A N 1
ATOM 1275 C CA . SER A 1 161 ? -9.271 10.808 2.037 1.00 94.94 161 SER A CA 1
ATOM 1276 C C . SER A 1 161 ? -10.093 9.514 2.041 1.00 94.94 161 SER A C 1
ATOM 1278 O O . SER A 1 161 ? -11.118 9.428 2.716 1.00 94.94 161 SER A O 1
ATOM 1280 N N . SER A 1 162 ? -9.622 8.490 1.329 1.00 95.06 162 SER A N 1
ATOM 1281 C CA . SER A 1 162 ? -10.247 7.166 1.281 1.00 95.06 162 SER A CA 1
ATOM 1282 C C . SER A 1 162 ? -10.182 6.449 2.629 1.00 95.06 162 SER A C 1
ATOM 1284 O O . SER A 1 162 ? -11.183 5.882 3.070 1.00 95.06 162 SER A O 1
ATOM 1286 N N . LEU A 1 163 ? -9.030 6.519 3.304 1.00 94.81 163 LEU A N 1
ATOM 1287 C CA . LEU A 1 163 ? -8.846 5.954 4.636 1.00 94.81 163 LEU A CA 1
ATOM 1288 C C . LEU A 1 163 ? -9.738 6.661 5.662 1.00 94.81 163 LEU A C 1
ATOM 1290 O O . LEU A 1 163 ? -10.426 5.983 6.413 1.00 94.81 163 LEU A O 1
ATOM 1294 N N . SER A 1 164 ? -9.794 7.997 5.667 1.00 95.25 164 SER A N 1
ATOM 1295 C CA . SER A 1 164 ? -10.637 8.769 6.591 1.00 95.25 164 SER A CA 1
ATOM 1296 C C . SER A 1 164 ? -12.115 8.412 6.455 1.00 95.25 164 SER A C 1
ATOM 1298 O O . SER A 1 164 ? -12.782 8.183 7.462 1.00 95.25 164 SER A O 1
ATOM 1300 N N . PHE A 1 165 ? -12.621 8.306 5.220 1.00 97.06 165 PHE A N 1
ATOM 1301 C CA . PHE A 1 165 ? -13.992 7.856 4.977 1.00 97.06 165 PHE A CA 1
ATOM 1302 C C . PHE A 1 165 ? -14.234 6.453 5.556 1.00 97.06 165 PHE A C 1
ATOM 1304 O O . PHE A 1 165 ? -15.199 6.244 6.296 1.00 97.06 165 PHE A O 1
ATOM 1311 N N . ARG A 1 166 ? -13.348 5.491 5.254 1.00 95.75 166 ARG A N 1
ATOM 1312 C CA . ARG A 1 166 ? -13.506 4.108 5.723 1.00 95.75 166 ARG A CA 1
ATOM 1313 C C . ARG A 1 166 ? -13.382 3.984 7.230 1.00 95.75 166 ARG A C 1
ATOM 1315 O O . ARG A 1 166 ? -14.183 3.264 7.812 1.00 95.75 166 ARG A O 1
ATOM 1322 N N . LEU A 1 167 ? -12.437 4.688 7.847 1.00 95.94 167 LEU A N 1
ATOM 1323 C CA . LEU A 1 167 ? -12.276 4.715 9.296 1.00 95.94 167 LEU A CA 1
ATOM 1324 C C . LEU A 1 167 ? -13.544 5.217 9.970 1.00 95.94 167 LEU A C 1
ATOM 1326 O O . LEU A 1 167 ? -14.033 4.563 10.884 1.00 95.94 167 LEU A O 1
ATOM 1330 N N . PHE A 1 168 ? -14.124 6.314 9.486 1.00 96.50 168 PHE A N 1
ATOM 1331 C CA . PHE A 1 168 ? -15.334 6.863 10.083 1.00 96.50 168 PHE A CA 1
ATOM 1332 C C . PHE A 1 168 ? -16.528 5.903 9.947 1.00 96.50 168 PHE A C 1
ATOM 1334 O O . PHE A 1 168 ? -17.124 5.499 10.946 1.00 96.50 168 PHE A O 1
ATOM 1341 N N . VAL A 1 169 ? -16.857 5.486 8.717 1.00 97.19 169 VAL A N 1
ATOM 1342 C CA . VAL A 1 169 ? -18.022 4.620 8.454 1.00 97.19 169 VAL A CA 1
ATOM 1343 C C . VAL A 1 169 ? -17.842 3.239 9.076 1.00 97.19 169 VAL A C 1
ATOM 1345 O O . VAL A 1 169 ? -18.754 2.721 9.714 1.00 97.19 169 VAL A O 1
ATOM 1348 N N . GLY A 1 170 ? -16.666 2.635 8.912 1.00 96.56 170 GLY A N 1
ATOM 1349 C CA . GLY A 1 170 ? -16.396 1.299 9.423 1.00 96.56 170 GLY A CA 1
ATOM 1350 C C . GLY A 1 170 ? -16.359 1.242 10.946 1.00 96.56 170 GLY A C 1
ATOM 1351 O O . GLY A 1 170 ? -16.870 0.278 11.502 1.00 96.56 170 GLY A O 1
ATOM 1352 N N . SER A 1 171 ? -15.852 2.273 11.631 1.00 96.31 171 SER A N 1
ATOM 1353 C CA . SER A 1 171 ? -15.871 2.301 13.103 1.00 96.31 171 SER A CA 1
ATOM 1354 C C . SER A 1 171 ? -17.293 2.402 13.647 1.00 96.31 171 SER A C 1
ATOM 1356 O O . SER A 1 171 ? -17.648 1.674 14.567 1.00 96.31 171 SER A O 1
ATOM 1358 N N . LEU A 1 172 ? -18.156 3.217 13.030 1.00 96.19 172 LEU A N 1
ATOM 1359 C CA . LEU A 1 172 ? -19.574 3.259 13.401 1.00 96.19 172 LEU A CA 1
ATOM 1360 C C . LEU A 1 172 ? -20.281 1.927 13.141 1.00 96.19 172 LEU A C 1
ATOM 1362 O O . LEU A 1 172 ? -21.021 1.444 13.993 1.00 96.19 172 LEU A O 1
ATOM 1366 N N . LEU A 1 173 ? -20.028 1.300 11.991 1.00 96.44 173 LEU A N 1
AT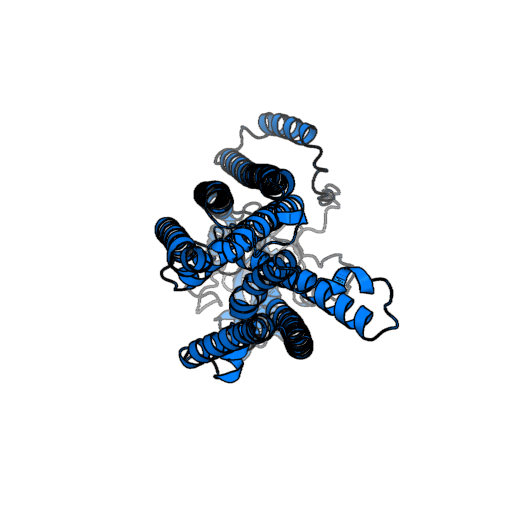OM 1367 C CA . LEU A 1 173 ? -20.580 -0.020 11.685 1.00 96.44 173 LEU A CA 1
ATOM 1368 C C . LEU A 1 173 ? -20.111 -1.093 12.677 1.00 96.44 173 LEU A C 1
ATOM 1370 O O . LEU A 1 173 ? -20.902 -1.964 13.035 1.00 96.44 173 LEU A O 1
ATOM 1374 N N . LEU A 1 174 ? -18.855 -1.033 13.132 1.00 95.44 174 LEU A N 1
ATOM 1375 C CA . LEU A 1 174 ? -18.319 -1.940 14.150 1.00 95.44 174 LEU A CA 1
ATOM 1376 C C . LEU A 1 174 ? -18.992 -1.754 15.513 1.00 95.44 174 LEU A C 1
ATOM 1378 O O . LEU A 1 174 ? -19.121 -2.736 16.235 1.00 95.44 174 LEU A O 1
ATOM 1382 N N . VAL A 1 175 ? -19.464 -0.549 15.852 1.00 94.81 175 VAL A N 1
ATOM 1383 C CA . VAL A 1 175 ? -20.297 -0.349 17.050 1.00 94.81 175 VAL A CA 1
ATOM 1384 C C . VAL A 1 175 ? -21.705 -0.903 16.836 1.00 94.81 175 VAL A C 1
ATOM 1386 O O . VAL A 1 175 ? -22.208 -1.652 17.665 1.00 94.81 175 VAL A O 1
ATOM 1389 N N . LEU A 1 176 ? -22.352 -0.551 15.723 1.00 94.25 176 LEU A N 1
ATOM 1390 C CA . LEU A 1 176 ? -23.778 -0.831 15.522 1.00 94.25 176 LEU A CA 1
ATOM 1391 C C . LEU A 1 176 ? -24.071 -2.304 15.207 1.00 94.25 176 LEU A C 1
ATOM 1393 O O . LEU A 1 176 ? -25.049 -2.865 15.696 1.00 94.25 176 LEU A O 1
ATOM 1397 N N . ILE A 1 177 ? -23.250 -2.930 14.359 1.00 95.19 177 ILE A N 1
ATOM 1398 C CA . ILE A 1 177 ? -23.467 -4.289 13.840 1.00 95.19 177 ILE A CA 1
ATOM 1399 C C . ILE A 1 177 ? -22.152 -5.095 13.724 1.00 95.19 177 ILE A C 1
ATOM 1401 O O . ILE A 1 177 ? -21.855 -5.639 12.653 1.00 95.19 177 ILE A O 1
ATOM 1405 N N . PRO A 1 178 ? -21.367 -5.249 14.813 1.00 93.56 178 PRO A N 1
ATOM 1406 C CA . PRO A 1 178 ? -20.021 -5.841 14.782 1.00 93.56 178 PRO A CA 1
ATOM 1407 C C . PRO A 1 178 ? -19.968 -7.219 14.113 1.00 93.56 178 PRO A C 1
ATOM 1409 O O . PRO A 1 178 ? -19.111 -7.476 13.265 1.00 93.56 178 PRO A O 1
ATOM 1412 N N . TYR A 1 179 ? -20.916 -8.100 14.445 1.00 94.00 179 TYR A N 1
ATOM 1413 C CA . TYR A 1 179 ? -20.946 -9.472 13.934 1.00 94.00 179 TYR A CA 1
ATOM 1414 C C . TYR A 1 179 ? -21.153 -9.535 12.415 1.00 94.00 179 TYR A C 1
ATOM 1416 O O . TYR A 1 179 ? -20.508 -10.335 11.740 1.00 94.00 179 TYR A O 1
ATOM 1424 N N . TYR A 1 180 ? -21.999 -8.664 11.858 1.00 94.88 180 TYR A N 1
ATOM 1425 C CA . TYR A 1 180 ? -22.225 -8.594 10.411 1.00 94.88 180 TYR A CA 1
ATOM 1426 C C . TYR A 1 180 ? -21.039 -7.966 9.681 1.00 94.88 180 TYR A C 1
ATOM 1428 O O . TYR A 1 180 ? -20.689 -8.404 8.584 1.00 94.88 180 TYR A O 1
ATOM 1436 N N . VAL A 1 181 ? -20.385 -6.973 10.290 1.00 95.31 181 VAL A N 1
ATOM 1437 C CA . VAL A 1 181 ? -19.185 -6.360 9.710 1.00 95.31 181 VAL A CA 1
ATOM 1438 C C . VAL A 1 181 ? -18.077 -7.395 9.559 1.00 95.31 181 VAL A C 1
ATOM 1440 O O . VAL A 1 181 ? -17.557 -7.576 8.457 1.00 95.31 181 VAL A O 1
ATOM 1443 N N . VAL A 1 182 ? -17.752 -8.103 10.642 1.00 92.75 182 VAL A N 1
ATOM 1444 C CA . VAL A 1 182 ? -16.657 -9.081 10.666 1.00 92.75 182 VAL A CA 1
ATOM 1445 C C . VAL A 1 182 ? -17.020 -10.358 9.905 1.00 92.75 182 VAL A C 1
ATOM 1447 O O . VAL A 1 182 ? -16.191 -10.880 9.164 1.00 92.75 182 VAL A O 1
ATOM 1450 N N . GLY A 1 183 ? -18.251 -10.854 10.049 1.00 92.94 183 GLY A N 1
ATOM 1451 C CA . GLY A 1 183 ? -18.673 -12.132 9.472 1.00 92.94 183 GLY A CA 1
ATOM 1452 C C . GLY A 1 183 ? -19.109 -12.073 8.007 1.00 92.94 183 GLY A C 1
ATOM 1453 O O . GLY A 1 183 ? -19.057 -13.093 7.326 1.00 92.94 183 GLY A O 1
ATOM 1454 N N . VAL A 1 184 ? -19.540 -10.908 7.507 1.00 94.56 184 VAL A N 1
ATOM 1455 C CA . VAL A 1 184 ? -20.165 -10.796 6.175 1.00 94.56 184 VAL A CA 1
ATOM 1456 C C . VAL A 1 184 ? -19.548 -9.677 5.340 1.00 94.56 184 VAL A C 1
ATOM 1458 O O . VAL A 1 184 ? -19.020 -9.942 4.260 1.00 94.56 184 VAL A O 1
ATOM 1461 N N . ILE A 1 185 ? -19.572 -8.432 5.823 1.00 95.38 185 ILE A N 1
ATOM 1462 C CA . ILE A 1 185 ? -19.193 -7.262 5.011 1.00 95.38 185 ILE A CA 1
ATOM 1463 C C . ILE A 1 185 ? -17.706 -7.302 4.638 1.00 95.38 185 ILE A C 1
ATOM 1465 O O . ILE A 1 185 ? -17.369 -7.180 3.458 1.00 95.38 185 ILE A O 1
ATOM 1469 N N . LEU A 1 186 ? -16.813 -7.495 5.616 1.00 94.38 186 LEU A N 1
ATOM 1470 C CA . LEU A 1 186 ? -15.370 -7.549 5.368 1.00 94.38 186 LEU A CA 1
ATOM 1471 C C . LEU A 1 186 ? -14.970 -8.746 4.485 1.00 94.38 186 LEU A C 1
ATOM 1473 O O . LEU A 1 186 ? -14.258 -8.513 3.505 1.00 94.38 186 LEU A O 1
ATOM 1477 N N . PRO A 1 187 ? -15.445 -9.987 4.728 1.00 95.56 187 PRO A N 1
ATOM 1478 C CA . PRO A 1 187 ? -15.175 -11.115 3.837 1.00 95.56 187 PRO A CA 1
ATOM 1479 C C . PRO A 1 187 ? -15.644 -10.887 2.397 1.00 95.56 187 PRO A C 1
ATOM 1481 O O . PRO A 1 187 ? -14.884 -11.148 1.464 1.00 95.56 187 PRO A O 1
ATOM 1484 N N . ILE A 1 188 ? -16.853 -10.352 2.186 1.00 95.62 188 ILE A N 1
ATOM 1485 C CA . ILE A 1 188 ? -17.360 -10.062 0.836 1.00 95.62 188 ILE A CA 1
ATOM 1486 C C . ILE A 1 188 ? -16.492 -9.000 0.155 1.00 95.62 188 ILE A C 1
ATOM 1488 O O . ILE A 1 188 ? -16.046 -9.202 -0.976 1.00 95.62 188 ILE A O 1
ATOM 1492 N N . ALA A 1 189 ? -16.202 -7.891 0.839 1.00 95.19 189 ALA A N 1
ATOM 1493 C CA . ALA A 1 189 ? -15.341 -6.841 0.301 1.00 95.19 189 ALA A CA 1
ATOM 1494 C C . ALA A 1 189 ? -13.939 -7.375 -0.037 1.00 95.19 189 ALA A C 1
ATOM 1496 O O . ALA A 1 189 ? -13.376 -7.026 -1.077 1.00 95.19 189 ALA A O 1
ATOM 1497 N N . TYR A 1 190 ? -13.388 -8.250 0.804 1.00 94.38 190 TYR A N 1
ATOM 1498 C CA . TYR A 1 190 ? -12.093 -8.886 0.592 1.00 94.38 190 TYR A CA 1
ATOM 1499 C C . TYR A 1 190 ? -12.094 -9.778 -0.655 1.00 94.38 190 TYR A C 1
ATOM 1501 O O . TYR A 1 190 ? -11.231 -9.632 -1.522 1.00 94.38 190 TYR A O 1
ATOM 1509 N N . ILE A 1 191 ? -13.099 -10.648 -0.791 1.00 94.25 191 ILE A N 1
ATOM 1510 C CA . ILE A 1 191 ? -13.252 -11.547 -1.942 1.00 94.25 191 ILE A CA 1
ATOM 1511 C C . ILE A 1 191 ? -13.416 -10.749 -3.240 1.00 94.25 191 ILE A C 1
ATOM 1513 O O . ILE A 1 191 ? -12.786 -11.088 -4.241 1.00 94.25 191 ILE A O 1
ATOM 1517 N N . LEU A 1 192 ? -14.205 -9.669 -3.232 1.00 94.50 192 LEU A N 1
ATOM 1518 C CA . LEU A 1 192 ? -14.384 -8.802 -4.400 1.00 94.50 192 LEU A CA 1
ATOM 1519 C C . LEU A 1 192 ? -13.072 -8.127 -4.817 1.00 94.50 192 LEU A C 1
ATOM 1521 O O . LEU A 1 192 ? -12.727 -8.139 -5.999 1.00 94.50 192 LEU A O 1
ATOM 1525 N N . ASN A 1 193 ? -12.302 -7.599 -3.861 1.00 91.88 193 ASN A N 1
ATOM 1526 C CA . ASN A 1 193 ? -10.980 -7.043 -4.157 1.00 91.88 193 ASN A CA 1
ATOM 1527 C C . ASN A 1 193 ? -10.039 -8.114 -4.721 1.00 91.88 193 ASN A C 1
ATOM 1529 O O . ASN A 1 193 ? -9.383 -7.885 -5.736 1.00 91.88 193 ASN A O 1
ATOM 1533 N N . MET A 1 194 ? -10.010 -9.304 -4.118 1.00 90.19 194 MET A N 1
ATOM 1534 C CA . MET A 1 194 ? -9.208 -10.427 -4.604 1.00 90.19 194 MET A CA 1
ATOM 1535 C C . MET A 1 194 ? -9.610 -10.840 -6.029 1.00 90.19 194 MET A C 1
ATOM 1537 O O . MET A 1 194 ? -8.738 -11.124 -6.850 1.00 90.19 194 MET A O 1
ATOM 1541 N N . ALA A 1 195 ? -10.907 -10.844 -6.350 1.00 89.56 195 ALA A N 1
ATOM 1542 C CA . ALA A 1 195 ? -11.400 -11.138 -7.691 1.00 89.56 195 ALA A CA 1
ATOM 1543 C C . ALA A 1 195 ? -10.894 -10.107 -8.709 1.00 89.56 195 ALA A C 1
ATOM 1545 O O . ALA A 1 195 ? -10.372 -10.495 -9.753 1.00 89.56 195 ALA A O 1
ATOM 1546 N N . ILE A 1 196 ? -10.947 -8.808 -8.386 1.00 88.75 196 ILE A N 1
ATOM 1547 C CA . ILE A 1 196 ? -10.384 -7.765 -9.256 1.00 88.75 196 ILE A CA 1
ATOM 1548 C C . ILE A 1 196 ? -8.877 -7.935 -9.411 1.00 88.75 196 ILE A C 1
ATOM 1550 O O . ILE A 1 196 ? -8.382 -7.846 -10.534 1.00 88.75 196 ILE A O 1
ATOM 1554 N N . TYR A 1 197 ? -8.143 -8.251 -8.341 1.00 86.25 197 TYR A N 1
ATOM 1555 C CA . TYR A 1 197 ? -6.717 -8.561 -8.447 1.00 86.25 197 TYR A CA 1
ATOM 1556 C C . TYR A 1 197 ? -6.454 -9.733 -9.384 1.00 86.25 197 TYR A C 1
ATOM 1558 O O . TYR A 1 197 ? -5.597 -9.615 -10.250 1.00 86.25 197 TYR A O 1
ATOM 1566 N N . LYS A 1 198 ? -7.211 -10.828 -9.287 1.00 83.56 198 LYS A N 1
ATOM 1567 C CA . LYS A 1 198 ? -7.052 -11.976 -10.192 1.00 83.56 198 LYS A CA 1
ATOM 1568 C C . LYS A 1 198 ? -7.421 -11.664 -11.644 1.00 83.56 198 LYS A C 1
ATOM 1570 O O . LYS A 1 198 ? -6.801 -12.210 -12.546 1.00 83.56 198 LYS A O 1
ATOM 1575 N N . VAL A 1 199 ? -8.411 -10.802 -11.879 1.00 84.31 199 VAL A N 1
ATOM 1576 C CA . VAL A 1 199 ? -8.818 -10.391 -13.236 1.00 84.31 199 VAL A CA 1
ATOM 1577 C C . VAL A 1 199 ? -7.809 -9.418 -13.857 1.00 84.31 199 VAL A C 1
ATOM 1579 O O . VAL A 1 199 ? -7.599 -9.425 -15.066 1.00 84.31 199 VAL A O 1
ATOM 1582 N N . THR A 1 200 ? -7.188 -8.565 -13.044 1.00 79.00 200 THR A N 1
ATOM 1583 C CA . THR A 1 200 ? -6.304 -7.487 -13.518 1.00 79.00 200 THR A CA 1
ATOM 1584 C C . THR A 1 200 ? -4.815 -7.815 -13.466 1.00 79.00 200 THR A C 1
ATOM 1586 O O . THR A 1 200 ? -4.031 -7.178 -14.176 1.00 79.00 200 THR A O 1
ATOM 1589 N N . SER A 1 201 ? -4.415 -8.770 -12.629 1.00 69.50 201 SER A N 1
ATOM 1590 C CA . SER A 1 201 ? -3.035 -9.207 -12.448 1.00 69.50 201 SER A CA 1
ATOM 1591 C C . SER A 1 201 ? -2.798 -10.538 -13.152 1.00 69.50 201 SER A C 1
ATOM 1593 O O . SER A 1 201 ? -3.503 -11.513 -12.923 1.00 69.50 201 SER A O 1
ATOM 1595 N N . GLU A 1 202 ? -1.749 -10.596 -13.970 1.00 59.38 202 GLU A N 1
ATOM 1596 C CA . GLU A 1 202 ? -1.236 -11.846 -14.550 1.00 59.38 202 GLU A CA 1
ATOM 1597 C C . GLU A 1 202 ? -0.234 -12.556 -13.619 1.00 59.38 202 GLU A C 1
ATOM 1599 O O . GLU A 1 202 ? 0.273 -13.628 -13.954 1.00 59.38 202 GLU A O 1
ATOM 1604 N N . SER A 1 203 ? 0.095 -11.958 -12.465 1.00 58.34 203 SER A N 1
ATOM 1605 C CA . SER A 1 203 ? 1.020 -12.566 -11.508 1.00 58.34 203 SER A CA 1
ATOM 1606 C C . SER A 1 203 ? 0.365 -13.770 -10.824 1.00 58.34 203 SER A C 1
ATOM 1608 O O . SER A 1 203 ? -0.746 -13.689 -10.302 1.00 58.34 203 SER A O 1
ATOM 1610 N N . LYS A 1 204 ? 1.097 -14.890 -10.807 1.00 57.09 204 LYS A N 1
ATOM 1611 C CA . LYS A 1 204 ? 0.747 -16.117 -10.075 1.00 57.09 204 LYS A CA 1
ATOM 1612 C C . LYS A 1 204 ? 1.095 -16.034 -8.581 1.00 57.09 204 LYS A C 1
ATOM 1614 O O . LYS A 1 204 ? 0.991 -17.040 -7.883 1.00 57.09 204 LYS A O 1
ATOM 1619 N N . ASP A 1 205 ? 1.531 -14.874 -8.096 1.00 62.62 205 ASP A N 1
ATOM 1620 C CA . ASP A 1 205 ? 2.057 -14.724 -6.745 1.00 62.62 205 ASP A CA 1
ATOM 1621 C C . ASP A 1 205 ? 0.928 -14.580 -5.711 1.00 62.62 205 ASP A C 1
ATOM 1623 O O . ASP A 1 205 ? -0.077 -13.889 -5.915 1.00 62.62 205 ASP A O 1
ATOM 1627 N N . TRP A 1 206 ? 1.134 -15.179 -4.536 1.00 66.88 206 TRP A N 1
ATOM 1628 C CA . TRP A 1 206 ? 0.237 -15.079 -3.377 1.00 66.88 206 TRP A CA 1
ATOM 1629 C C . TRP A 1 206 ? 0.102 -13.652 -2.819 1.00 66.88 206 TRP A C 1
ATOM 1631 O O . TRP A 1 206 ? -0.733 -13.400 -1.955 1.00 66.88 206 TRP A O 1
ATOM 1641 N N . GLU A 1 207 ? 0.866 -12.688 -3.338 1.00 71.06 207 GLU A N 1
ATOM 1642 C CA . GLU A 1 207 ? 0.809 -11.283 -2.927 1.00 71.06 207 GLU A CA 1
ATOM 1643 C C . GLU A 1 207 ? -0.576 -10.648 -3.156 1.00 71.06 207 GLU A C 1
ATOM 1645 O O . GLU A 1 207 ? -0.947 -9.721 -2.438 1.00 71.06 207 GLU A O 1
ATOM 1650 N N . CYS A 1 208 ? -1.381 -11.175 -4.090 1.00 76.12 208 CYS A N 1
ATOM 1651 C CA . CYS A 1 208 ? -2.772 -10.750 -4.302 1.00 76.12 208 CYS A CA 1
ATOM 1652 C C . CYS A 1 208 ? -3.645 -10.847 -3.038 1.00 76.12 208 CYS A C 1
ATOM 1654 O O . CYS A 1 208 ? -4.534 -10.017 -2.852 1.00 76.12 208 CYS A O 1
ATOM 1656 N N . VAL A 1 209 ? -3.366 -11.812 -2.154 1.00 80.81 209 VAL A N 1
ATOM 1657 C CA . VAL A 1 209 ? -4.054 -11.988 -0.865 1.00 80.81 209 VAL A CA 1
ATOM 1658 C C . VAL A 1 209 ? -3.837 -10.765 0.015 1.00 80.81 209 VAL A C 1
ATOM 1660 O O . VAL A 1 209 ? -4.788 -10.236 0.589 1.00 80.81 209 VAL A O 1
ATOM 1663 N N . LEU A 1 210 ? -2.594 -10.291 0.087 1.00 79.00 210 LEU A N 1
ATOM 1664 C CA . LEU A 1 210 ? -2.239 -9.129 0.886 1.00 79.00 210 LEU A CA 1
ATOM 1665 C C . LEU A 1 210 ? -2.785 -7.844 0.261 1.00 79.00 210 LEU A C 1
ATOM 1667 O O . LEU A 1 210 ? -3.323 -7.003 0.969 1.00 79.00 210 LEU A O 1
ATOM 1671 N N . TYR A 1 211 ? -2.732 -7.723 -1.067 1.00 80.94 211 TYR A N 1
ATOM 1672 C CA . TYR A 1 211 ? -3.281 -6.564 -1.769 1.00 80.94 211 TYR A CA 1
ATOM 1673 C C . TYR A 1 211 ? -4.782 -6.402 -1.607 1.00 80.94 211 TYR A C 1
ATOM 1675 O O . TYR A 1 211 ? -5.269 -5.291 -1.382 1.00 80.94 211 TYR A O 1
ATOM 1683 N N . ALA A 1 212 ? -5.515 -7.509 -1.690 1.00 87.19 212 ALA A N 1
ATOM 1684 C CA . ALA A 1 212 ? -6.944 -7.508 -1.448 1.00 87.19 212 ALA A CA 1
ATOM 1685 C C . ALA A 1 212 ? -7.267 -7.053 -0.020 1.00 87.19 212 ALA A C 1
ATOM 1687 O O . ALA A 1 212 ? -8.224 -6.308 0.181 1.00 87.19 212 ALA A O 1
ATOM 1688 N N . PHE A 1 213 ? -6.436 -7.440 0.952 1.00 88.00 213 PHE A N 1
ATOM 1689 C CA . PHE A 1 213 ? -6.596 -7.043 2.345 1.00 88.00 213 PHE A CA 1
ATOM 1690 C C . PHE A 1 213 ? -6.276 -5.557 2.549 1.00 88.00 213 PHE A C 1
ATOM 1692 O O . PHE A 1 213 ? -7.092 -4.828 3.102 1.00 88.00 213 PHE A O 1
ATOM 1699 N N . SER A 1 214 ? -5.153 -5.058 2.024 1.00 86.56 214 SER A N 1
ATOM 1700 C CA . SER A 1 214 ? -4.808 -3.627 2.066 1.00 86.56 214 SER A CA 1
ATOM 1701 C C . SER A 1 214 ? -5.874 -2.751 1.393 1.00 86.56 214 SER A C 1
ATOM 1703 O O . SER A 1 214 ? -6.157 -1.645 1.855 1.00 86.56 214 SER A O 1
ATOM 1705 N N . SER A 1 215 ? -6.524 -3.271 0.347 1.00 90.06 215 SER A N 1
ATOM 1706 C CA . SER A 1 215 ? -7.612 -2.586 -0.365 1.00 90.06 215 SER A CA 1
ATOM 1707 C C . SER A 1 215 ? -8.902 -2.442 0.456 1.00 90.06 215 SER A C 1
ATOM 1709 O O . SER A 1 215 ? -9.792 -1.676 0.082 1.00 90.06 215 SER A O 1
ATOM 1711 N N . LEU A 1 216 ? -9.008 -3.124 1.607 1.00 91.88 216 LEU A N 1
ATOM 1712 C CA . LEU A 1 216 ? -10.082 -2.893 2.577 1.00 91.88 216 LEU A CA 1
ATOM 1713 C C . LEU A 1 216 ? -9.973 -1.523 3.257 1.00 91.88 216 LEU A C 1
ATOM 1715 O O . LEU A 1 216 ? -10.983 -1.008 3.729 1.00 91.88 216 LEU A O 1
ATOM 1719 N N . PHE A 1 217 ? -8.784 -0.924 3.281 1.00 91.19 217 PHE A N 1
ATOM 1720 C CA . PHE A 1 217 ? -8.516 0.353 3.942 1.00 91.19 217 PHE A CA 1
ATOM 1721 C C . PHE A 1 217 ? -8.531 1.519 2.950 1.00 91.19 217 PHE A C 1
ATOM 1723 O O . PHE A 1 217 ? -9.121 2.563 3.212 1.00 91.19 217 PHE A O 1
ATOM 1730 N N . SER A 1 218 ? -7.882 1.345 1.800 1.00 89.94 218 SER A N 1
ATOM 1731 C CA . SER A 1 218 ? -7.685 2.389 0.791 1.00 89.94 218 SER A CA 1
ATOM 1732 C C . SER A 1 218 ? -7.366 1.735 -0.561 1.00 89.94 218 SER A C 1
ATOM 1734 O O . SER A 1 218 ? -6.818 0.633 -0.547 1.00 89.94 218 SER A O 1
ATOM 1736 N N . PRO A 1 219 ? -7.687 2.329 -1.728 1.00 87.81 219 PRO A N 1
ATOM 1737 C CA . PRO A 1 219 ? -7.435 1.681 -3.014 1.00 87.81 219 PRO A CA 1
ATOM 1738 C C . PRO A 1 219 ? -5.926 1.661 -3.311 1.00 87.81 219 PRO A C 1
ATOM 1740 O O . PRO A 1 219 ? -5.386 2.620 -3.847 1.00 87.81 219 PRO A O 1
ATOM 1743 N N . ILE A 1 220 ? -5.242 0.573 -2.944 1.00 85.00 220 ILE A N 1
ATOM 1744 C CA . ILE A 1 220 ? -3.780 0.394 -3.027 1.00 85.00 220 ILE A CA 1
ATOM 1745 C C . ILE A 1 220 ? -3.485 -0.924 -3.727 1.00 85.00 220 ILE A C 1
ATOM 1747 O O . ILE A 1 220 ? -4.115 -1.913 -3.372 1.00 85.00 220 ILE A O 1
ATOM 1751 N N . GLY A 1 221 ? -2.470 -0.980 -4.599 1.00 76.12 221 GLY A N 1
ATOM 1752 C CA . GLY A 1 221 ? -1.901 -2.224 -5.138 1.00 76.12 221 GLY A CA 1
ATOM 1753 C C . GLY A 1 221 ? -2.140 -2.438 -6.635 1.00 76.12 221 GLY A C 1
ATOM 1754 O O . GLY A 1 221 ? -1.626 -3.396 -7.214 1.00 76.12 221 GLY A O 1
ATOM 1755 N N . TYR A 1 222 ? -2.855 -1.529 -7.302 1.00 77.88 222 TYR A N 1
ATOM 1756 C CA . TYR A 1 222 ? -3.145 -1.592 -8.742 1.00 77.88 222 TYR A CA 1
ATOM 1757 C C . TYR A 1 222 ? -1.904 -1.362 -9.627 1.00 77.88 222 TYR A C 1
ATOM 1759 O O . TYR A 1 222 ? -1.921 -1.671 -10.830 1.00 77.88 222 TYR A O 1
ATOM 1767 N N . ALA A 1 223 ? -0.829 -0.803 -9.057 1.00 70.00 223 ALA A N 1
ATOM 1768 C CA . ALA A 1 223 ? 0.393 -0.453 -9.772 1.00 70.00 223 ALA A CA 1
ATOM 1769 C C . ALA A 1 223 ? 1.352 -1.632 -10.022 1.00 70.00 223 ALA A C 1
ATOM 1771 O O . ALA A 1 223 ? 2.231 -1.523 -10.887 1.00 70.00 223 ALA A O 1
ATOM 1772 N N . ARG A 1 224 ? 1.215 -2.759 -9.302 1.00 64.25 224 ARG A N 1
ATOM 1773 C CA . ARG A 1 224 ? 2.198 -3.857 -9.357 1.00 64.25 224 ARG A CA 1
ATOM 1774 C C . ARG A 1 224 ? 2.031 -4.734 -10.614 1.00 64.25 224 ARG A C 1
ATOM 1776 O O . ARG A 1 224 ? 0.954 -4.878 -11.180 1.00 64.25 224 ARG A O 1
ATOM 1783 N N . ARG A 1 225 ? 3.171 -5.200 -11.132 1.00 56.69 225 ARG A N 1
ATOM 1784 C CA . ARG A 1 225 ? 3.467 -5.421 -12.564 1.00 56.69 225 ARG A CA 1
ATOM 1785 C C . ARG A 1 225 ? 2.972 -6.746 -13.172 1.00 56.69 225 ARG A C 1
ATOM 1787 O O . ARG A 1 225 ? 3.016 -7.784 -12.526 1.00 56.69 225 ARG A O 1
ATOM 1794 N N . ARG A 1 226 ? 2.774 -6.712 -14.503 1.00 47.59 226 ARG A N 1
ATOM 1795 C CA . ARG A 1 226 ? 3.159 -7.765 -15.471 1.00 47.59 226 ARG A CA 1
ATOM 1796 C C . ARG A 1 226 ? 4.669 -8.010 -15.357 1.00 47.59 226 ARG A C 1
ATOM 1798 O O . ARG A 1 226 ? 5.445 -7.065 -15.523 1.00 47.59 226 ARG A O 1
ATOM 1805 N N . SER A 1 227 ? 5.121 -9.236 -15.118 1.00 34.75 227 SER A N 1
ATOM 1806 C CA . SER A 1 227 ? 6.544 -9.592 -15.155 1.00 34.75 227 SER A CA 1
ATOM 1807 C C . SER A 1 227 ? 7.087 -9.574 -16.593 1.00 34.75 227 SER A C 1
ATOM 1809 O O . SER A 1 227 ? 7.431 -10.604 -17.157 1.00 34.75 227 SER A O 1
ATOM 1811 N N . VAL A 1 228 ? 7.206 -8.402 -17.211 1.00 35.44 228 VAL A N 1
ATOM 1812 C CA . VAL A 1 228 ? 8.231 -8.224 -18.241 1.00 35.44 228 VAL A CA 1
ATOM 1813 C C . VAL A 1 228 ? 9.483 -7.869 -17.464 1.00 35.44 228 VAL A C 1
ATOM 1815 O O . VAL A 1 228 ? 9.602 -6.751 -16.961 1.00 35.44 228 VAL A O 1
ATOM 1818 N N . THR A 1 229 ? 10.374 -8.836 -17.262 1.00 26.88 229 THR A N 1
ATOM 1819 C CA . THR A 1 229 ? 11.717 -8.594 -16.725 1.00 26.88 229 THR A CA 1
ATOM 1820 C C . THR A 1 229 ? 12.312 -7.376 -17.431 1.00 26.88 229 THR A C 1
ATOM 1822 O O . THR A 1 229 ? 12.530 -7.428 -18.643 1.00 26.88 229 THR A O 1
ATOM 1825 N N . PRO A 1 230 ? 12.563 -6.260 -16.726 1.00 31.98 230 PRO A N 1
ATOM 1826 C CA . PRO A 1 230 ? 13.371 -5.212 -17.303 1.00 31.98 230 PRO A CA 1
ATOM 1827 C C . PRO A 1 230 ? 14.780 -5.797 -17.380 1.00 31.98 230 PRO A C 1
ATOM 1829 O O . PRO A 1 230 ? 15.378 -6.113 -16.349 1.00 31.98 230 PRO A O 1
ATOM 1832 N N . SER A 1 231 ? 15.290 -6.000 -18.597 1.00 26.00 231 SER A N 1
ATOM 1833 C CA . SER A 1 231 ? 16.718 -6.250 -18.779 1.00 26.00 231 SER A CA 1
ATOM 1834 C C . SER A 1 231 ? 17.483 -5.181 -17.996 1.00 26.00 231 SER A C 1
ATOM 1836 O O . SER A 1 231 ? 17.136 -3.996 -18.027 1.00 26.00 231 SER A O 1
ATOM 1838 N N . LYS A 1 232 ? 18.440 -5.626 -17.183 1.00 29.95 232 LYS A N 1
ATOM 1839 C CA . LYS A 1 232 ? 19.167 -4.791 -16.228 1.00 29.95 232 LYS A CA 1
ATOM 1840 C C . LYS A 1 232 ? 19.772 -3.564 -16.929 1.00 29.95 232 LYS A C 1
ATOM 1842 O O . LYS A 1 232 ? 20.488 -3.706 -17.911 1.00 29.95 232 LYS A O 1
ATOM 1847 N N . LYS A 1 233 ? 19.558 -2.400 -16.298 1.00 30.39 233 LYS A N 1
ATOM 1848 C CA . LYS A 1 233 ? 20.139 -1.063 -16.550 1.00 30.39 233 LYS A CA 1
ATOM 1849 C C . LYS A 1 233 ? 19.664 -0.337 -17.818 1.00 30.39 233 LYS A C 1
ATOM 1851 O O . LYS A 1 233 ? 20.360 -0.303 -18.823 1.00 30.39 233 LYS A O 1
ATOM 1856 N N . LEU A 1 234 ? 18.551 0.388 -17.687 1.00 29.78 234 LEU A N 1
ATOM 1857 C CA . LEU A 1 234 ? 18.189 1.487 -18.585 1.00 29.78 234 LEU A CA 1
ATOM 1858 C C . LEU A 1 234 ? 18.686 2.808 -17.974 1.00 29.78 234 LEU A C 1
ATOM 1860 O O . LEU A 1 234 ? 18.024 3.422 -17.140 1.00 29.78 234 LEU A O 1
ATOM 1864 N N . SER A 1 235 ? 19.901 3.207 -18.333 1.00 29.34 235 SER A N 1
ATOM 1865 C CA . SER A 1 235 ? 20.367 4.584 -18.159 1.00 29.34 235 SER A CA 1
ATOM 1866 C C . SER A 1 235 ? 19.817 5.418 -19.308 1.00 29.34 235 SER A C 1
ATOM 1868 O O . SER A 1 235 ? 19.975 5.033 -20.462 1.00 29.34 235 SER A O 1
ATOM 1870 N N . GLY A 1 236 ? 19.166 6.529 -18.971 1.00 35.78 236 GLY A N 1
ATOM 1871 C CA . GLY A 1 236 ? 18.347 7.344 -19.863 1.00 35.78 236 GLY A CA 1
ATOM 1872 C C . GLY A 1 236 ? 18.940 7.630 -21.240 1.00 35.78 236 GLY A C 1
ATOM 1873 O O . GLY A 1 236 ? 19.874 8.413 -21.348 1.00 35.78 236 GLY A O 1
ATOM 1874 N N . ILE A 1 237 ? 18.336 7.016 -22.256 1.00 29.03 237 ILE A N 1
ATOM 1875 C CA . ILE A 1 237 ? 17.548 7.625 -23.337 1.00 29.03 237 ILE A CA 1
ATOM 1876 C C . ILE A 1 237 ? 16.346 6.679 -23.496 1.00 29.03 237 ILE A C 1
ATOM 1878 O O . ILE A 1 237 ? 16.521 5.460 -23.489 1.00 29.03 237 ILE A O 1
ATOM 1882 N N . VAL A 1 238 ? 15.114 7.189 -23.570 1.00 36.94 238 VAL A N 1
ATOM 1883 C CA . VAL A 1 238 ? 13.958 6.321 -23.829 1.00 36.94 238 VAL A CA 1
ATOM 1884 C C . VAL A 1 238 ? 14.072 5.841 -25.280 1.00 36.94 238 VAL A C 1
ATOM 1886 O O . VAL A 1 238 ? 13.730 6.570 -26.205 1.00 36.94 238 VAL A O 1
ATOM 1889 N N . SER A 1 239 ? 14.614 4.639 -25.497 1.00 40.56 239 SER A N 1
ATOM 1890 C CA . SER A 1 239 ? 14.622 3.995 -26.814 1.00 40.56 239 SER A CA 1
ATOM 1891 C C . SER A 1 239 ? 13.189 3.927 -27.363 1.00 40.56 239 SER A C 1
ATOM 1893 O O . SER A 1 239 ? 12.228 3.894 -26.591 1.00 40.56 239 SER A O 1
ATOM 1895 N N . GLN A 1 240 ? 12.999 3.837 -28.684 1.00 45.84 240 GLN A N 1
ATOM 1896 C CA . GLN A 1 240 ? 11.665 3.571 -29.256 1.00 45.84 240 GLN A CA 1
ATOM 1897 C C . GLN A 1 240 ? 10.998 2.333 -28.616 1.00 45.84 240 GLN A C 1
ATOM 1899 O O . GLN A 1 240 ? 9.775 2.279 -28.501 1.00 45.84 240 GLN A O 1
ATOM 1904 N N . SER A 1 241 ? 11.787 1.358 -28.137 1.00 51.50 241 SER A N 1
ATOM 1905 C CA . SER A 1 241 ? 11.287 0.239 -27.329 1.00 51.50 241 SER A CA 1
ATOM 1906 C C . SER A 1 241 ? 10.872 0.657 -25.912 1.00 51.50 241 SER A C 1
ATOM 1908 O O . SER A 1 241 ? 9.841 0.200 -25.434 1.00 51.50 241 SER A O 1
ATOM 1910 N N . GLY A 1 242 ? 11.591 1.570 -25.258 1.00 57.66 242 GLY A N 1
ATOM 1911 C CA . GLY A 1 242 ? 11.244 2.142 -23.957 1.00 57.66 242 GLY A CA 1
ATOM 1912 C C . GLY A 1 242 ? 9.964 2.983 -23.970 1.00 57.66 242 GLY A C 1
ATOM 1913 O O . GLY A 1 242 ? 9.160 2.839 -23.053 1.00 57.66 242 GLY A O 1
ATOM 1914 N N . VAL A 1 243 ? 9.726 3.797 -25.011 1.00 64.56 243 VAL A N 1
ATOM 1915 C CA . VAL A 1 243 ? 8.496 4.612 -25.131 1.00 64.56 243 VAL A CA 1
ATOM 1916 C C . VAL A 1 243 ? 7.298 3.689 -25.349 1.00 64.56 243 VAL A C 1
ATOM 1918 O O . VAL A 1 243 ? 6.278 3.829 -24.676 1.00 64.56 243 VAL A O 1
ATOM 1921 N N . LYS A 1 244 ? 7.445 2.675 -26.211 1.00 66.56 244 LYS A N 1
ATOM 1922 C CA . LYS A 1 244 ? 6.411 1.657 -26.443 1.00 66.56 244 LYS A CA 1
ATOM 1923 C C . LYS A 1 244 ? 6.113 0.834 -25.188 1.00 66.56 244 LYS A C 1
ATOM 1925 O O . LYS A 1 244 ? 4.947 0.642 -24.854 1.00 66.56 244 LYS A O 1
ATOM 1930 N N . ILE A 1 245 ? 7.138 0.401 -24.447 1.00 68.50 245 ILE A N 1
ATOM 1931 C CA . ILE A 1 245 ? 6.967 -0.295 -23.159 1.00 68.50 245 ILE A CA 1
ATOM 1932 C C . ILE A 1 245 ? 6.272 0.624 -22.145 1.00 68.50 245 ILE A C 1
ATOM 1934 O O . ILE A 1 245 ? 5.350 0.191 -21.455 1.00 68.50 245 ILE A O 1
ATOM 1938 N N . ALA A 1 246 ? 6.674 1.895 -22.066 1.00 70.50 246 ALA A N 1
ATOM 1939 C CA . ALA A 1 246 ? 6.056 2.883 -21.188 1.00 70.50 246 ALA A CA 1
ATOM 1940 C C . ALA A 1 246 ? 4.574 3.098 -21.520 1.00 70.50 246 ALA A C 1
ATOM 1942 O O . ALA A 1 246 ? 3.737 3.069 -20.618 1.00 70.50 246 ALA A O 1
ATOM 1943 N N . LYS A 1 247 ? 4.243 3.230 -22.809 1.00 78.94 247 LYS A N 1
ATOM 1944 C CA . LYS A 1 247 ? 2.874 3.359 -23.314 1.00 78.94 247 LYS A CA 1
ATOM 1945 C C . LYS A 1 247 ? 2.017 2.155 -22.934 1.00 78.94 247 LYS A C 1
ATOM 1947 O O . LYS A 1 247 ? 0.995 2.342 -22.284 1.00 78.94 247 LYS A O 1
ATOM 1952 N N . VAL A 1 248 ? 2.447 0.935 -23.272 1.00 77.19 248 VAL A N 1
ATOM 1953 C CA . VAL A 1 248 ? 1.705 -0.304 -22.957 1.00 77.19 248 VAL A CA 1
ATOM 1954 C C . VAL A 1 248 ? 1.456 -0.424 -21.451 1.00 77.19 248 VAL A C 1
ATOM 1956 O O . VAL A 1 248 ? 0.351 -0.740 -21.005 1.00 77.19 248 VAL A O 1
ATOM 1959 N N . ASN A 1 249 ? 2.469 -0.110 -20.646 1.00 77.56 249 ASN A N 1
ATOM 1960 C CA . ASN A 1 249 ? 2.360 -0.138 -19.194 1.00 77.56 249 ASN A CA 1
ATOM 1961 C C . ASN A 1 249 ? 1.364 0.910 -18.667 1.00 77.56 249 ASN A C 1
ATOM 1963 O O . ASN A 1 249 ? 0.512 0.550 -17.856 1.00 77.56 249 ASN A O 1
ATOM 1967 N N . LEU A 1 250 ? 1.420 2.163 -19.134 1.00 81.00 250 LEU A N 1
ATOM 1968 C CA . LEU A 1 250 ? 0.494 3.231 -18.729 1.00 81.00 250 LEU A CA 1
ATOM 1969 C C . LEU A 1 250 ? -0.944 2.979 -19.198 1.00 81.00 250 LEU A C 1
ATOM 1971 O O . LEU A 1 250 ? -1.887 3.296 -18.476 1.00 81.00 250 LEU A O 1
ATOM 1975 N N . GLU A 1 251 ? -1.135 2.380 -20.373 1.00 84.44 251 GLU A N 1
ATOM 1976 C CA . GLU A 1 251 ? -2.460 1.979 -20.855 1.00 84.44 251 GLU A CA 1
ATOM 1977 C C . GLU A 1 251 ? -3.082 0.919 -19.950 1.00 84.44 251 GLU A C 1
ATOM 1979 O O . GLU A 1 251 ? -4.214 1.093 -19.491 1.00 84.44 251 GLU A O 1
ATOM 1984 N N . SER A 1 252 ? -2.312 -0.120 -19.618 1.00 83.06 252 SER A N 1
ATOM 1985 C CA . SER A 1 252 ? -2.759 -1.151 -18.681 1.00 83.06 252 SER A CA 1
ATOM 1986 C C . SER A 1 252 ? -3.003 -0.583 -17.276 1.00 83.06 252 SER A C 1
ATOM 1988 O O . SER A 1 252 ? -3.978 -0.944 -16.624 1.00 83.06 252 SER A O 1
ATOM 1990 N N . LEU A 1 253 ? -2.162 0.353 -16.820 1.00 85.31 253 LEU A N 1
ATOM 1991 C CA . LEU A 1 253 ? -2.280 0.977 -15.505 1.00 85.31 253 LEU A CA 1
ATOM 1992 C C . LEU A 1 253 ? -3.563 1.796 -15.382 1.00 85.31 253 LEU A C 1
ATOM 1994 O O . LEU A 1 253 ? -4.278 1.637 -14.402 1.00 85.31 253 LEU A O 1
ATOM 1998 N N . VAL A 1 254 ? -3.891 2.626 -16.378 1.00 89.19 254 VAL A N 1
ATOM 1999 C CA . VAL A 1 254 ? -5.135 3.413 -16.365 1.00 89.19 254 VAL A CA 1
ATOM 2000 C C . VAL A 1 254 ? -6.365 2.505 -16.335 1.00 89.19 254 VAL A C 1
ATOM 2002 O O . VAL A 1 254 ? -7.326 2.818 -15.638 1.00 89.19 254 VAL A O 1
ATOM 2005 N N . GLN A 1 255 ? -6.356 1.391 -17.074 1.00 89.00 255 GLN A N 1
ATOM 2006 C CA . GLN A 1 255 ? -7.467 0.433 -17.053 1.00 89.00 255 GLN A CA 1
ATOM 2007 C C . GLN A 1 255 ? -7.643 -0.198 -15.668 1.00 89.00 255 GLN A C 1
ATOM 2009 O O . GLN A 1 255 ? -8.752 -0.180 -15.135 1.00 89.00 255 GLN A O 1
ATOM 2014 N N . ARG A 1 256 ? -6.551 -0.686 -15.061 1.00 88.44 256 ARG A N 1
ATOM 2015 C CA . ARG A 1 256 ? -6.580 -1.239 -13.700 1.00 88.44 256 ARG A CA 1
ATOM 2016 C C . ARG A 1 256 ? -7.044 -0.195 -12.692 1.00 88.44 256 ARG A C 1
ATOM 2018 O O . ARG A 1 256 ? -8.002 -0.442 -11.970 1.00 88.44 256 ARG A O 1
ATOM 2025 N N . LEU A 1 257 ? -6.431 0.987 -12.698 1.00 90.69 257 LEU A N 1
ATOM 2026 C CA . LEU A 1 257 ? -6.753 2.071 -11.773 1.00 90.69 257 LEU A CA 1
ATOM 2027 C C . LEU A 1 257 ? -8.240 2.441 -11.821 1.00 90.69 257 LEU A C 1
ATOM 2029 O O . LEU A 1 257 ? -8.870 2.562 -10.777 1.00 90.69 257 LEU A O 1
ATOM 2033 N N . LYS A 1 258 ? -8.828 2.566 -13.018 1.00 93.12 258 LYS A N 1
ATOM 2034 C CA . LYS A 1 258 ? -10.268 2.831 -13.164 1.00 93.12 258 LYS A CA 1
ATOM 2035 C C . LYS A 1 258 ? -11.122 1.759 -12.498 1.00 93.12 258 LYS A C 1
ATOM 2037 O O . LYS A 1 258 ? -12.065 2.100 -11.795 1.00 93.12 258 LYS A O 1
ATOM 2042 N N . LEU A 1 259 ? -10.797 0.488 -12.725 1.00 92.06 259 LEU A N 1
ATOM 2043 C CA . LEU A 1 259 ? -11.554 -0.630 -12.172 1.00 92.06 259 LEU A CA 1
ATOM 2044 C C . LEU A 1 259 ? -11.432 -0.695 -10.641 1.00 92.06 259 LEU A C 1
ATOM 2046 O O . LEU A 1 259 ? -12.440 -0.855 -9.957 1.00 92.06 259 LEU A O 1
ATOM 2050 N N . PHE A 1 260 ? -10.225 -0.500 -10.104 1.00 91.81 260 PHE A N 1
ATOM 2051 C CA . PHE A 1 260 ? -9.979 -0.469 -8.660 1.00 91.81 260 PHE A CA 1
ATOM 2052 C C . PHE A 1 260 ? -10.673 0.706 -7.970 1.00 91.81 260 PHE A C 1
ATOM 2054 O O . PHE A 1 260 ? -11.347 0.500 -6.964 1.00 91.81 260 PHE A O 1
ATOM 2061 N N . LEU A 1 261 ? -10.568 1.921 -8.521 1.00 94.38 261 LEU A N 1
ATOM 2062 C CA . LEU A 1 261 ? -11.264 3.088 -7.973 1.00 94.38 261 LEU A CA 1
ATOM 2063 C C . LEU A 1 261 ? -12.785 2.921 -8.055 1.00 94.38 261 LEU A C 1
ATOM 2065 O O . LEU A 1 261 ? -13.479 3.253 -7.099 1.00 94.38 261 LEU A O 1
ATOM 2069 N N . ALA A 1 262 ? -13.307 2.376 -9.158 1.00 95.25 262 ALA A N 1
ATOM 2070 C CA . ALA A 1 262 ? -14.736 2.116 -9.299 1.00 95.25 262 ALA A CA 1
ATOM 2071 C C . ALA A 1 262 ? -15.235 1.119 -8.244 1.00 95.25 262 ALA A C 1
ATOM 2073 O O . ALA A 1 262 ? -16.193 1.424 -7.539 1.00 95.25 262 ALA A O 1
ATOM 2074 N N . LEU A 1 263 ? -14.565 -0.031 -8.076 1.00 95.00 263 LEU A N 1
ATOM 2075 C CA . LEU A 1 263 ? -14.930 -0.986 -7.026 1.00 95.00 263 LEU A CA 1
ATOM 2076 C C . LEU A 1 263 ? -14.844 -0.341 -5.643 1.00 95.00 263 LEU A C 1
ATOM 2078 O O . LEU A 1 263 ? -15.767 -0.494 -4.846 1.00 95.00 263 LEU A O 1
ATOM 2082 N N . PHE A 1 264 ? -13.750 0.369 -5.360 1.00 95.12 264 PHE A N 1
ATOM 2083 C CA . PHE A 1 264 ? -13.540 1.001 -4.065 1.00 95.12 264 PHE A CA 1
ATOM 2084 C C . PHE A 1 264 ? -14.697 1.935 -3.707 1.00 95.12 264 PHE A C 1
ATOM 2086 O O . PHE A 1 264 ? -15.253 1.808 -2.617 1.00 95.12 264 PHE A O 1
ATOM 2093 N N . HIS A 1 265 ? -15.093 2.819 -4.628 1.00 96.50 265 HIS A N 1
ATOM 2094 C CA . HIS A 1 265 ? -16.185 3.770 -4.411 1.00 96.50 265 HIS A CA 1
ATOM 2095 C C . HIS A 1 265 ? -17.555 3.094 -4.346 1.00 96.50 265 HIS A C 1
ATOM 2097 O O . HIS A 1 265 ? -18.361 3.465 -3.499 1.00 96.50 265 HIS A O 1
ATOM 2103 N N . CYS A 1 266 ? -17.804 2.047 -5.139 1.00 97.25 266 CYS A N 1
ATOM 2104 C CA . CYS A 1 266 ? -19.029 1.249 -5.020 1.00 97.25 266 CYS A CA 1
ATOM 2105 C C . CYS A 1 266 ? -19.151 0.582 -3.641 1.00 97.25 266 CYS A C 1
ATOM 2107 O O . CYS A 1 266 ? -20.210 0.642 -3.020 1.00 97.25 266 CYS A O 1
ATOM 2109 N N . LEU A 1 267 ? -18.068 -0.021 -3.138 1.00 96.50 267 LEU A N 1
ATOM 2110 C CA . LEU A 1 267 ? -18.041 -0.632 -1.805 1.00 96.50 267 LEU A CA 1
ATOM 2111 C C . LEU A 1 267 ? -18.195 0.412 -0.693 1.00 96.50 267 LEU A C 1
ATOM 2113 O O . LEU A 1 267 ? -18.892 0.158 0.284 1.00 96.50 267 LEU A O 1
ATOM 2117 N N . SER A 1 268 ? -17.575 1.582 -0.855 1.00 96.50 268 SER A N 1
ATOM 2118 C CA . SER A 1 268 ? -17.690 2.709 0.074 1.00 96.50 268 SER A CA 1
ATOM 2119 C C . SER A 1 268 ? -19.114 3.274 0.130 1.00 96.50 268 SER A C 1
ATOM 2121 O O . SER A 1 268 ? -19.640 3.538 1.208 1.00 96.50 268 SER A O 1
ATOM 2123 N N . LEU A 1 269 ? -19.786 3.412 -1.014 1.00 97.06 269 LEU A N 1
ATOM 2124 C CA . LEU A 1 269 ? -21.183 3.835 -1.048 1.00 97.06 269 LEU A CA 1
ATOM 2125 C C . LEU A 1 269 ? -22.102 2.781 -0.415 1.00 97.06 269 LEU A C 1
ATOM 2127 O O . LEU A 1 269 ? -22.985 3.124 0.368 1.00 97.06 269 LEU A O 1
ATOM 2131 N N . ALA A 1 270 ? -21.871 1.497 -0.708 1.00 97.69 270 ALA A N 1
ATOM 2132 C CA . ALA A 1 270 ? -22.627 0.403 -0.108 1.00 97.69 270 ALA A CA 1
ATOM 2133 C C . ALA A 1 270 ? -22.469 0.369 1.420 1.00 97.69 270 ALA A C 1
ATOM 2135 O O . ALA A 1 270 ? -23.465 0.225 2.126 1.00 97.69 270 ALA A O 1
ATOM 2136 N N . SER A 1 271 ? -21.254 0.557 1.950 1.00 97.00 271 SER A N 1
ATOM 2137 C CA . SER A 1 271 ? -21.037 0.603 3.400 1.00 97.00 271 SER A CA 1
ATOM 2138 C C . SER A 1 271 ? -21.713 1.809 4.052 1.00 97.00 271 SER A C 1
ATOM 2140 O O . SER A 1 271 ? -22.257 1.670 5.144 1.00 97.00 271 SER A O 1
ATOM 2142 N N . PHE A 1 272 ? -21.763 2.964 3.381 1.00 97.50 272 PHE A N 1
ATOM 2143 C CA . PHE A 1 272 ? -22.518 4.118 3.873 1.00 97.50 272 PHE A CA 1
ATOM 2144 C C . PHE A 1 272 ? -24.032 3.861 3.903 1.00 97.50 272 PHE A C 1
ATOM 2146 O O . PHE A 1 272 ? -24.686 4.179 4.892 1.00 97.50 272 PHE A O 1
ATOM 2153 N N . ILE A 1 273 ? -24.594 3.228 2.870 1.00 97.56 273 ILE A N 1
ATOM 2154 C CA . ILE A 1 273 ? -26.016 2.845 2.859 1.00 97.56 273 ILE A CA 1
ATOM 2155 C C . ILE A 1 273 ? -26.317 1.871 4.005 1.00 97.56 273 ILE A C 1
ATOM 2157 O O . ILE A 1 273 ? -27.292 2.054 4.732 1.00 97.56 273 ILE A O 1
ATOM 2161 N N . ILE A 1 274 ? -25.455 0.868 4.208 1.00 97.19 274 ILE A N 1
ATOM 2162 C CA . ILE A 1 274 ? -25.584 -0.076 5.324 1.00 97.19 274 ILE A CA 1
ATOM 2163 C C . ILE A 1 274 ? -25.500 0.659 6.666 1.00 97.19 274 ILE A C 1
ATOM 2165 O O . ILE A 1 274 ? -26.271 0.336 7.562 1.00 97.19 274 ILE A O 1
ATOM 2169 N N . LEU A 1 275 ? -24.631 1.667 6.803 1.00 96.56 275 LEU A N 1
ATOM 2170 C CA . LEU A 1 275 ? -24.537 2.485 8.016 1.00 96.56 275 LEU A CA 1
ATOM 2171 C C . LEU A 1 275 ? -25.848 3.214 8.307 1.00 96.56 275 LEU A C 1
ATOM 2173 O O . LEU A 1 275 ? -26.317 3.172 9.440 1.00 96.56 275 LEU A O 1
ATOM 2177 N N . VAL A 1 276 ? -26.456 3.846 7.301 1.00 96.12 276 VAL A N 1
ATOM 2178 C CA . VAL A 1 276 ? -27.741 4.542 7.470 1.00 96.12 276 VAL A CA 1
ATOM 2179 C C . VAL A 1 276 ? -28.827 3.566 7.926 1.00 96.12 276 VAL A C 1
ATOM 2181 O O . VAL A 1 276 ? -29.530 3.850 8.894 1.00 96.12 276 VAL A O 1
ATOM 2184 N N . ILE A 1 277 ? -28.925 2.394 7.289 1.00 95.75 277 ILE A N 1
ATOM 2185 C CA . ILE A 1 277 ? -29.901 1.358 7.661 1.00 95.75 277 ILE A CA 1
ATOM 2186 C C . ILE A 1 277 ? -29.636 0.845 9.081 1.00 95.75 277 ILE A C 1
ATOM 2188 O O . ILE A 1 277 ? -30.557 0.769 9.892 1.00 95.75 277 ILE A O 1
ATOM 2192 N N . ALA A 1 278 ? -28.387 0.506 9.401 1.00 94.75 278 ALA A N 1
ATOM 2193 C CA . ALA A 1 278 ? -27.999 0.006 10.715 1.00 94.75 278 ALA A CA 1
ATOM 2194 C C . ALA A 1 278 ? -28.310 1.031 11.809 1.00 94.75 278 ALA A C 1
ATOM 2196 O O . ALA A 1 278 ? -28.882 0.673 12.832 1.00 94.75 278 ALA A O 1
ATOM 2197 N N . PHE A 1 279 ? -28.009 2.309 11.584 1.00 94.50 279 PHE A N 1
ATOM 2198 C CA . PHE A 1 279 ? -28.247 3.369 12.562 1.00 94.50 279 PHE A CA 1
ATOM 2199 C C . PHE A 1 279 ? -29.733 3.600 12.865 1.00 94.50 279 PHE A C 1
ATOM 2201 O O . PHE A 1 279 ? -30.082 3.959 13.987 1.00 94.50 279 PHE A O 1
ATOM 2208 N N . GLU A 1 280 ? -30.611 3.391 11.883 1.00 93.62 280 GLU A N 1
ATOM 2209 C CA . GLU A 1 280 ? -32.060 3.528 12.073 1.00 93.62 280 GLU A CA 1
ATOM 2210 C C . GLU A 1 280 ? -32.710 2.265 12.660 1.00 93.62 280 GLU A C 1
ATOM 2212 O O . GLU A 1 280 ? -33.771 2.348 13.273 1.00 93.62 280 GLU A O 1
ATOM 2217 N N . THR A 1 281 ? -32.087 1.095 12.495 1.00 91.56 281 THR A N 1
ATOM 2218 C CA . THR A 1 281 ? -32.660 -0.197 12.922 1.00 91.56 281 THR A CA 1
ATOM 2219 C C . THR A 1 281 ? -32.115 -0.710 14.253 1.00 91.56 281 THR A C 1
ATOM 2221 O O . THR A 1 281 ? -32.781 -1.500 14.921 1.00 91.56 281 THR A O 1
ATOM 2224 N N . THR A 1 282 ? -30.919 -0.280 14.656 1.00 85.69 282 THR A N 1
ATOM 2225 C CA . THR A 1 282 ? -30.259 -0.722 15.893 1.00 85.69 282 THR A CA 1
ATOM 2226 C C . THR A 1 282 ? -30.420 0.290 17.029 1.00 85.69 282 THR A C 1
ATOM 2228 O O . THR A 1 282 ? -30.566 1.494 16.821 1.00 85.69 282 THR A O 1
ATOM 2231 N N . GLY A 1 283 ? -30.411 -0.199 18.272 1.00 72.19 283 GLY A N 1
ATOM 2232 C CA . GLY A 1 283 ? -30.506 0.657 19.453 1.00 72.19 283 GLY A CA 1
ATOM 2233 C C . GLY A 1 283 ? -29.244 1.503 19.652 1.00 72.19 283 GLY A C 1
ATOM 2234 O O . GLY A 1 283 ? -28.143 0.970 19.746 1.00 72.19 283 GLY A O 1
ATOM 2235 N N . LYS A 1 284 ? -29.401 2.824 19.801 1.00 81.69 284 LYS A N 1
ATOM 2236 C CA . LYS A 1 284 ? -28.299 3.807 19.911 1.00 81.69 284 LYS A CA 1
ATOM 2237 C C . LYS A 1 284 ? -27.558 3.807 21.261 1.00 81.69 284 LYS A C 1
ATOM 2239 O O . LYS A 1 284 ? -26.712 4.664 21.496 1.00 81.69 284 LYS A O 1
ATOM 2244 N N . ALA A 1 285 ? -27.878 2.869 22.154 1.00 75.06 285 ALA A N 1
ATOM 2245 C CA . ALA A 1 285 ? -27.437 2.873 23.552 1.00 75.06 285 ALA A CA 1
ATOM 2246 C C . ALA A 1 285 ? -25.915 2.724 23.733 1.00 75.06 285 ALA A C 1
ATOM 2248 O O . ALA A 1 285 ? -25.385 3.150 24.751 1.00 75.06 285 ALA A O 1
ATOM 2249 N N . GLN A 1 286 ? -25.217 2.136 22.756 1.00 80.12 286 GLN A N 1
ATOM 2250 C CA . GLN A 1 286 ? -23.762 1.932 22.802 1.00 80.12 286 GLN A CA 1
ATOM 2251 C C . GLN A 1 286 ? -22.949 3.120 22.258 1.00 80.12 286 GLN A C 1
ATOM 2253 O O . GLN A 1 286 ? -21.723 3.114 22.345 1.00 80.12 286 GLN A O 1
ATOM 2258 N N . LEU A 1 287 ? -23.614 4.125 21.679 1.00 87.12 287 LEU A N 1
ATOM 2259 C CA . LEU A 1 287 ? -22.981 5.345 21.184 1.00 87.12 287 LEU A CA 1
ATOM 2260 C C . LEU A 1 287 ? -23.007 6.422 22.265 1.00 87.12 287 LEU A C 1
ATOM 2262 O O . LEU A 1 287 ? -24.041 6.622 22.911 1.00 87.12 287 LEU A O 1
ATOM 2266 N N . ILE A 1 288 ? -21.918 7.186 22.393 1.00 87.50 288 ILE A N 1
ATOM 2267 C CA . ILE A 1 288 ? -21.949 8.416 23.194 1.00 87.50 288 ILE A CA 1
ATOM 2268 C C . ILE A 1 288 ? -22.986 9.396 22.640 1.00 87.50 288 ILE A C 1
ATOM 2270 O O . ILE A 1 288 ? -23.268 9.406 21.440 1.00 87.50 288 ILE A O 1
ATOM 2274 N N . GLN A 1 289 ? -23.517 10.259 23.509 1.00 85.88 289 GLN A N 1
ATOM 2275 C CA . GLN A 1 289 ? -24.628 11.164 23.199 1.00 85.88 289 GLN A CA 1
ATOM 2276 C C . GLN A 1 289 ? -24.425 11.958 21.897 1.00 85.88 289 GLN A C 1
ATOM 2278 O O . GLN A 1 289 ? -25.344 12.053 21.084 1.00 85.88 289 GLN A O 1
ATOM 2283 N N . SER A 1 290 ? -23.213 12.463 21.650 1.00 85.88 290 SER A N 1
ATOM 2284 C CA . SER A 1 290 ? -22.883 13.203 20.426 1.00 85.88 290 SER A CA 1
ATOM 2285 C C . SER A 1 290 ? -23.093 12.379 19.148 1.00 85.88 290 SER A C 1
ATOM 2287 O O . SER A 1 290 ? -23.582 12.903 18.154 1.00 85.88 290 SER A O 1
ATOM 2289 N N . PHE A 1 291 ? -22.791 11.077 19.169 1.00 88.00 291 PHE A N 1
ATOM 2290 C CA . PHE A 1 291 ? -22.954 10.181 18.018 1.00 88.00 291 PHE A CA 1
ATOM 2291 C C . PHE A 1 291 ? -24.381 9.631 17.862 1.00 88.00 291 PHE A C 1
ATOM 2293 O O . PHE A 1 291 ? -24.655 8.896 16.918 1.00 88.00 291 PHE A O 1
ATOM 2300 N N . GLN A 1 292 ? -25.322 9.997 18.737 1.00 90.00 292 GLN A N 1
ATOM 2301 C CA . GLN A 1 292 ? -26.735 9.624 18.585 1.00 90.00 292 GLN A CA 1
ATOM 2302 C C . GLN A 1 292 ? -27.508 10.576 17.653 1.00 90.00 292 GLN A C 1
ATOM 2304 O O . GLN A 1 292 ? -28.625 10.255 17.220 1.00 90.00 292 GLN A O 1
ATOM 2309 N N . GLN A 1 293 ? -26.910 11.729 17.334 1.00 92.81 293 GLN A N 1
ATOM 2310 C CA . GLN A 1 293 ? -27.448 12.741 16.429 1.00 92.81 293 GLN A CA 1
ATOM 2311 C C . GLN A 1 293 ? -27.245 12.329 14.966 1.00 92.81 293 GLN A C 1
ATOM 2313 O O . GLN A 1 293 ? -26.155 11.914 14.566 1.00 92.81 293 GLN A O 1
ATOM 2318 N N . ARG A 1 294 ? -28.295 12.464 14.146 1.00 93.44 294 ARG A N 1
ATOM 2319 C CA . ARG A 1 294 ? -28.256 12.088 12.720 1.00 93.44 294 ARG A CA 1
ATOM 2320 C C . ARG A 1 294 ? -27.239 12.926 11.953 1.00 93.44 294 ARG A C 1
ATOM 2322 O O . ARG A 1 294 ? -26.554 12.416 11.076 1.00 93.44 294 ARG A O 1
ATOM 2329 N N . GLU A 1 295 ? -27.106 14.192 12.318 1.00 93.69 295 GLU A N 1
ATOM 2330 C CA . GLU A 1 295 ? -26.194 15.149 11.705 1.00 93.69 295 GLU A CA 1
ATOM 2331 C C . GLU A 1 295 ? -24.744 14.669 11.827 1.00 93.69 295 GLU A C 1
ATOM 2333 O O . GLU A 1 295 ? -24.016 14.646 10.836 1.00 93.69 295 GLU A O 1
ATOM 2338 N N . VAL A 1 296 ? -24.351 14.197 13.014 1.00 93.06 296 VAL A N 1
ATOM 2339 C CA . VAL A 1 296 ? -23.000 13.690 13.296 1.00 93.06 296 VAL A CA 1
ATOM 2340 C C . VAL A 1 296 ? -22.723 12.380 12.559 1.00 93.06 296 VAL A C 1
ATOM 2342 O O . VAL A 1 296 ? -21.598 12.143 12.129 1.00 93.06 296 VAL A O 1
ATOM 2345 N N . VAL A 1 297 ? -23.737 11.536 12.366 1.00 94.12 297 VAL A N 1
ATOM 2346 C CA . VAL A 1 297 ? -23.571 10.227 11.715 1.00 94.12 297 VAL A CA 1
ATOM 2347 C C . VAL A 1 297 ? -23.642 10.318 10.192 1.00 94.12 297 VAL A C 1
ATOM 2349 O O . VAL A 1 297 ? -22.986 9.531 9.518 1.00 94.12 297 VAL A O 1
ATOM 2352 N N . TYR A 1 298 ? -24.399 11.260 9.624 1.00 95.00 298 TYR A N 1
ATOM 2353 C CA . TYR A 1 298 ? -24.652 11.317 8.179 1.00 95.00 298 TYR A CA 1
ATOM 2354 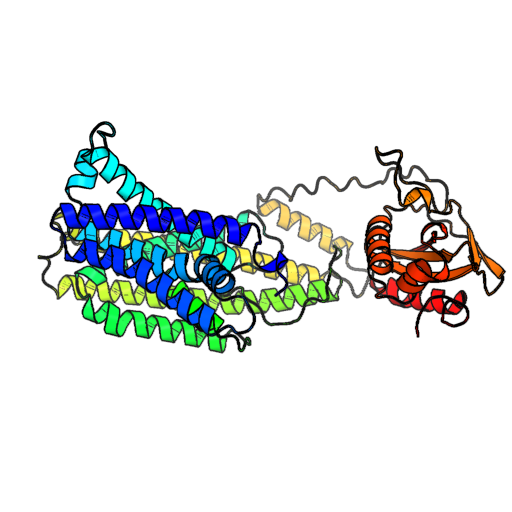C C . TYR A 1 298 ? -23.818 12.363 7.448 1.00 95.00 298 TYR A C 1
ATOM 2356 O O . TYR A 1 298 ? -23.346 12.094 6.343 1.00 95.00 298 TYR A O 1
ATOM 2364 N N . VAL A 1 299 ? -23.610 13.544 8.036 1.00 96.50 299 VAL A N 1
ATOM 2365 C CA . VAL A 1 299 ? -22.958 14.658 7.333 1.00 96.50 299 VAL A CA 1
ATOM 2366 C C . VAL A 1 299 ? -21.455 14.411 7.137 1.00 96.50 299 VAL A C 1
ATOM 2368 O O . VAL A 1 299 ? -20.995 14.523 5.995 1.00 96.50 299 VAL A O 1
ATOM 2371 N N . PRO A 1 300 ? -20.670 14.012 8.162 1.00 96.69 300 PRO A N 1
ATOM 2372 C CA . PRO A 1 300 ? -19.240 13.779 7.986 1.00 96.69 300 PRO A CA 1
ATOM 2373 C C . PRO A 1 300 ? -18.918 12.707 6.935 1.00 96.69 300 PRO A C 1
ATOM 2375 O O . PRO A 1 300 ? -18.088 12.997 6.071 1.00 96.69 300 PRO A O 1
ATOM 2378 N N . PRO A 1 301 ? -19.577 11.525 6.889 1.00 96.75 301 PRO A N 1
ATOM 2379 C CA . PRO A 1 301 ? -19.335 10.552 5.822 1.00 96.75 301 PRO A CA 1
ATOM 2380 C C . PRO A 1 301 ? -19.596 11.090 4.424 1.00 96.75 301 PRO A C 1
ATOM 2382 O O . PRO A 1 301 ? -18.827 10.783 3.521 1.00 96.75 301 PRO A O 1
ATOM 2385 N N . VAL A 1 302 ? -20.648 11.892 4.231 1.00 97.75 302 VAL A N 1
ATOM 2386 C CA . VAL A 1 302 ? -20.961 12.481 2.921 1.00 97.75 302 VAL A CA 1
ATOM 2387 C C . VAL A 1 302 ? -19.843 13.426 2.486 1.00 97.75 302 VAL A C 1
ATOM 2389 O O . VAL A 1 302 ? -19.355 13.316 1.361 1.00 97.75 302 VAL A O 1
ATOM 2392 N N . ILE A 1 303 ? -19.378 14.302 3.381 1.00 98.12 303 ILE A N 1
ATOM 2393 C CA . ILE A 1 303 ? -18.266 15.223 3.100 1.00 98.12 303 ILE A CA 1
ATOM 2394 C C . ILE A 1 303 ? -16.980 14.440 2.793 1.00 98.12 303 ILE A C 1
ATOM 2396 O O . ILE A 1 303 ? -16.319 14.702 1.785 1.00 98.12 303 ILE A O 1
ATOM 2400 N N . LEU A 1 304 ? -16.643 13.449 3.626 1.00 97.62 304 LEU A N 1
ATOM 2401 C CA . LEU A 1 304 ? -15.462 12.601 3.444 1.00 97.62 304 LEU A CA 1
ATOM 2402 C C . LEU A 1 304 ? -15.534 11.791 2.142 1.00 97.62 304 LEU A C 1
ATOM 2404 O O . LEU A 1 304 ? -14.523 11.655 1.453 1.00 97.62 304 LEU A O 1
ATOM 2408 N N . TYR A 1 305 ? -16.716 11.297 1.769 1.00 97.94 305 TYR A N 1
ATOM 2409 C CA . TYR A 1 305 ? -16.931 10.568 0.522 1.00 97.94 305 TYR A CA 1
ATOM 2410 C C . TYR A 1 305 ? -16.740 11.472 -0.696 1.00 97.94 305 TYR A C 1
ATOM 2412 O O . TYR A 1 305 ? -16.005 11.109 -1.612 1.00 97.94 305 TYR A O 1
ATOM 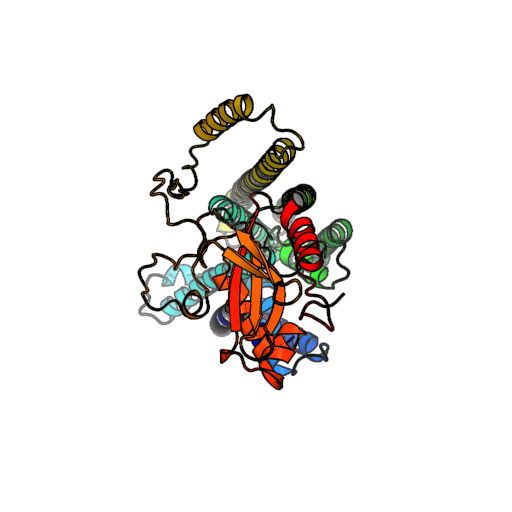2420 N N . ILE A 1 306 ? -17.321 12.678 -0.689 1.00 98.06 306 ILE A N 1
ATOM 2421 C CA . ILE A 1 306 ? -17.116 13.669 -1.757 1.00 98.06 306 ILE A CA 1
ATOM 2422 C C . ILE A 1 306 ? -15.624 13.982 -1.898 1.00 98.06 306 ILE A C 1
ATOM 2424 O O . ILE A 1 306 ? -15.093 13.964 -3.009 1.00 98.06 306 ILE A O 1
ATOM 2428 N N . PHE A 1 307 ? -14.923 14.210 -0.784 1.00 97.62 307 PHE A N 1
ATOM 2429 C CA . PHE A 1 307 ? -13.487 14.474 -0.805 1.00 97.62 307 PHE A CA 1
ATOM 2430 C C . PHE A 1 307 ? -12.683 13.283 -1.355 1.00 97.62 307 PHE A C 1
ATOM 2432 O O . PHE A 1 307 ? -11.787 13.482 -2.176 1.00 97.62 307 PHE A O 1
ATOM 2439 N N . SER A 1 308 ? -13.041 12.050 -0.979 1.00 97.00 308 SER A N 1
ATOM 2440 C CA . SER A 1 308 ? -12.427 10.810 -1.481 1.00 97.00 308 SER A CA 1
ATOM 2441 C C . SER A 1 308 ? -12.662 10.586 -2.980 1.00 97.00 308 SER A C 1
ATOM 2443 O O . SER A 1 308 ? -11.745 10.191 -3.706 1.00 97.00 308 SER A O 1
ATOM 2445 N N . VAL A 1 309 ? -13.860 10.884 -3.488 1.00 97.69 309 VAL A N 1
ATOM 2446 C CA . VAL A 1 309 ? -14.156 10.826 -4.927 1.00 97.69 309 VAL A CA 1
ATOM 2447 C C . VAL A 1 309 ? -13.366 11.901 -5.673 1.00 97.69 309 VAL A C 1
ATOM 2449 O O . VAL A 1 309 ? -12.707 11.601 -6.669 1.00 97.69 309 VAL A O 1
ATOM 2452 N N . CYS A 1 310 ? -13.366 13.142 -5.182 1.00 97.81 310 CYS A N 1
ATOM 2453 C CA . CYS A 1 310 ? -12.635 14.251 -5.793 1.00 97.81 310 CYS A CA 1
ATOM 2454 C C . CYS A 1 310 ? -11.127 13.977 -5.876 1.00 97.81 310 CYS A C 1
ATOM 2456 O O . CYS A 1 310 ? -10.544 14.121 -6.953 1.00 97.81 310 CYS A O 1
ATOM 2458 N N . SER A 1 311 ? -10.498 13.536 -4.784 1.00 96.56 311 SER A N 1
ATOM 2459 C CA . SER A 1 311 ? -9.070 13.196 -4.754 1.00 96.56 311 SER A CA 1
ATOM 2460 C C . SER A 1 311 ? -8.739 12.057 -5.729 1.00 96.56 311 SER A C 1
ATOM 2462 O O . SER A 1 311 ? -7.817 12.194 -6.536 1.00 96.56 311 SER A O 1
ATOM 2464 N N . SER A 1 312 ? -9.564 11.003 -5.754 1.00 95.69 312 SER A N 1
ATOM 2465 C CA . SER A 1 312 ? -9.435 9.870 -6.679 1.00 95.69 312 SER A CA 1
ATOM 2466 C C . SER A 1 312 ? -9.535 10.301 -8.143 1.00 95.69 312 SER A C 1
ATOM 2468 O O . SER A 1 312 ? -8.775 9.829 -8.990 1.00 95.69 312 SER A O 1
ATOM 2470 N N . LEU A 1 313 ? -10.460 11.210 -8.468 1.00 96.44 313 LEU A N 1
ATOM 2471 C CA . LEU A 1 313 ? -10.626 11.746 -9.821 1.00 96.44 313 LEU A CA 1
ATOM 2472 C C . LEU A 1 313 ? -9.446 12.628 -10.232 1.00 96.44 313 LEU A C 1
ATOM 2474 O O . LEU A 1 313 ? -9.002 12.556 -11.380 1.00 96.44 313 LEU A O 1
ATOM 2478 N N . VAL A 1 314 ? -8.922 13.446 -9.315 1.00 95.56 314 VAL A N 1
ATOM 2479 C CA . VAL A 1 314 ? -7.715 14.247 -9.554 1.00 95.56 314 VAL A CA 1
ATOM 2480 C C . VAL A 1 314 ? -6.523 13.328 -9.820 1.00 95.56 314 VAL A C 1
ATOM 2482 O O . VAL A 1 314 ? -5.826 13.525 -10.816 1.00 95.56 314 VAL A O 1
ATOM 2485 N N . TYR A 1 315 ? -6.331 12.286 -9.012 1.00 93.25 315 TYR A N 1
ATOM 2486 C CA . TYR A 1 315 ? -5.275 11.299 -9.226 1.00 93.25 315 TYR A CA 1
ATOM 2487 C C . TYR A 1 315 ? -5.448 10.532 -10.548 1.00 93.25 315 TYR A C 1
ATOM 2489 O O . TYR A 1 315 ? -4.521 10.442 -11.352 1.00 93.25 315 TYR A O 1
ATOM 2497 N N . LEU A 1 316 ? -6.658 10.070 -10.875 1.00 93.44 316 LEU A N 1
ATOM 2498 C CA . LEU A 1 316 ? -6.919 9.435 -12.169 1.00 93.44 316 LEU A CA 1
ATOM 2499 C C . LEU A 1 316 ? -6.591 10.380 -13.337 1.00 93.44 316 LEU A C 1
ATOM 2501 O O . LEU A 1 316 ? -6.002 9.949 -14.331 1.00 93.44 316 LEU A O 1
ATOM 2505 N N . LYS A 1 317 ? -6.923 11.673 -13.223 1.00 93.38 317 LYS A N 1
ATOM 2506 C CA . LYS A 1 317 ? -6.563 12.684 -14.226 1.00 93.38 317 LYS A CA 1
ATOM 2507 C C . LYS A 1 317 ? -5.049 12.846 -14.357 1.00 93.38 317 LYS A C 1
ATOM 2509 O O . LYS A 1 317 ? -4.581 12.970 -15.487 1.00 93.38 317 LYS A O 1
ATOM 2514 N N . THR A 1 318 ? -4.272 12.833 -13.269 1.00 90.12 318 THR A N 1
ATOM 2515 C CA . THR A 1 318 ? -2.803 12.939 -13.362 1.00 90.12 318 THR A CA 1
ATOM 2516 C C . THR A 1 318 ? -2.195 11.726 -14.070 1.00 90.12 318 THR A C 1
ATOM 2518 O O . THR A 1 318 ? -1.349 11.897 -14.951 1.00 90.12 318 THR A O 1
ATOM 2521 N N . VAL A 1 319 ? -2.685 10.513 -13.790 1.00 88.44 319 VAL A N 1
ATOM 2522 C CA . VAL A 1 319 ? -2.232 9.284 -14.469 1.00 88.44 319 VAL A CA 1
ATOM 2523 C C . VAL A 1 319 ? -2.655 9.262 -15.946 1.00 88.44 319 VAL A C 1
ATOM 2525 O O . VAL A 1 319 ? -1.857 8.905 -16.816 1.00 88.44 319 VAL A O 1
ATOM 2528 N N . VAL A 1 320 ? -3.879 9.698 -16.267 1.00 90.94 320 VAL A N 1
ATOM 2529 C CA . VAL A 1 320 ? -4.362 9.826 -17.656 1.00 90.94 320 VAL A CA 1
ATOM 2530 C C . VAL A 1 320 ? -3.542 10.853 -18.438 1.00 90.94 320 VAL A C 1
ATOM 2532 O O . VAL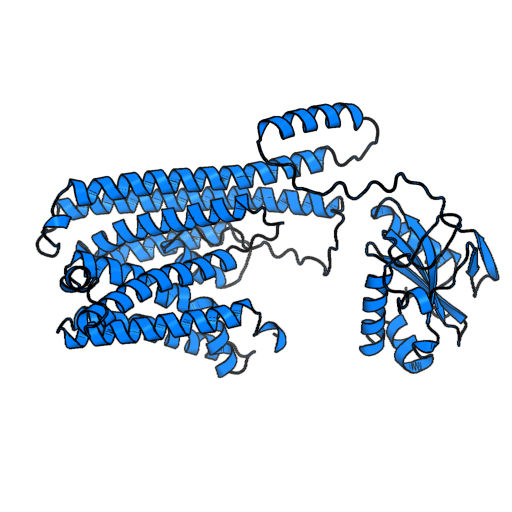 A 1 320 ? -3.105 10.544 -19.545 1.00 90.94 320 VAL A O 1
ATOM 2535 N N . LYS A 1 321 ? -3.251 12.023 -17.853 1.00 88.88 321 LYS A N 1
ATOM 2536 C CA . LYS A 1 321 ? -2.369 13.030 -18.463 1.00 88.88 321 LYS A CA 1
ATOM 2537 C C . LYS A 1 321 ? -0.986 12.448 -18.773 1.00 88.88 321 LYS A C 1
ATOM 2539 O O . LYS A 1 321 ? -0.475 12.654 -19.869 1.00 88.88 321 LYS A O 1
ATOM 2544 N N . ALA A 1 322 ? -0.403 11.669 -17.857 1.00 84.69 322 ALA A N 1
ATOM 2545 C CA . ALA A 1 322 ? 0.886 11.008 -18.082 1.00 84.69 322 ALA A CA 1
ATOM 2546 C C . ALA A 1 322 ? 0.835 9.977 -19.229 1.00 84.69 322 ALA A C 1
ATOM 2548 O O . ALA A 1 322 ? 1.747 9.913 -20.059 1.00 84.69 322 ALA A O 1
ATOM 2549 N N . ARG A 1 323 ? -0.248 9.193 -19.319 1.00 87.12 323 ARG A N 1
ATOM 2550 C CA . ARG A 1 323 ? -0.495 8.281 -20.447 1.00 87.12 323 ARG A CA 1
ATOM 2551 C C . ARG A 1 323 ? -0.607 9.043 -21.766 1.00 87.12 323 ARG A C 1
ATOM 2553 O O . ARG A 1 323 ? 0.014 8.639 -22.744 1.00 87.12 323 ARG A O 1
ATOM 2560 N N . ASP A 1 324 ? -1.388 10.117 -21.806 1.00 87.31 324 ASP A N 1
ATOM 2561 C CA . ASP A 1 324 ? -1.644 10.872 -23.037 1.00 87.31 324 ASP A CA 1
ATOM 2562 C C . ASP A 1 324 ? -0.393 11.614 -23.517 1.00 87.31 324 ASP A C 1
ATOM 2564 O O . ASP A 1 324 ? -0.086 11.573 -24.708 1.00 87.31 324 ASP A O 1
ATOM 2568 N N . ALA A 1 325 ? 0.409 12.155 -22.595 1.00 83.44 325 ALA A N 1
ATOM 2569 C CA . ALA A 1 325 ? 1.745 12.658 -22.903 1.00 83.44 325 ALA A CA 1
ATOM 2570 C C . ALA A 1 325 ? 2.632 11.558 -23.508 1.00 83.44 325 ALA A C 1
ATOM 2572 O O . ALA A 1 325 ? 3.266 11.776 -24.535 1.00 83.44 325 ALA A O 1
ATOM 2573 N N . THR A 1 326 ? 2.617 10.347 -22.942 1.00 81.19 326 THR A N 1
ATOM 2574 C CA . THR A 1 326 ? 3.399 9.214 -23.470 1.00 81.19 326 THR A CA 1
ATOM 2575 C C . THR A 1 326 ? 2.912 8.768 -24.854 1.00 81.19 326 THR A C 1
ATOM 2577 O O . THR A 1 326 ? 3.727 8.436 -25.709 1.00 81.19 326 THR A O 1
ATOM 2580 N N . ARG A 1 327 ? 1.599 8.796 -25.120 1.00 81.94 327 ARG A N 1
ATOM 2581 C CA . ARG A 1 327 ? 1.020 8.514 -26.448 1.00 81.94 327 ARG A CA 1
ATOM 2582 C C . ARG A 1 327 ? 1.420 9.555 -27.484 1.00 81.94 327 ARG A C 1
ATOM 2584 O O . ARG A 1 327 ? 1.720 9.194 -28.616 1.00 81.94 327 ARG A O 1
ATOM 2591 N N . LEU A 1 328 ? 1.408 10.826 -27.094 1.00 80.44 328 LEU A N 1
ATOM 2592 C CA . LEU A 1 328 ? 1.842 11.928 -27.942 1.00 80.44 328 LEU A CA 1
ATOM 2593 C C . LEU A 1 328 ? 3.342 11.823 -28.239 1.00 80.44 328 LEU A C 1
ATOM 2595 O O . LEU A 1 328 ? 3.767 11.999 -29.372 1.00 80.44 328 LEU A O 1
ATOM 2599 N N . TRP A 1 329 ? 4.148 11.459 -27.243 1.00 72.38 329 TRP A N 1
ATOM 2600 C CA . TRP A 1 329 ? 5.566 11.183 -27.450 1.00 72.38 329 TRP A CA 1
ATOM 2601 C C . TRP A 1 329 ? 5.772 10.007 -28.406 1.00 72.38 329 TRP A C 1
ATOM 2603 O O . TRP A 1 329 ? 6.521 10.147 -29.366 1.00 72.38 329 TRP A O 1
ATOM 2613 N N . ASP A 1 330 ? 5.068 8.888 -28.219 1.00 74.88 330 ASP A N 1
ATOM 2614 C CA . ASP A 1 330 ? 5.110 7.729 -29.126 1.00 74.88 330 ASP A CA 1
ATOM 2615 C C . ASP A 1 330 ? 4.722 8.102 -30.568 1.00 74.88 330 ASP A C 1
ATOM 2617 O O . ASP A 1 330 ? 5.364 7.643 -31.507 1.00 74.88 330 ASP A O 1
ATOM 2621 N N . SER A 1 331 ? 3.729 8.981 -30.759 1.00 72.62 331 SER A N 1
ATOM 2622 C CA . SER A 1 331 ? 3.285 9.415 -32.092 1.00 72.62 331 SER A CA 1
ATOM 2623 C C . SER A 1 331 ? 4.219 10.423 -32.771 1.00 72.62 331 SER A C 1
ATOM 2625 O O . SER A 1 331 ? 4.264 10.475 -34.001 1.00 72.62 331 SER A O 1
ATOM 2627 N N . ILE A 1 332 ? 4.967 11.215 -31.996 1.00 64.56 332 ILE A N 1
ATOM 2628 C CA . ILE A 1 332 ? 5.946 12.194 -32.500 1.00 64.56 332 ILE A CA 1
ATOM 2629 C C . ILE A 1 332 ? 7.338 11.566 -32.658 1.00 64.56 332 ILE A C 1
ATOM 2631 O O . ILE A 1 332 ? 8.161 12.092 -33.409 1.00 64.56 332 ILE A O 1
ATOM 2635 N N . THR A 1 333 ? 7.613 10.435 -31.995 1.00 55.78 333 THR A N 1
ATOM 2636 C CA . THR A 1 333 ? 8.878 9.702 -32.144 1.00 55.78 333 THR A CA 1
ATOM 2637 C C . THR A 1 333 ? 8.962 9.188 -33.588 1.00 55.78 333 THR A C 1
ATOM 2639 O O . THR A 1 333 ? 8.229 8.266 -33.947 1.00 55.78 333 THR A O 1
ATOM 2642 N N . PRO A 1 334 ? 9.787 9.782 -34.472 1.00 49.19 334 PRO A N 1
ATOM 2643 C CA . PRO A 1 334 ? 9.581 9.603 -35.894 1.00 49.19 334 PRO A CA 1
ATOM 2644 C C . PRO A 1 334 ? 10.073 8.244 -36.380 1.00 49.19 334 PRO A C 1
ATOM 2646 O O . PRO A 1 334 ? 11.174 7.806 -36.050 1.00 49.19 334 PRO A O 1
ATOM 2649 N N . ALA A 1 335 ? 9.288 7.665 -37.284 1.00 41.44 335 ALA A N 1
ATOM 2650 C CA . ALA A 1 335 ? 9.822 6.927 -38.421 1.00 41.44 335 ALA A CA 1
ATOM 2651 C C . ALA A 1 335 ? 10.203 7.861 -39.601 1.00 41.44 335 ALA A C 1
ATOM 2653 O O . ALA A 1 335 ? 10.753 7.368 -40.574 1.00 41.44 335 ALA A O 1
ATOM 2654 N N . HIS A 1 336 ? 9.955 9.188 -39.553 1.00 35.97 336 HIS A N 1
ATOM 2655 C CA . HIS A 1 336 ? 10.347 10.114 -40.638 1.00 35.97 336 HIS A CA 1
ATOM 2656 C C . HIS A 1 336 ? 10.587 11.592 -40.218 1.00 35.97 336 HIS A C 1
ATOM 2658 O O . HIS A 1 336 ? 9.859 12.104 -39.369 1.00 35.97 336 HIS A O 1
ATOM 2664 N N . PRO A 1 337 ? 11.542 12.328 -40.837 1.00 37.19 337 PRO A N 1
ATOM 2665 C CA . PRO A 1 337 ? 12.042 13.622 -40.339 1.00 37.19 337 PRO A CA 1
ATOM 2666 C C . PRO A 1 337 ? 11.207 14.888 -40.643 1.00 37.19 337 PRO A C 1
ATOM 2668 O O . PRO A 1 337 ? 11.539 15.955 -40.135 1.00 37.19 337 PRO A O 1
ATOM 2671 N N . SER A 1 338 ? 10.131 14.833 -41.431 1.00 37.53 338 SER A N 1
ATOM 2672 C CA . SER A 1 338 ? 9.515 16.036 -42.035 1.00 37.53 338 SER A CA 1
ATOM 2673 C C . SER A 1 338 ? 8.409 16.746 -41.226 1.00 37.53 338 SER A C 1
ATOM 2675 O O . SER A 1 338 ? 7.835 17.713 -41.716 1.00 37.53 338 SER A O 1
ATOM 2677 N N . ARG A 1 339 ? 8.096 16.328 -39.987 1.00 40.19 339 ARG A N 1
ATOM 2678 C CA . ARG A 1 339 ? 6.997 16.919 -39.171 1.00 40.19 339 ARG A CA 1
ATOM 2679 C C . ARG A 1 339 ? 7.416 17.683 -37.904 1.00 40.19 339 ARG A C 1
ATOM 2681 O O . ARG A 1 339 ? 6.544 18.152 -37.176 1.00 40.19 339 ARG A O 1
ATOM 2688 N N . LYS A 1 340 ? 8.717 17.843 -37.630 1.00 42.12 340 LYS A N 1
ATOM 2689 C CA . LYS A 1 340 ? 9.228 18.439 -36.373 1.00 42.12 340 LYS A CA 1
ATOM 2690 C C . LYS A 1 340 ? 8.726 19.870 -36.101 1.00 42.12 340 LYS A C 1
ATOM 2692 O O . LYS A 1 340 ? 8.309 20.165 -34.985 1.00 42.12 340 LYS A O 1
ATOM 2697 N N . THR A 1 341 ? 8.698 20.733 -37.113 1.00 41.03 341 THR A N 1
ATOM 2698 C CA . THR A 1 341 ? 8.528 22.188 -36.931 1.00 41.03 341 THR A CA 1
ATOM 2699 C C . THR A 1 341 ? 7.094 22.609 -36.588 1.00 41.03 341 THR A C 1
ATOM 2701 O O . THR A 1 341 ? 6.881 23.534 -35.812 1.00 41.03 341 THR A O 1
ATOM 2704 N N . GLN A 1 342 ? 6.084 21.903 -37.107 1.00 40.62 342 GLN A N 1
ATOM 2705 C CA . GLN A 1 342 ? 4.670 22.234 -36.867 1.00 40.62 342 GLN A CA 1
ATOM 2706 C C . GLN A 1 342 ? 4.179 21.761 -35.485 1.00 40.62 342 GLN A C 1
ATOM 2708 O O . GLN A 1 342 ? 3.205 22.282 -34.944 1.00 40.62 342 GLN A O 1
ATOM 2713 N N . VAL A 1 343 ? 4.860 20.765 -34.910 1.00 48.81 343 VAL A N 1
ATOM 2714 C CA . VAL A 1 343 ? 4.500 20.123 -33.638 1.00 48.81 343 VAL A CA 1
ATOM 2715 C C . VAL A 1 343 ? 5.106 20.860 -32.440 1.00 48.81 343 VAL A C 1
ATOM 2717 O O . VAL A 1 343 ? 4.450 20.975 -31.406 1.00 48.81 343 VAL A O 1
ATOM 2720 N N . GLN A 1 344 ? 6.302 21.435 -32.596 1.00 43.44 344 GLN A N 1
ATOM 2721 C CA . GLN A 1 344 ? 6.950 22.272 -31.577 1.00 43.44 344 GLN A CA 1
ATOM 2722 C C . GLN A 1 344 ? 6.068 23.461 -31.154 1.00 43.44 344 GLN A C 1
ATOM 2724 O O . GLN A 1 344 ? 5.947 23.738 -29.964 1.00 43.44 344 GLN A O 1
ATOM 2729 N N . ASN A 1 345 ? 5.358 24.068 -32.110 1.00 43.59 345 ASN A N 1
ATOM 273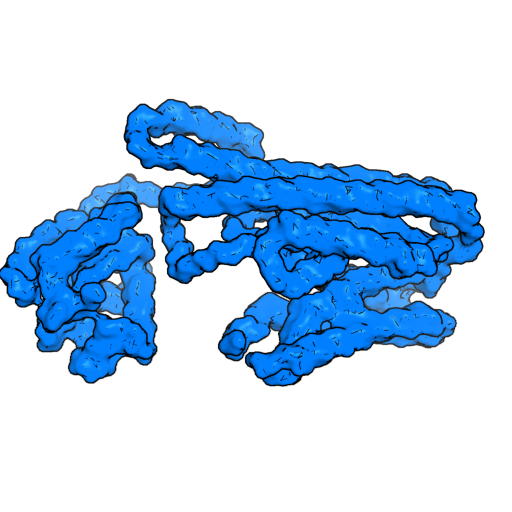0 C CA . ASN A 1 345 ? 4.467 25.208 -31.867 1.00 43.59 345 ASN A CA 1
ATOM 2731 C C . ASN A 1 345 ? 3.139 24.835 -31.180 1.00 43.59 345 ASN A C 1
ATOM 2733 O O . ASN A 1 345 ? 2.534 25.680 -30.529 1.00 43.59 345 ASN A O 1
ATOM 2737 N N . ARG A 1 346 ? 2.667 23.583 -31.303 1.00 45.03 346 ARG A N 1
ATOM 2738 C CA . ARG A 1 346 ? 1.473 23.108 -30.567 1.00 45.03 346 ARG A CA 1
ATOM 2739 C C . ARG A 1 346 ? 1.807 22.654 -29.150 1.00 45.03 346 ARG A C 1
ATOM 2741 O O . ARG A 1 346 ? 0.977 22.785 -28.258 1.00 45.03 346 ARG A O 1
ATOM 2748 N N . LEU A 1 347 ? 3.006 22.110 -28.943 1.00 45.34 347 LEU A N 1
ATOM 2749 C CA . LEU A 1 347 ? 3.479 21.723 -27.615 1.00 45.34 347 LEU A CA 1
ATOM 2750 C C . LEU A 1 347 ? 3.696 22.954 -26.729 1.00 45.34 347 LEU A C 1
ATOM 2752 O O . LEU A 1 347 ? 3.265 22.931 -25.582 1.00 45.34 347 LEU A O 1
ATOM 2756 N N . SER A 1 348 ? 4.276 24.036 -27.260 1.00 45.78 348 SER A N 1
ATOM 2757 C CA . SER A 1 348 ? 4.487 25.278 -26.504 1.00 45.78 348 SER A CA 1
ATOM 2758 C C . SER A 1 348 ? 3.183 25.895 -25.986 1.00 45.78 348 SER A C 1
ATOM 2760 O O . SER A 1 348 ? 3.146 26.289 -24.827 1.00 45.78 348 SER A O 1
ATOM 2762 N N . GLN A 1 349 ? 2.103 25.885 -26.779 1.00 46.03 349 GLN A N 1
ATOM 2763 C CA . GLN A 1 349 ? 0.777 26.357 -26.345 1.00 46.03 349 GLN A CA 1
ATOM 2764 C C . GLN A 1 349 ? 0.180 25.523 -25.198 1.00 46.03 349 GLN A C 1
ATOM 2766 O O . GLN A 1 349 ? -0.399 26.078 -24.271 1.00 46.03 349 GLN A O 1
ATOM 2771 N N . ILE A 1 350 ? 0.354 24.196 -25.219 1.00 49.84 350 ILE A N 1
ATOM 2772 C CA . ILE A 1 350 ? -0.175 23.306 -24.171 1.00 49.84 350 ILE A CA 1
ATOM 2773 C C . ILE A 1 350 ? 0.606 23.463 -22.857 1.00 49.84 350 ILE A C 1
ATOM 2775 O O . ILE A 1 350 ? 0.030 23.307 -21.786 1.00 49.84 350 ILE A O 1
ATOM 2779 N N . PHE A 1 351 ? 1.905 23.770 -22.910 1.00 46.22 351 PHE A N 1
ATOM 2780 C CA . PHE A 1 351 ? 2.716 23.972 -21.705 1.00 46.22 351 PHE A CA 1
ATOM 2781 C C . PHE A 1 351 ? 2.402 25.288 -20.973 1.00 46.22 351 PHE A C 1
ATOM 2783 O O . PHE A 1 351 ? 2.526 25.320 -19.751 1.00 46.22 351 PHE A O 1
ATOM 2790 N N . THR A 1 352 ? 1.947 26.333 -21.674 1.00 44.47 352 THR A N 1
ATOM 2791 C CA . THR A 1 352 ? 1.544 27.617 -21.065 1.00 44.47 352 THR A CA 1
ATOM 2792 C C . THR A 1 352 ? 0.255 27.541 -20.240 1.00 44.47 352 THR A C 1
ATOM 2794 O O . THR A 1 352 ? 0.157 28.229 -19.230 1.00 44.47 352 THR A O 1
ATOM 2797 N N . ASP A 1 353 ? -0.692 26.667 -20.590 1.00 41.66 353 ASP A N 1
ATOM 2798 C CA . ASP A 1 353 ? -2.003 26.590 -19.917 1.00 41.66 353 ASP A CA 1
ATOM 2799 C C . ASP A 1 353 ? -1.986 25.816 -18.585 1.00 41.66 353 ASP A C 1
ATOM 2801 O O . ASP A 1 353 ? -2.995 25.761 -17.881 1.00 41.66 353 ASP A O 1
ATOM 2805 N N . ILE A 1 354 ? -0.879 25.147 -18.240 1.00 43.88 354 ILE A N 1
ATOM 2806 C CA . ILE A 1 354 ? -0.876 24.170 -17.141 1.00 43.88 354 ILE A CA 1
ATOM 2807 C C . ILE A 1 354 ? -0.373 24.763 -15.811 1.00 43.88 354 ILE A C 1
ATOM 2809 O O . ILE A 1 354 ? -0.551 24.111 -14.786 1.00 43.88 354 ILE A O 1
ATOM 2813 N N . GLU A 1 355 ? 0.249 25.951 -15.780 1.00 37.47 355 GLU A N 1
ATOM 2814 C CA . GLU A 1 355 ? 0.917 26.512 -14.577 1.00 37.47 355 GLU A CA 1
ATOM 2815 C C . GLU A 1 355 ? 1.820 25.495 -13.834 1.00 37.47 355 GLU A C 1
ATOM 2817 O O . GLU A 1 355 ? 2.249 25.682 -12.697 1.00 37.47 355 GLU A O 1
ATOM 2822 N N . LEU A 1 356 ? 2.171 24.394 -14.505 1.00 38.09 356 LEU A N 1
ATOM 2823 C CA . LEU A 1 356 ? 3.367 23.650 -14.206 1.00 38.09 356 LEU A CA 1
ATOM 2824 C C . LEU A 1 356 ? 4.467 24.632 -14.552 1.00 38.09 356 LEU A C 1
ATOM 2826 O O . LEU A 1 356 ? 4.614 24.995 -15.722 1.00 38.09 356 LEU A O 1
ATOM 2830 N N . GLN A 1 357 ? 5.271 25.018 -13.560 1.00 25.52 357 GLN A N 1
ATOM 2831 C CA . GLN A 1 357 ? 6.619 25.408 -13.920 1.00 25.52 357 GLN A CA 1
ATOM 2832 C C . GLN A 1 357 ? 7.122 24.308 -14.856 1.00 25.52 357 GLN A C 1
ATOM 2834 O O . GLN A 1 357 ? 6.951 23.120 -14.517 1.00 25.52 357 GLN A O 1
ATOM 2839 N N . PRO A 1 358 ? 7.671 24.653 -16.041 1.00 29.14 358 PRO A N 1
ATOM 2840 C CA . PRO A 1 358 ? 8.461 23.676 -16.759 1.00 29.14 358 PRO A CA 1
ATOM 2841 C C . PRO A 1 358 ? 9.343 23.063 -15.687 1.00 29.14 358 PRO A C 1
ATOM 2843 O O . PRO A 1 358 ? 9.871 23.791 -14.839 1.00 29.14 358 PRO A O 1
ATOM 2846 N N . VAL A 1 359 ? 9.403 21.728 -15.629 1.00 30.50 359 VAL A N 1
ATOM 2847 C CA . VAL A 1 359 ? 10.463 21.096 -14.851 1.00 30.50 359 VAL A CA 1
ATOM 2848 C C . VAL A 1 359 ? 11.681 21.934 -15.187 1.00 30.50 359 VAL A C 1
ATOM 2850 O O . VAL A 1 359 ? 11.986 22.065 -16.375 1.00 30.50 359 VAL A O 1
ATOM 2853 N N . ASN A 1 360 ? 12.286 22.572 -14.181 1.00 29.81 360 ASN A N 1
ATOM 2854 C CA . ASN A 1 360 ? 13.621 23.119 -14.304 1.00 29.81 360 ASN A CA 1
ATOM 2855 C C . ASN A 1 360 ? 14.522 21.888 -14.506 1.00 29.81 360 ASN A C 1
ATOM 2857 O O . ASN A 1 360 ? 15.342 21.521 -13.676 1.00 29.81 360 ASN A O 1
ATOM 2861 N N . ILE A 1 361 ? 14.386 21.241 -15.665 1.00 31.70 361 ILE A N 1
ATOM 2862 C CA . ILE A 1 361 ? 15.454 21.156 -16.619 1.00 31.70 361 ILE A CA 1
ATOM 2863 C C . ILE A 1 361 ? 15.879 22.619 -16.717 1.00 31.70 361 ILE A C 1
ATOM 2865 O O . ILE A 1 361 ? 15.412 23.366 -17.572 1.00 31.70 361 ILE A O 1
ATOM 2869 N N . LEU A 1 362 ? 16.740 23.033 -15.768 1.00 24.08 362 LEU A N 1
ATOM 2870 C CA . LEU A 1 362 ? 17.841 23.917 -16.106 1.00 24.08 362 LEU A CA 1
ATOM 2871 C C . LEU A 1 362 ? 18.145 23.546 -17.544 1.00 24.08 362 LEU A C 1
ATOM 2873 O O . LEU A 1 362 ? 18.360 22.336 -17.730 1.00 24.08 362 LEU A O 1
ATOM 2877 N N . PRO A 1 363 ? 18.005 24.458 -18.529 1.00 26.22 363 PRO A N 1
ATOM 2878 C CA . PRO A 1 363 ? 18.388 24.127 -19.889 1.00 26.22 363 PRO A CA 1
ATOM 2879 C C . PRO A 1 363 ? 19.697 23.390 -19.706 1.00 26.22 363 PRO A C 1
ATOM 2881 O O . PRO A 1 363 ? 20.596 23.924 -19.050 1.00 26.22 363 PRO A O 1
ATOM 2884 N N . ALA A 1 364 ? 19.708 22.089 -20.037 1.00 29.45 364 ALA A N 1
ATOM 2885 C CA . ALA A 1 364 ? 20.960 21.370 -20.059 1.00 29.45 364 ALA A CA 1
ATOM 2886 C C . ALA A 1 364 ? 21.731 22.253 -21.002 1.00 29.45 364 ALA A C 1
ATOM 2888 O O . ALA A 1 364 ? 21.253 22.374 -22.134 1.00 29.45 364 ALA A O 1
ATOM 2889 N N . GLU A 1 365 ? 22.685 23.013 -20.440 1.00 26.72 365 GLU A N 1
ATOM 2890 C CA . GLU A 1 365 ? 23.331 24.122 -21.120 1.00 26.72 365 GLU A CA 1
ATOM 2891 C C . GLU A 1 365 ? 23.550 23.598 -22.506 1.00 26.72 365 GLU A C 1
ATOM 2893 O O . GLU A 1 365 ? 24.177 22.545 -22.650 1.00 26.72 365 GLU A O 1
ATOM 2898 N N . ASP A 1 366 ? 22.868 24.206 -23.473 1.00 32.38 366 ASP A N 1
ATOM 2899 C CA . ASP A 1 366 ? 23.172 23.891 -24.839 1.00 32.38 366 ASP A CA 1
ATOM 2900 C C . ASP A 1 366 ? 24.655 24.219 -24.914 1.00 32.38 366 ASP A C 1
ATOM 2902 O O . ASP A 1 366 ? 25.005 25.395 -24.760 1.00 32.38 366 ASP A O 1
ATOM 2906 N N . PRO A 1 367 ? 25.570 23.248 -25.071 1.00 35.91 367 PRO A N 1
ATOM 2907 C CA . PRO A 1 367 ? 26.917 23.593 -25.420 1.00 35.91 367 PRO A CA 1
ATOM 2908 C C . PRO A 1 367 ? 26.885 23.853 -26.930 1.00 35.91 367 PRO A C 1
ATOM 2910 O O . PRO A 1 367 ? 27.692 23.322 -27.679 1.00 35.91 367 PRO A O 1
ATOM 2913 N N . THR A 1 368 ? 25.982 24.723 -27.387 1.00 35.03 368 THR A N 1
ATOM 2914 C CA . THR A 1 368 ? 26.318 25.725 -28.386 1.00 35.03 368 THR A CA 1
ATOM 2915 C C . THR A 1 368 ? 27.063 26.851 -27.676 1.00 35.03 368 THR A C 1
ATOM 2917 O O . THR A 1 368 ? 26.672 28.013 -27.701 1.00 35.03 368 THR A O 1
ATOM 2920 N N . ASP A 1 369 ? 28.168 26.492 -27.038 1.00 31.39 369 ASP A N 1
ATOM 2921 C CA . ASP A 1 369 ? 29.384 27.221 -27.306 1.00 31.39 369 ASP A CA 1
ATOM 2922 C C . ASP A 1 369 ? 30.362 26.165 -27.805 1.00 31.39 369 ASP A C 1
ATOM 2924 O O . ASP A 1 369 ? 30.994 25.422 -27.050 1.00 31.39 369 ASP A O 1
ATOM 2928 N N . GLU A 1 370 ? 30.371 26.023 -29.127 1.00 36.53 370 GLU A N 1
ATOM 2929 C CA . GLU A 1 370 ? 31.312 25.218 -29.879 1.00 36.53 370 GLU A CA 1
ATOM 2930 C C . GLU A 1 370 ? 32.702 25.857 -29.707 1.00 36.53 370 GLU A C 1
ATOM 2932 O O . GLU A 1 370 ? 33.301 26.387 -30.641 1.00 36.53 370 GLU A O 1
ATOM 2937 N N . LYS A 1 371 ? 33.279 25.787 -28.500 1.00 38.03 371 LYS A N 1
ATOM 2938 C CA . LYS A 1 371 ? 34.730 25.719 -28.387 1.00 38.03 371 LYS A CA 1
ATOM 2939 C C . LYS A 1 371 ? 35.085 24.411 -29.059 1.00 38.03 371 LYS A C 1
ATOM 2941 O O . LYS A 1 371 ? 34.974 23.360 -28.437 1.00 38.03 371 LYS A O 1
ATOM 2946 N N . LYS A 1 372 ? 35.434 24.483 -30.347 1.00 40.88 372 LYS A N 1
ATOM 2947 C CA . LYS A 1 372 ? 35.995 23.380 -31.131 1.00 40.88 372 LYS A CA 1
ATOM 2948 C C . LYS A 1 372 ? 37.095 22.715 -30.308 1.00 40.88 372 LYS A C 1
ATOM 2950 O O . LYS A 1 372 ? 38.244 23.155 -30.316 1.00 40.88 372 LYS A O 1
ATOM 2955 N N . GLY A 1 373 ? 36.713 21.686 -29.557 1.00 56.72 373 GLY A N 1
ATOM 2956 C CA . GLY A 1 373 ? 37.635 20.830 -28.842 1.00 56.72 373 GLY A CA 1
ATOM 2957 C C . GLY A 1 373 ? 38.568 20.205 -29.864 1.00 56.72 373 GLY A C 1
ATOM 2958 O O . GLY A 1 373 ? 38.200 20.014 -31.028 1.00 56.72 373 GLY A O 1
ATOM 2959 N N . THR A 1 374 ? 39.797 19.911 -29.455 1.00 64.31 374 THR A N 1
ATOM 2960 C CA . THR A 1 374 ? 40.729 19.194 -30.320 1.00 64.31 374 THR A CA 1
ATOM 2961 C C . THR A 1 374 ? 40.046 17.922 -30.857 1.00 64.31 374 THR A C 1
ATOM 2963 O O . THR A 1 374 ? 39.402 17.203 -30.081 1.00 64.31 374 THR A O 1
ATOM 2966 N N . PRO A 1 375 ? 40.102 17.663 -32.180 1.00 81.69 375 PRO A N 1
ATOM 2967 C CA . PRO A 1 375 ? 39.512 16.467 -32.771 1.00 81.69 375 PRO A CA 1
ATOM 2968 C C . PRO A 1 375 ? 40.028 15.198 -32.092 1.00 81.69 375 PRO A C 1
ATOM 2970 O O . PRO A 1 375 ? 41.219 15.097 -31.787 1.00 81.69 375 PRO A O 1
ATOM 2973 N N . GLY A 1 376 ? 39.153 14.211 -31.907 1.00 87.44 376 GLY A N 1
ATOM 2974 C CA . GLY A 1 376 ? 39.512 12.915 -31.345 1.00 87.44 376 GLY A CA 1
ATOM 2975 C C . GLY A 1 376 ? 39.290 12.783 -29.840 1.00 87.44 376 GLY A C 1
ATOM 2976 O O . GLY A 1 376 ? 38.496 13.493 -29.229 1.00 87.44 376 GLY A O 1
ATOM 2977 N N . ASN A 1 377 ? 39.984 11.813 -29.247 1.00 92.25 377 ASN A N 1
ATOM 2978 C CA . ASN A 1 377 ? 39.908 11.486 -27.829 1.00 92.25 377 ASN A CA 1
ATOM 2979 C C . ASN A 1 377 ? 40.688 12.510 -27.008 1.00 92.25 377 ASN A C 1
ATOM 2981 O O . ASN A 1 377 ? 41.905 12.606 -27.162 1.00 92.25 377 ASN A O 1
ATOM 2985 N N . SER A 1 378 ? 40.016 13.210 -26.102 1.00 90.88 378 SER A N 1
ATOM 2986 C CA . SER A 1 378 ? 40.604 14.156 -25.158 1.00 90.88 378 SER A CA 1
ATOM 2987 C C . SER A 1 378 ? 40.212 13.816 -23.715 1.00 90.88 378 SER A C 1
ATOM 2989 O O . SER A 1 378 ? 39.229 13.121 -23.438 1.00 90.88 378 SER A O 1
ATOM 2991 N N . ARG A 1 379 ? 41.026 14.272 -22.756 1.00 88.75 379 ARG A N 1
ATOM 2992 C CA . ARG A 1 379 ? 40.698 14.146 -21.328 1.00 88.75 379 ARG A CA 1
ATOM 2993 C C . ARG A 1 379 ? 39.514 15.064 -21.005 1.00 88.75 379 ARG A C 1
ATOM 2995 O O . ARG A 1 379 ? 39.373 16.112 -21.616 1.00 88.75 379 ARG A O 1
ATOM 3002 N N . CYS A 1 380 ? 38.662 14.671 -20.059 1.00 87.25 380 CYS A N 1
ATOM 3003 C CA . CYS A 1 380 ? 37.516 15.492 -19.658 1.00 87.25 380 CYS A CA 1
ATOM 3004 C C . CYS A 1 380 ? 37.927 16.723 -18.825 1.00 87.25 380 CYS A C 1
ATOM 3006 O O . CYS A 1 380 ? 38.804 16.607 -17.971 1.00 87.25 380 CYS A O 1
ATOM 3008 N N . ASP A 1 381 ? 37.202 17.837 -18.981 1.00 72.25 381 ASP A N 1
ATOM 3009 C CA . ASP A 1 381 ? 37.479 19.141 -18.337 1.00 72.25 381 ASP A CA 1
ATOM 3010 C C . ASP A 1 381 ? 36.923 19.298 -16.904 1.00 72.25 381 ASP A C 1
ATOM 3012 O O . ASP A 1 381 ? 36.819 20.405 -16.375 1.00 72.25 381 ASP A O 1
ATOM 3016 N N . GLY A 1 382 ? 36.503 18.207 -16.259 1.00 58.97 382 GLY A N 1
ATOM 3017 C CA . GLY A 1 382 ? 35.908 18.266 -14.920 1.00 58.97 382 GLY A CA 1
ATOM 3018 C C . GLY A 1 382 ? 36.875 18.810 -13.856 1.00 58.97 382 GLY A C 1
ATOM 3019 O O . GLY A 1 382 ? 38.085 18.649 -13.977 1.00 58.97 382 GLY A O 1
ATOM 3020 N N . LYS A 1 383 ? 36.329 19.389 -12.773 1.00 51.47 383 LYS A N 1
ATOM 3021 C CA . LYS A 1 383 ? 37.059 19.926 -11.597 1.00 51.47 383 LYS A CA 1
ATOM 3022 C C . LYS A 1 383 ? 38.052 18.949 -10.929 1.00 51.47 383 LYS A C 1
ATOM 3024 O O . LYS A 1 383 ? 38.851 19.385 -10.107 1.00 51.47 383 LYS A O 1
ATOM 3029 N N . ASP A 1 384 ? 38.048 17.677 -11.316 1.00 50.44 384 ASP A N 1
ATOM 3030 C CA . ASP A 1 384 ? 38.945 16.640 -10.820 1.00 50.44 384 ASP A CA 1
ATOM 3031 C C . ASP A 1 384 ? 40.051 16.367 -11.850 1.00 50.44 384 ASP A C 1
ATOM 3033 O O . ASP A 1 384 ? 39.843 15.675 -12.851 1.00 50.44 384 ASP A O 1
ATOM 3037 N N . ARG A 1 385 ? 41.262 16.873 -11.588 1.00 57.75 385 ARG A N 1
ATOM 3038 C CA . ARG A 1 385 ? 42.464 16.618 -12.410 1.00 57.75 385 ARG A CA 1
ATOM 3039 C C . ARG A 1 385 ? 42.915 15.141 -12.415 1.00 57.75 385 ARG A C 1
ATOM 3041 O O . ARG A 1 385 ? 43.852 14.803 -13.131 1.00 57.75 385 ARG A O 1
ATOM 3048 N N . GLU A 1 386 ? 42.228 14.261 -11.682 1.00 70.50 386 GLU A N 1
ATOM 3049 C CA . GLU A 1 386 ? 42.592 12.858 -11.417 1.00 70.50 386 GLU A CA 1
ATOM 3050 C C . GLU A 1 386 ? 41.490 11.875 -11.857 1.00 70.50 386 GLU A C 1
ATOM 3052 O O . GLU A 1 386 ? 41.058 10.976 -11.131 1.00 70.50 386 GLU A O 1
ATOM 3057 N N . CYS A 1 387 ? 40.962 12.036 -13.074 1.00 84.19 387 CYS A N 1
ATOM 3058 C CA . CYS A 1 387 ? 40.028 11.047 -13.605 1.00 84.19 387 CYS A CA 1
ATOM 3059 C C . CYS A 1 387 ? 40.761 9.734 -13.939 1.00 84.19 387 CYS A C 1
ATOM 3061 O O . CYS A 1 387 ? 41.333 9.595 -15.019 1.00 84.19 387 CYS A O 1
ATOM 3063 N N . VAL A 1 388 ? 40.625 8.727 -13.069 1.00 85.31 388 VAL A N 1
ATOM 3064 C CA . VAL A 1 388 ? 41.194 7.367 -13.227 1.00 85.31 388 VAL A CA 1
ATOM 3065 C C . VAL A 1 388 ? 40.863 6.723 -14.582 1.00 85.31 388 VAL A C 1
ATOM 3067 O O . VAL A 1 388 ? 41.625 5.922 -15.114 1.00 85.31 388 VAL A O 1
ATOM 3070 N N . THR A 1 389 ? 39.714 7.056 -15.182 1.00 89.56 389 THR A N 1
ATOM 3071 C CA . THR A 1 389 ? 39.402 6.567 -16.535 1.00 89.56 389 THR A CA 1
ATOM 3072 C C . THR A 1 389 ? 40.232 7.295 -17.595 1.00 89.56 389 THR A C 1
ATOM 3074 O O . THR A 1 389 ? 40.759 6.648 -18.490 1.00 89.56 389 THR A O 1
ATOM 3077 N N . CYS A 1 390 ? 40.400 8.616 -17.503 1.00 90.19 390 CYS A N 1
ATOM 3078 C CA . CYS A 1 390 ? 41.213 9.384 -18.453 1.00 90.19 390 CYS A CA 1
ATOM 3079 C C . CYS A 1 390 ? 42.699 8.994 -18.431 1.00 90.19 390 CYS A C 1
ATOM 3081 O O . CYS A 1 390 ? 43.374 9.165 -19.442 1.00 90.19 390 CYS A O 1
ATOM 3083 N N . GLU A 1 391 ? 43.208 8.446 -17.326 1.00 89.25 391 GLU A N 1
ATOM 3084 C CA . GLU A 1 391 ? 44.583 7.928 -17.242 1.00 89.25 391 GLU A CA 1
ATOM 3085 C C . GLU A 1 391 ? 44.840 6.742 -18.182 1.00 89.25 391 GLU A C 1
ATOM 3087 O O . GLU A 1 391 ? 45.954 6.564 -18.673 1.00 89.25 391 GLU A O 1
ATOM 3092 N N . LEU A 1 392 ? 43.807 5.944 -18.466 1.00 92.06 392 LEU A N 1
ATOM 3093 C CA . LEU A 1 392 ? 43.894 4.777 -19.350 1.00 92.06 392 LEU A CA 1
ATOM 3094 C C . LEU A 1 392 ? 43.471 5.087 -20.794 1.00 92.06 392 LEU A C 1
ATOM 3096 O O . LEU A 1 392 ? 43.526 4.203 -21.656 1.00 92.06 392 LEU A O 1
ATOM 3100 N N . MET A 1 393 ? 43.039 6.319 -21.064 1.00 93.19 393 MET A N 1
ATOM 3101 C CA . MET A 1 393 ? 42.646 6.766 -22.396 1.00 93.19 393 MET A CA 1
ATOM 3102 C C . MET A 1 393 ? 43.881 7.039 -23.254 1.00 93.19 393 MET A C 1
ATOM 3104 O O . MET A 1 393 ? 44.806 7.732 -22.831 1.00 93.19 393 MET A O 1
ATOM 3108 N N . ILE A 1 394 ? 43.870 6.553 -24.492 1.00 93.62 394 ILE A N 1
ATOM 3109 C CA . ILE A 1 394 ? 44.826 6.985 -25.511 1.00 93.62 394 ILE A CA 1
ATOM 3110 C C . ILE A 1 394 ? 44.236 8.231 -26.186 1.00 93.62 394 ILE A C 1
ATOM 3112 O O . ILE A 1 394 ? 43.231 8.162 -26.894 1.00 93.62 394 ILE A O 1
ATOM 3116 N N . VAL A 1 395 ? 44.846 9.381 -25.913 1.00 91.25 395 VAL A N 1
ATOM 3117 C CA . VAL A 1 395 ? 44.457 10.687 -26.466 1.00 91.25 395 VAL A CA 1
ATOM 3118 C C . VAL A 1 395 ? 44.884 10.768 -27.934 1.00 91.25 395 VAL A C 1
ATOM 3120 O O . VAL A 1 395 ? 45.986 10.342 -28.276 1.00 91.25 395 VAL A O 1
ATOM 3123 N N . GLY A 1 396 ? 44.027 11.318 -28.794 1.00 89.38 396 GLY A N 1
ATOM 3124 C CA . GLY A 1 396 ? 44.319 11.500 -30.219 1.00 89.38 396 GLY A CA 1
ATOM 3125 C C . GLY A 1 396 ? 43.128 11.258 -31.147 1.00 89.38 396 GLY A C 1
ATOM 3126 O O . GLY A 1 396 ? 42.097 10.707 -30.755 1.00 89.38 396 GLY A O 1
ATOM 3127 N N . SER A 1 397 ? 43.293 11.670 -32.403 1.00 90.12 397 SER A N 1
ATOM 3128 C CA . SER A 1 397 ? 42.289 11.606 -33.475 1.00 90.12 397 SER A CA 1
ATOM 3129 C C . SER A 1 397 ? 42.470 10.424 -34.423 1.00 90.12 397 SER A C 1
ATOM 3131 O O . SER A 1 397 ? 41.855 10.388 -35.486 1.00 90.12 397 SER A O 1
ATOM 3133 N N . SER A 1 398 ? 43.300 9.443 -34.075 1.00 91.88 398 SER A N 1
ATOM 3134 C CA . SER A 1 398 ? 43.409 8.202 -34.835 1.00 91.88 398 SER A CA 1
ATOM 3135 C C . SER A 1 398 ? 43.530 6.985 -33.931 1.00 91.88 398 SER A C 1
ATOM 3137 O O . SER A 1 398 ? 43.921 7.070 -32.763 1.00 91.88 398 SER A O 1
ATOM 3139 N N . PHE A 1 399 ? 43.153 5.836 -34.479 1.00 94.94 399 PHE A N 1
ATOM 3140 C CA . PHE A 1 399 ? 43.334 4.534 -33.854 1.00 94.94 399 PHE A CA 1
ATOM 3141 C C . PHE A 1 399 ? 43.739 3.510 -34.913 1.00 94.94 399 PHE A C 1
ATOM 3143 O O . PHE A 1 399 ? 43.437 3.658 -36.098 1.00 94.94 399 PHE A O 1
ATOM 3150 N N . ARG A 1 400 ? 44.425 2.450 -34.485 1.00 94.19 400 ARG A N 1
ATOM 3151 C CA . ARG A 1 400 ? 44.969 1.423 -35.379 1.00 94.19 400 ARG A CA 1
ATOM 3152 C C . ARG A 1 400 ? 44.471 0.040 -34.983 1.00 94.19 400 ARG A C 1
ATOM 3154 O O . ARG A 1 400 ? 44.504 -0.314 -33.804 1.00 94.19 400 ARG A O 1
ATOM 3161 N N . SER A 1 401 ? 44.060 -0.762 -35.964 1.00 94.75 401 SER A N 1
ATOM 3162 C CA . SER A 1 401 ? 43.829 -2.191 -35.734 1.00 94.75 401 SER A CA 1
ATOM 3163 C C . SER A 1 401 ? 45.165 -2.882 -35.477 1.00 94.75 401 SER A C 1
ATOM 3165 O O . SER A 1 401 ? 46.083 -2.783 -36.295 1.00 94.75 401 SER A O 1
ATOM 3167 N N . SER A 1 402 ? 45.280 -3.613 -34.371 1.00 92.38 402 SER A N 1
ATOM 3168 C CA . SER A 1 402 ? 46.460 -4.440 -34.108 1.00 92.38 402 SER A CA 1
ATOM 3169 C C . SER A 1 402 ? 46.520 -5.675 -35.007 1.00 92.38 402 SER A C 1
ATOM 3171 O O . SER A 1 402 ? 47.606 -6.203 -35.225 1.00 92.38 402 SER A O 1
ATOM 3173 N N . MET A 1 403 ? 45.377 -6.100 -35.557 1.00 92.50 403 MET A N 1
ATOM 3174 C CA . MET A 1 403 ? 45.271 -7.271 -36.427 1.00 92.50 403 MET A CA 1
ATOM 3175 C C . MET A 1 403 ? 45.483 -6.938 -37.902 1.00 92.50 403 MET A C 1
ATOM 3177 O O . MET A 1 403 ? 46.256 -7.614 -38.572 1.00 92.50 403 MET A O 1
ATOM 3181 N N . THR A 1 404 ? 44.805 -5.913 -38.427 1.00 90.88 404 THR A N 1
ATOM 3182 C CA . THR A 1 404 ? 44.895 -5.564 -39.859 1.00 90.88 404 THR A CA 1
ATOM 3183 C C . THR A 1 404 ? 45.972 -4.523 -40.149 1.00 90.88 404 THR A C 1
ATOM 3185 O O . THR A 1 404 ? 46.310 -4.289 -41.306 1.00 90.88 404 THR A O 1
ATOM 3188 N N . GLY A 1 405 ? 46.495 -3.850 -39.118 1.00 91.06 405 GLY A N 1
ATOM 3189 C CA . GLY A 1 405 ? 47.478 -2.777 -39.257 1.00 91.06 405 GLY A CA 1
ATOM 3190 C C . GLY A 1 405 ? 46.930 -1.481 -39.866 1.00 91.06 405 GLY A C 1
ATOM 3191 O O . GLY A 1 405 ? 47.691 -0.515 -39.963 1.00 91.06 405 GLY A O 1
ATOM 3192 N N . ARG A 1 406 ? 45.643 -1.436 -40.246 1.00 93.25 406 ARG A N 1
ATOM 3193 C CA . ARG A 1 406 ? 44.969 -0.249 -40.791 1.00 93.25 406 ARG A CA 1
ATOM 3194 C C . ARG A 1 406 ? 44.792 0.820 -39.717 1.00 93.25 406 ARG A C 1
ATOM 3196 O O . ARG A 1 406 ? 44.424 0.506 -38.582 1.00 93.25 406 ARG A O 1
ATOM 3203 N N . GLU A 1 407 ? 45.046 2.069 -40.091 1.00 94.19 407 GLU A N 1
ATOM 3204 C CA . GLU A 1 407 ? 44.826 3.250 -39.257 1.00 94.19 407 GLU A CA 1
ATOM 3205 C C . GLU A 1 407 ? 43.570 3.995 -39.715 1.00 94.19 407 GLU A C 1
ATOM 3207 O O . GLU A 1 407 ? 43.344 4.190 -40.909 1.00 94.19 407 GLU A O 1
ATOM 3212 N N . TYR A 1 408 ? 42.763 4.420 -38.749 1.00 94.69 408 TYR A N 1
ATOM 3213 C CA . TYR A 1 408 ? 41.510 5.130 -38.957 1.00 94.69 408 TYR A CA 1
ATOM 3214 C C . TYR A 1 408 ? 41.589 6.494 -38.287 1.00 94.69 408 TYR A C 1
ATOM 3216 O O . TYR A 1 408 ? 42.029 6.600 -37.142 1.00 94.69 408 TYR A O 1
ATOM 3224 N N . LYS A 1 409 ? 41.131 7.534 -38.988 1.00 90.19 409 LYS A N 1
ATOM 3225 C CA . LYS A 1 409 ? 40.997 8.881 -38.428 1.00 90.19 409 LYS A CA 1
ATOM 3226 C C . LYS A 1 409 ? 39.589 9.078 -37.876 1.00 90.19 409 LYS A C 1
ATOM 3228 O O . LYS A 1 409 ? 38.605 8.821 -38.563 1.00 90.19 409 LYS A O 1
ATOM 3233 N N . PHE A 1 410 ? 39.515 9.569 -36.650 1.00 84.81 410 PHE A N 1
ATOM 3234 C CA . PHE A 1 410 ? 38.302 9.901 -35.926 1.00 84.81 410 PHE A CA 1
ATOM 3235 C C . PHE A 1 410 ? 38.349 11.377 -35.520 1.00 84.81 410 PHE A C 1
ATOM 3237 O O . PHE A 1 410 ? 39.158 11.786 -34.687 1.00 84.81 410 PHE A O 1
ATOM 3244 N N . MET A 1 411 ? 37.498 12.183 -36.155 1.00 76.50 411 MET A N 1
ATOM 3245 C CA . MET A 1 411 ? 37.574 13.648 -36.086 1.00 76.50 411 MET A CA 1
ATOM 3246 C C . MET A 1 411 ? 36.574 14.271 -35.105 1.00 76.50 411 MET A C 1
ATOM 3248 O O . MET A 1 411 ? 36.661 15.467 -34.838 1.00 76.50 411 MET A O 1
ATOM 3252 N N . ASN A 1 412 ? 35.656 13.487 -34.531 1.00 85.06 412 ASN A N 1
ATOM 3253 C CA . ASN A 1 412 ? 34.734 14.006 -33.520 1.00 85.06 412 ASN A CA 1
ATOM 3254 C C . ASN A 1 412 ? 35.498 14.228 -32.210 1.00 85.06 412 ASN A C 1
ATOM 3256 O O . ASN A 1 412 ? 36.312 13.391 -31.817 1.00 85.06 412 ASN A O 1
ATOM 3260 N N . SER A 1 413 ? 35.237 15.341 -31.525 1.00 89.75 413 SER A N 1
ATOM 3261 C CA . SER A 1 413 ? 35.817 15.598 -30.205 1.00 89.75 413 SER A CA 1
ATOM 3262 C C . SER A 1 413 ? 35.038 14.819 -29.144 1.00 89.75 413 SER A C 1
ATOM 3264 O O . SER A 1 413 ? 33.831 15.004 -28.985 1.00 89.75 413 SER A O 1
ATOM 3266 N N . VAL A 1 414 ? 35.710 13.896 -28.454 1.00 91.75 414 VAL A N 1
ATOM 3267 C CA . VAL A 1 414 ? 35.093 12.991 -27.473 1.00 91.75 414 VAL A CA 1
ATOM 3268 C C . VAL A 1 414 ? 35.975 12.834 -26.242 1.00 91.75 414 VAL A C 1
ATOM 3270 O O . VAL A 1 414 ? 37.197 12.892 -26.322 1.00 91.75 414 VAL A O 1
ATOM 3273 N N . SER A 1 415 ? 35.360 12.555 -25.096 1.00 92.19 415 SER A N 1
ATOM 3274 C CA . SER A 1 415 ? 36.067 12.265 -23.848 1.00 92.19 415 SER A CA 1
ATOM 3275 C C . SER A 1 415 ? 35.398 11.121 -23.083 1.00 92.19 415 SER A C 1
ATOM 3277 O O . SER A 1 415 ? 34.405 10.537 -23.520 1.00 92.19 415 SER A O 1
ATOM 3279 N N . CYS A 1 416 ? 35.910 10.782 -21.896 1.00 89.44 416 CYS A N 1
ATOM 3280 C CA . CYS A 1 416 ? 35.337 9.710 -21.075 1.00 89.44 416 CYS A CA 1
ATOM 3281 C C . CYS A 1 416 ? 33.894 10.001 -20.602 1.00 89.44 416 CYS A C 1
ATOM 3283 O O . CYS A 1 416 ? 33.218 9.101 -20.093 1.00 89.44 416 CYS A O 1
ATOM 3285 N N . THR A 1 417 ? 33.415 11.242 -20.750 1.00 91.50 417 THR A N 1
ATOM 3286 C CA . THR A 1 417 ? 32.045 11.662 -20.427 1.00 91.50 417 THR A CA 1
ATOM 3287 C C . THR A 1 417 ? 31.088 11.569 -21.618 1.00 91.50 417 THR A C 1
ATOM 3289 O O . THR A 1 417 ? 29.879 11.694 -21.410 1.00 91.50 417 THR A O 1
ATOM 3292 N N . THR A 1 418 ? 31.588 11.302 -22.830 1.00 89.75 418 THR A N 1
ATOM 3293 C CA . THR A 1 418 ? 30.773 11.136 -24.041 1.00 89.75 418 THR A CA 1
ATOM 3294 C C . THR A 1 418 ? 29.920 9.863 -23.951 1.00 89.75 418 THR A C 1
ATOM 3296 O O . THR A 1 418 ? 30.377 8.822 -23.468 1.00 89.75 418 THR A O 1
ATOM 3299 N N . LYS A 1 419 ? 28.654 9.967 -24.374 1.00 93.00 419 LYS A N 1
ATOM 3300 C CA . LYS A 1 419 ? 27.645 8.890 -24.401 1.00 93.00 419 LYS A CA 1
ATOM 3301 C C . LYS A 1 419 ? 27.464 8.360 -25.825 1.00 93.00 419 LYS A C 1
ATOM 3303 O O . LYS A 1 419 ? 27.898 9.010 -26.763 1.00 93.00 419 LYS A O 1
ATOM 3308 N N . ASN A 1 420 ? 26.788 7.220 -25.978 1.00 92.50 420 ASN A N 1
ATOM 3309 C CA . ASN A 1 420 ? 26.475 6.614 -27.282 1.00 92.50 420 ASN A CA 1
ATOM 3310 C C . ASN A 1 420 ? 27.712 6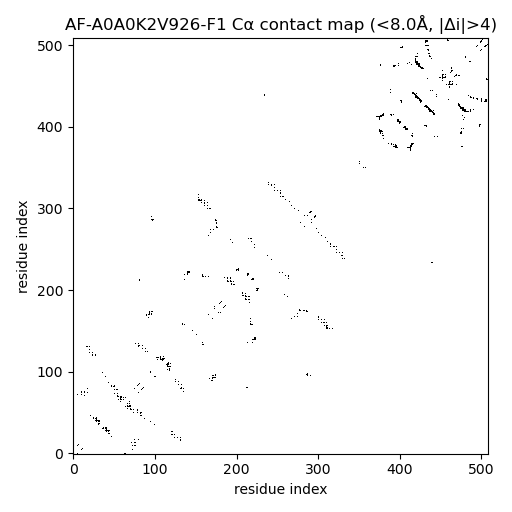.409 -28.172 1.00 92.50 420 ASN A C 1
ATOM 3312 O O . ASN A 1 420 ? 27.754 6.811 -29.335 1.00 92.50 420 ASN A O 1
ATOM 3316 N N . VAL A 1 421 ? 28.734 5.768 -27.613 1.00 94.88 421 VAL A N 1
ATOM 3317 C CA . VAL A 1 421 ? 30.021 5.565 -28.284 1.00 94.88 421 VAL A CA 1
ATOM 3318 C C . VAL A 1 421 ? 30.300 4.093 -28.552 1.00 94.88 421 VAL A C 1
ATOM 3320 O O . VAL A 1 421 ? 29.906 3.217 -27.773 1.00 94.88 421 VAL A O 1
ATOM 3323 N N . ILE A 1 422 ? 31.044 3.840 -29.629 1.00 97.25 422 ILE A N 1
ATOM 3324 C CA . ILE A 1 422 ? 31.790 2.596 -29.819 1.00 97.25 422 ILE A CA 1
ATOM 3325 C C . ILE A 1 422 ? 33.215 2.844 -29.341 1.00 97.25 422 ILE A C 1
ATOM 3327 O O . ILE A 1 422 ? 33.835 3.853 -29.682 1.00 97.25 422 ILE A O 1
ATOM 3331 N N . TYR A 1 423 ? 33.738 1.928 -28.537 1.00 97.62 423 TYR A N 1
ATOM 3332 C CA . TYR A 1 423 ? 35.081 2.019 -27.987 1.00 97.62 423 TYR A CA 1
ATOM 3333 C C . TYR A 1 423 ? 35.898 0.776 -28.307 1.00 97.62 423 TYR A C 1
ATOM 3335 O O . TYR A 1 423 ? 35.381 -0.338 -28.410 1.00 97.62 423 TYR A O 1
ATOM 3343 N N . LEU A 1 424 ? 37.200 0.996 -28.412 1.00 98.00 424 LEU A N 1
ATOM 3344 C CA . LEU A 1 424 ? 38.223 -0.005 -28.632 1.00 98.00 424 LEU A CA 1
ATOM 3345 C C . LEU A 1 424 ? 39.082 -0.100 -27.379 1.00 98.00 424 LEU A C 1
ATOM 3347 O O . LEU A 1 424 ? 39.718 0.877 -26.988 1.00 98.00 424 LEU A O 1
ATOM 3351 N N . VAL A 1 425 ? 39.125 -1.272 -26.760 1.00 98.12 425 VAL A N 1
ATOM 3352 C CA . VAL A 1 425 ? 40.096 -1.590 -25.710 1.00 98.12 425 VAL A CA 1
ATOM 3353 C C . VAL A 1 425 ? 41.264 -2.315 -26.360 1.00 98.12 425 VAL A C 1
ATOM 3355 O O . VAL A 1 425 ? 41.064 -3.282 -27.090 1.00 98.12 425 VAL A O 1
ATOM 3358 N N . THR A 1 426 ? 42.483 -1.867 -26.081 1.00 97.38 426 THR A N 1
ATOM 3359 C CA . THR A 1 426 ? 43.725 -2.509 -26.518 1.00 97.38 426 THR A CA 1
ATOM 3360 C C . THR A 1 426 ? 44.503 -2.961 -25.291 1.00 97.38 426 THR A C 1
ATOM 3362 O O . THR A 1 426 ? 44.805 -2.159 -24.407 1.00 97.38 426 THR A O 1
ATOM 3365 N N . CYS A 1 427 ? 44.847 -4.247 -25.231 1.00 97.12 427 CYS A N 1
ATOM 3366 C CA . CYS A 1 427 ? 45.745 -4.762 -24.205 1.00 97.12 427 CYS A CA 1
ATOM 3367 C C . CYS A 1 427 ? 47.196 -4.416 -24.565 1.00 97.12 427 CYS A C 1
ATOM 3369 O O . CYS A 1 427 ? 47.718 -4.889 -25.574 1.00 97.12 427 CYS A O 1
ATOM 3371 N N . ASN A 1 428 ? 47.885 -3.629 -23.740 1.00 94.94 428 ASN A N 1
ATOM 3372 C CA . ASN A 1 428 ? 49.275 -3.241 -24.007 1.00 94.94 428 ASN A CA 1
ATOM 3373 C C . ASN A 1 428 ? 50.272 -4.408 -23.932 1.00 94.94 428 ASN A C 1
ATOM 3375 O O . ASN A 1 428 ? 51.318 -4.331 -24.571 1.00 94.94 428 ASN A O 1
ATOM 3379 N N . LYS A 1 429 ? 49.938 -5.488 -23.211 1.00 94.75 429 LYS A N 1
ATOM 3380 C CA . LYS A 1 429 ? 50.795 -6.675 -23.075 1.00 94.75 429 LYS A CA 1
ATOM 3381 C C . LYS A 1 429 ? 50.742 -7.576 -24.308 1.00 94.75 429 LYS A C 1
ATOM 3383 O O . LYS A 1 429 ? 51.780 -7.888 -24.873 1.00 94.75 429 LYS A O 1
ATOM 3388 N N . CYS A 1 430 ? 49.547 -7.994 -24.732 1.00 94.69 430 CYS A N 1
ATOM 3389 C CA . CYS A 1 430 ? 49.382 -8.971 -25.821 1.00 94.69 430 CYS A CA 1
ATOM 3390 C C . CYS A 1 430 ? 48.889 -8.371 -27.147 1.00 94.69 430 CYS A C 1
ATOM 3392 O O . CYS A 1 430 ? 48.727 -9.098 -28.121 1.00 94.69 430 CYS A O 1
ATOM 3394 N N . ARG A 1 431 ? 48.603 -7.063 -27.186 1.00 96.19 431 ARG A N 1
ATOM 3395 C CA . ARG A 1 431 ? 48.073 -6.317 -28.343 1.00 96.19 431 ARG A CA 1
ATOM 3396 C C . ARG A 1 431 ? 46.708 -6.768 -28.868 1.00 96.19 431 ARG A C 1
ATOM 3398 O O . ARG A 1 431 ? 46.217 -6.166 -29.820 1.00 96.19 431 ARG A O 1
ATOM 3405 N N . LYS A 1 432 ? 46.038 -7.735 -28.236 1.00 96.62 432 LYS A N 1
ATOM 3406 C CA . LYS A 1 432 ? 44.654 -8.090 -28.580 1.00 96.62 432 LYS A CA 1
ATOM 3407 C C . LYS A 1 432 ? 43.699 -6.930 -28.302 1.00 96.62 432 LYS A C 1
ATOM 3409 O O . LYS A 1 432 ? 43.888 -6.159 -27.354 1.00 96.62 432 LYS A O 1
ATOM 3414 N N . GLN A 1 433 ? 42.675 -6.834 -29.142 1.00 97.94 433 GLN A N 1
ATOM 3415 C CA . GLN A 1 433 ? 41.692 -5.757 -29.127 1.00 97.94 433 GLN A CA 1
ATOM 3416 C C . GLN A 1 433 ? 40.277 -6.269 -28.830 1.00 97.94 433 GLN A C 1
ATOM 3418 O O . GLN A 1 433 ? 39.927 -7.397 -29.178 1.00 97.94 433 GLN A O 1
ATOM 3423 N N . TYR A 1 434 ? 39.477 -5.426 -28.177 1.00 98.19 434 TYR A N 1
ATOM 3424 C CA . TYR A 1 434 ? 38.054 -5.628 -27.892 1.00 98.19 434 TYR A CA 1
ATOM 3425 C C . TYR A 1 434 ? 37.262 -4.412 -28.368 1.00 98.19 434 TYR A C 1
ATOM 3427 O O . TYR A 1 434 ? 37.599 -3.286 -28.003 1.00 98.19 434 TYR A O 1
ATOM 3435 N N . VAL A 1 435 ? 36.180 -4.640 -29.104 1.00 98.06 435 VAL A N 1
ATOM 3436 C CA . VAL A 1 435 ? 35.212 -3.602 -29.471 1.00 98.06 435 VAL A CA 1
ATOM 3437 C C . VAL A 1 435 ? 33.953 -3.768 -28.634 1.00 98.06 435 VAL A C 1
ATOM 3439 O O . VAL A 1 435 ? 33.382 -4.859 -28.570 1.00 98.06 435 VAL A O 1
ATOM 3442 N N . GLY A 1 436 ? 33.500 -2.680 -28.018 1.00 96.56 436 GLY A N 1
ATOM 3443 C CA . GLY A 1 436 ? 32.228 -2.637 -27.307 1.00 96.56 436 GLY A CA 1
ATOM 3444 C C . GLY A 1 436 ? 31.459 -1.352 -27.569 1.00 96.56 436 GLY A C 1
ATOM 3445 O O . GLY A 1 436 ? 32.027 -0.344 -27.993 1.00 96.56 436 GLY A O 1
ATOM 3446 N N . LYS A 1 437 ? 30.163 -1.377 -27.271 1.00 96.00 437 LYS A N 1
ATOM 3447 C CA . LYS A 1 437 ? 29.305 -0.185 -27.256 1.00 96.00 437 LYS A CA 1
ATOM 3448 C C . LYS A 1 437 ? 28.883 0.228 -25.853 1.00 96.00 437 LYS A C 1
ATOM 3450 O O . LYS A 1 437 ? 28.823 -0.584 -24.926 1.00 96.00 437 LYS A O 1
ATOM 3455 N N . THR A 1 438 ? 28.521 1.498 -25.704 1.00 93.69 438 THR A N 1
ATOM 3456 C CA . THR A 1 438 ? 27.835 1.993 -24.507 1.00 93.69 438 THR A CA 1
ATOM 3457 C C . THR A 1 438 ? 26.902 3.156 -24.826 1.00 93.69 438 THR A C 1
ATOM 3459 O O . THR A 1 438 ? 27.288 4.106 -25.499 1.00 93.69 438 THR A O 1
ATOM 3462 N N . GLU A 1 439 ? 25.685 3.104 -24.283 1.00 91.88 439 GLU A N 1
ATOM 3463 C CA . GLU A 1 439 ? 24.753 4.245 -24.237 1.00 91.88 439 GLU A CA 1
ATOM 3464 C C . GLU A 1 439 ? 25.071 5.184 -23.052 1.00 91.88 439 GLU A C 1
ATOM 3466 O O . GLU A 1 439 ? 24.741 6.367 -23.052 1.00 91.88 439 GLU A O 1
ATOM 3471 N N . GLN A 1 440 ? 25.761 4.668 -22.028 1.00 90.00 440 GLN A N 1
ATOM 3472 C CA . GLN A 1 440 ? 26.257 5.434 -20.879 1.00 90.00 440 GLN A CA 1
ATOM 3473 C C . GLN A 1 440 ? 27.523 6.209 -21.230 1.00 90.00 440 GLN A C 1
ATOM 3475 O O . GLN A 1 440 ? 28.197 5.893 -22.211 1.00 90.00 440 GLN A O 1
ATOM 3480 N N . GLN A 1 441 ? 27.900 7.155 -20.362 1.00 91.19 441 GLN A N 1
ATOM 3481 C CA . GLN A 1 441 ? 29.229 7.764 -20.418 1.00 91.19 441 GLN A CA 1
ATOM 3482 C C . GLN A 1 441 ? 30.288 6.664 -20.341 1.00 91.19 441 GLN A C 1
ATOM 3484 O O . GLN A 1 441 ? 30.173 5.772 -19.491 1.00 91.19 441 GLN A O 1
ATOM 3489 N N . PHE A 1 442 ? 31.333 6.735 -21.166 1.00 92.19 442 PHE A N 1
ATOM 3490 C CA . PHE A 1 442 ? 32.357 5.688 -21.182 1.00 92.19 442 PHE A CA 1
ATOM 3491 C C . PHE A 1 442 ? 32.950 5.417 -19.786 1.00 92.19 442 PHE A C 1
ATOM 3493 O O . PHE A 1 442 ? 33.110 4.258 -19.402 1.00 92.19 442 PHE A O 1
ATOM 3500 N N . LYS A 1 443 ? 33.171 6.457 -18.968 1.00 91.94 443 LYS A N 1
ATOM 3501 C CA . LYS A 1 443 ? 33.652 6.304 -17.582 1.00 91.94 443 LYS A CA 1
ATOM 3502 C C . LYS A 1 443 ? 32.772 5.392 -16.719 1.00 91.94 443 LYS A C 1
ATOM 3504 O O . LYS A 1 443 ? 33.289 4.618 -15.921 1.00 91.94 443 LYS A O 1
ATOM 3509 N N . GLN A 1 444 ? 31.454 5.411 -16.920 1.00 90.81 444 GLN A N 1
ATOM 3510 C CA . GLN A 1 444 ? 30.527 4.524 -16.209 1.00 90.81 444 GLN A CA 1
ATOM 3511 C C . GLN A 1 444 ? 30.617 3.083 -16.728 1.00 90.81 444 GLN A C 1
ATOM 3513 O O . GLN A 1 444 ? 30.631 2.140 -15.932 1.00 90.81 444 GLN A O 1
ATOM 3518 N N . ARG A 1 445 ? 30.740 2.896 -18.051 1.00 94.50 445 ARG A N 1
ATOM 3519 C CA . ARG A 1 445 ? 30.939 1.565 -18.648 1.00 94.50 445 ARG A CA 1
ATOM 3520 C C . ARG A 1 445 ? 32.248 0.931 -18.185 1.00 94.50 445 ARG A C 1
ATOM 3522 O O . ARG A 1 445 ? 32.269 -0.259 -17.869 1.00 94.50 445 ARG A O 1
ATOM 3529 N N . HIS A 1 446 ? 33.304 1.731 -18.084 1.00 92.94 446 HIS A N 1
ATOM 3530 C CA . HIS A 1 446 ? 34.613 1.309 -17.609 1.00 92.94 446 HIS A CA 1
ATOM 3531 C C . HIS A 1 446 ? 34.579 0.792 -16.160 1.00 92.94 446 HIS A C 1
ATOM 3533 O O . HIS A 1 446 ? 35.147 -0.264 -15.884 1.00 92.94 446 HIS A O 1
ATOM 3539 N N . TYR A 1 447 ? 33.823 1.427 -15.252 1.00 89.00 447 TYR A N 1
ATOM 3540 C CA . TYR A 1 447 ? 33.587 0.865 -13.910 1.00 89.00 447 TYR A CA 1
ATOM 3541 C C . TYR A 1 447 ? 32.888 -0.500 -13.952 1.00 89.00 447 TYR A C 1
ATOM 3543 O O . TYR A 1 447 ? 33.202 -1.385 -13.159 1.00 89.00 447 TYR A O 1
ATOM 3551 N N . GLY A 1 448 ? 31.973 -0.700 -14.905 1.00 90.56 448 GLY A N 1
ATOM 3552 C CA . GLY A 1 448 ? 31.379 -2.011 -15.166 1.00 90.56 448 GLY A CA 1
ATOM 3553 C C . GLY A 1 448 ? 32.426 -3.059 -15.548 1.00 90.56 448 GLY A C 1
ATOM 3554 O O . GLY A 1 448 ? 32.426 -4.147 -14.980 1.00 90.56 448 GLY A O 1
ATOM 3555 N N . HIS A 1 449 ? 33.356 -2.715 -16.441 1.00 93.31 449 HIS A N 1
ATOM 3556 C CA . HIS A 1 449 ? 34.448 -3.612 -16.822 1.00 93.31 449 HIS A CA 1
ATOM 3557 C C . HIS A 1 449 ? 35.406 -3.924 -15.673 1.00 93.31 449 HIS A C 1
ATOM 3559 O O . HIS A 1 449 ? 35.811 -5.072 -15.544 1.00 93.31 449 HIS A O 1
ATOM 3565 N N . ARG A 1 450 ? 35.710 -2.965 -14.788 1.00 90.31 450 ARG A N 1
ATOM 3566 C CA . ARG A 1 450 ? 36.503 -3.246 -13.576 1.00 90.31 450 ARG A CA 1
ATOM 3567 C C . ARG A 1 450 ? 35.863 -4.342 -12.727 1.00 90.31 450 ARG A C 1
ATOM 3569 O O . ARG A 1 450 ? 36.534 -5.299 -12.361 1.00 90.31 450 ARG A O 1
ATOM 3576 N N . ARG A 1 451 ? 34.546 -4.267 -12.514 1.00 88.88 451 ARG A N 1
ATOM 3577 C CA . ARG A 1 451 ? 33.809 -5.324 -11.811 1.00 88.88 451 ARG A CA 1
ATOM 3578 C C . ARG A 1 451 ? 33.836 -6.653 -12.570 1.00 88.88 451 ARG A C 1
ATOM 3580 O O . ARG A 1 451 ? 33.936 -7.703 -11.945 1.00 88.88 451 ARG A O 1
ATOM 3587 N N . GLU A 1 452 ? 33.729 -6.637 -13.898 1.00 90.12 452 GLU A N 1
ATOM 3588 C CA . GLU A 1 452 ? 33.836 -7.855 -14.717 1.00 90.12 452 GLU A CA 1
ATOM 3589 C C . GLU A 1 452 ? 35.223 -8.512 -14.605 1.00 90.12 452 GLU A C 1
ATOM 3591 O O . GLU A 1 452 ? 35.303 -9.738 -14.618 1.00 90.12 452 GLU A O 1
ATOM 3596 N N . ILE A 1 453 ? 36.289 -7.717 -14.460 1.00 91.25 453 ILE A N 1
ATOM 3597 C CA . ILE A 1 453 ? 37.661 -8.180 -14.206 1.00 91.25 453 ILE A CA 1
ATOM 3598 C C . ILE A 1 453 ? 37.755 -8.786 -12.802 1.00 91.25 453 ILE A C 1
ATOM 3600 O O . ILE A 1 453 ? 38.152 -9.937 -12.661 1.00 91.25 453 ILE A O 1
ATOM 3604 N N . GLU A 1 454 ? 37.306 -8.069 -11.770 1.00 88.31 454 GLU A N 1
ATOM 3605 C CA . GLU A 1 454 ? 37.312 -8.549 -10.377 1.00 88.31 454 GLU A CA 1
ATOM 3606 C C . GLU A 1 454 ? 36.538 -9.866 -10.206 1.00 88.31 454 GLU A C 1
ATOM 3608 O O . GLU A 1 454 ? 36.980 -10.775 -9.508 1.00 88.31 454 GLU A O 1
ATOM 3613 N N . THR A 1 455 ? 35.383 -9.981 -10.868 1.00 88.62 455 THR A N 1
ATOM 3614 C CA . THR A 1 455 ? 34.493 -11.152 -10.773 1.00 88.62 455 THR A CA 1
ATOM 3615 C C . THR A 1 455 ? 34.752 -12.220 -11.835 1.00 88.62 455 THR A C 1
ATOM 3617 O O . THR A 1 455 ? 34.164 -13.296 -11.759 1.00 88.62 455 THR A O 1
ATOM 3620 N N . LYS A 1 456 ? 35.617 -11.947 -12.821 1.00 92.81 456 LYS A N 1
ATOM 3621 C CA . LYS A 1 456 ? 36.029 -12.883 -13.883 1.00 92.81 456 LYS A CA 1
ATOM 3622 C C . LYS A 1 456 ? 34.864 -13.461 -14.704 1.00 92.81 456 LYS A C 1
ATOM 3624 O O . LYS A 1 456 ? 34.923 -14.591 -15.190 1.00 92.81 456 LYS A O 1
ATOM 3629 N N . VAL A 1 457 ? 33.785 -12.693 -14.867 1.00 86.25 457 VAL A N 1
ATOM 3630 C CA . VAL A 1 457 ? 32.529 -13.175 -15.482 1.00 86.25 457 VAL A CA 1
ATOM 3631 C C . VAL A 1 457 ? 32.479 -13.044 -17.005 1.00 86.25 457 VAL A C 1
ATOM 3633 O O . VAL A 1 457 ? 31.703 -13.753 -17.639 1.00 86.25 457 VAL A O 1
ATOM 3636 N N . SER A 1 458 ? 33.284 -12.162 -17.608 1.00 90.31 458 SER A N 1
ATOM 3637 C CA . SER A 1 458 ? 33.330 -11.961 -19.067 1.00 90.31 458 SER A CA 1
ATOM 3638 C C . SER A 1 458 ? 34.673 -12.419 -19.651 1.00 90.31 458 SER A C 1
ATOM 3640 O O . SER A 1 458 ? 35.672 -12.391 -18.933 1.00 90.31 458 SER A O 1
ATOM 3642 N N . PRO A 1 459 ? 34.751 -12.818 -20.939 1.00 89.12 459 PRO A N 1
ATOM 3643 C CA . PRO A 1 459 ? 36.027 -13.155 -21.585 1.00 89.12 459 PRO A CA 1
ATOM 3644 C C . PRO A 1 459 ? 37.059 -12.024 -21.480 1.00 89.12 459 PRO A C 1
ATOM 3646 O O . PRO A 1 459 ? 38.223 -12.261 -21.168 1.00 89.12 459 PRO A O 1
ATOM 3649 N N . LEU A 1 460 ? 36.600 -10.780 -21.645 1.00 93.31 460 LEU A N 1
ATOM 3650 C CA . LEU A 1 460 ? 37.402 -9.578 -21.441 1.00 93.31 460 LEU A CA 1
ATOM 3651 C C . LEU A 1 460 ? 37.873 -9.448 -19.983 1.00 93.31 460 LEU A C 1
ATOM 3653 O O . LEU A 1 460 ? 39.046 -9.182 -19.733 1.00 93.31 460 LEU A O 1
ATOM 3657 N N . GLY A 1 461 ? 36.968 -9.672 -19.025 1.00 93.88 461 GLY A N 1
ATOM 3658 C CA . GLY A 1 461 ? 37.269 -9.661 -17.596 1.00 93.88 461 GLY A CA 1
ATOM 3659 C C . GLY A 1 461 ? 38.321 -10.700 -17.209 1.00 93.88 461 GLY A C 1
ATOM 3660 O O . GLY A 1 461 ? 39.324 -10.348 -16.595 1.00 93.88 461 GLY A O 1
ATOM 3661 N N . LYS A 1 462 ? 38.140 -11.956 -17.635 1.00 94.75 462 LYS A N 1
ATOM 3662 C CA . LYS A 1 462 ? 39.088 -13.060 -17.413 1.00 94.75 462 LYS A CA 1
ATOM 3663 C C . LYS A 1 462 ? 40.473 -12.742 -17.969 1.00 94.75 462 LYS A C 1
ATOM 3665 O O . LYS A 1 462 ? 41.454 -12.859 -17.242 1.00 94.75 462 LYS A O 1
ATOM 3670 N N . HIS A 1 463 ? 40.547 -12.239 -19.203 1.00 95.69 463 HIS A N 1
ATOM 3671 C CA . HIS A 1 463 ? 41.816 -11.876 -19.834 1.00 95.69 463 HIS A CA 1
ATOM 3672 C C . HIS A 1 463 ? 42.630 -10.881 -18.989 1.00 95.69 463 HIS A C 1
ATOM 3674 O O . HIS A 1 463 ? 43.820 -11.079 -18.737 1.00 95.69 463 HIS A O 1
ATOM 3680 N N . PHE A 1 464 ? 41.996 -9.811 -18.504 1.00 95.62 464 PHE A N 1
ATOM 3681 C CA . PHE A 1 464 ? 42.688 -8.808 -17.691 1.00 95.62 464 PHE A CA 1
ATOM 3682 C C . PHE A 1 464 ? 42.861 -9.210 -16.221 1.00 95.62 464 PHE A C 1
ATOM 3684 O O . PHE A 1 464 ? 43.733 -8.654 -15.560 1.00 95.62 464 PHE A O 1
ATOM 3691 N N . ALA A 1 465 ? 42.083 -10.163 -15.710 1.00 94.62 465 ALA A N 1
ATOM 3692 C CA . ALA A 1 465 ? 42.214 -10.654 -14.341 1.00 94.62 465 ALA A CA 1
ATOM 3693 C C . ALA A 1 465 ? 43.299 -11.728 -14.190 1.00 94.62 465 ALA A C 1
ATOM 3695 O O . ALA A 1 465 ? 43.973 -11.766 -13.166 1.00 94.62 465 ALA A O 1
ATOM 3696 N N . GLU A 1 466 ? 43.452 -12.603 -15.185 1.00 94.19 466 GLU A N 1
ATOM 3697 C CA . GLU A 1 466 ? 44.245 -13.834 -15.057 1.00 94.19 466 GLU A CA 1
ATOM 3698 C C . GLU A 1 466 ? 45.467 -13.862 -15.978 1.00 94.19 466 GLU A C 1
ATOM 3700 O O . GLU A 1 466 ? 46.505 -14.391 -15.595 1.00 94.19 466 GLU A O 1
ATOM 3705 N N . GLU A 1 467 ? 45.391 -13.263 -17.170 1.00 94.25 467 GLU A N 1
ATOM 3706 C CA . GLU A 1 467 ? 46.461 -13.383 -18.171 1.00 94.25 467 GLU A CA 1
ATOM 3707 C C . GLU A 1 467 ? 47.344 -12.131 -18.238 1.00 94.25 467 GLU A C 1
ATOM 3709 O O . GLU A 1 467 ? 48.582 -12.198 -18.228 1.00 94.25 467 GLU A O 1
ATOM 3714 N N . CYS A 1 468 ? 46.713 -10.960 -18.368 1.00 92.81 468 CYS A N 1
ATOM 3715 C CA . CYS A 1 468 ? 47.413 -9.742 -18.765 1.00 92.81 468 CYS A CA 1
ATOM 3716 C C . CYS A 1 468 ? 47.424 -8.619 -17.731 1.00 92.81 468 CYS A C 1
ATOM 3718 O O . CYS A 1 468 ? 48.292 -7.759 -17.836 1.00 92.81 468 CYS A O 1
ATOM 3720 N N . GLY A 1 469 ? 46.557 -8.628 -16.720 1.00 92.00 469 GLY A N 1
ATOM 3721 C CA . GLY A 1 469 ? 46.527 -7.599 -15.676 1.00 92.00 469 GLY A CA 1
ATOM 3722 C C . GLY A 1 469 ? 45.902 -6.274 -16.136 1.00 92.00 469 GLY A C 1
ATOM 3723 O O . GLY A 1 469 ? 46.232 -5.745 -17.199 1.00 92.00 469 GLY A O 1
ATOM 3724 N N . TYR A 1 470 ? 45.042 -5.682 -15.302 1.00 92.75 470 TYR A N 1
ATOM 3725 C CA . TYR A 1 470 ? 44.339 -4.419 -15.592 1.00 92.75 470 TYR A CA 1
ATOM 3726 C C . TYR A 1 470 ? 45.269 -3.227 -15.894 1.00 92.75 470 TYR A C 1
ATOM 3728 O O . TYR A 1 470 ? 44.893 -2.334 -16.647 1.00 92.75 470 TYR A O 1
ATOM 3736 N N . ILE A 1 471 ? 46.517 -3.239 -15.409 1.00 90.38 471 ILE A N 1
ATOM 3737 C CA . ILE A 1 471 ? 47.535 -2.221 -15.740 1.00 90.38 471 ILE A CA 1
ATOM 3738 C C . ILE A 1 471 ? 47.774 -2.078 -17.257 1.00 90.38 471 ILE A C 1
ATOM 3740 O O . ILE A 1 471 ? 48.136 -1.004 -17.745 1.00 90.38 471 ILE A O 1
ATOM 3744 N N . ASN A 1 472 ? 47.519 -3.150 -18.016 1.00 94.50 472 ASN A N 1
ATOM 3745 C CA . ASN A 1 472 ? 47.658 -3.197 -19.467 1.00 94.50 472 ASN A CA 1
ATOM 3746 C C . ASN A 1 472 ? 46.397 -2.757 -20.224 1.00 94.50 472 ASN A C 1
ATOM 3748 O O . ASN A 1 472 ? 46.391 -2.798 -21.453 1.00 94.50 472 ASN A O 1
ATOM 3752 N N . TRP A 1 473 ? 45.338 -2.334 -19.531 1.00 96.12 473 TRP A N 1
ATOM 3753 C CA . TRP A 1 473 ? 44.121 -1.817 -20.147 1.00 96.12 473 TRP A CA 1
ATOM 3754 C C . TRP A 1 473 ? 44.360 -0.419 -20.720 1.00 96.12 473 TRP A C 1
ATOM 3756 O O . TRP A 1 473 ? 44.716 0.510 -19.991 1.00 96.12 473 TRP A O 1
ATOM 3766 N N . ARG A 1 474 ? 44.142 -0.242 -22.022 1.00 96.75 474 ARG A N 1
ATOM 3767 C CA . ARG A 1 474 ? 44.046 1.074 -22.664 1.00 96.75 474 ARG A CA 1
ATOM 3768 C C . ARG A 1 474 ? 42.820 1.129 -23.548 1.00 96.75 474 ARG A C 1
ATOM 3770 O O . ARG A 1 474 ? 42.412 0.098 -24.078 1.00 96.75 474 ARG A O 1
ATOM 3777 N N . PHE A 1 475 ? 42.244 2.311 -23.732 1.00 96.94 475 PHE A N 1
ATOM 3778 C CA . PHE A 1 475 ? 41.081 2.454 -24.603 1.00 96.94 475 PHE A CA 1
ATOM 3779 C C . PHE A 1 475 ? 41.075 3.745 -25.420 1.00 96.94 475 PHE A C 1
ATOM 3781 O O . PHE A 1 475 ? 41.718 4.731 -25.060 1.00 96.94 475 PHE A O 1
ATOM 3788 N N . GLN A 1 476 ? 40.294 3.720 -26.497 1.00 96.38 476 GLN A N 1
ATOM 3789 C CA . GLN A 1 476 ? 39.910 4.868 -27.318 1.00 96.38 476 GLN A CA 1
ATOM 3790 C C . GLN A 1 476 ? 38.427 4.760 -27.656 1.00 96.38 476 GLN A C 1
ATOM 3792 O O . GLN A 1 476 ? 37.918 3.663 -27.883 1.00 96.38 476 GLN A O 1
ATOM 3797 N N . ILE A 1 477 ? 37.731 5.887 -27.721 1.00 96.38 477 ILE A N 1
ATOM 3798 C CA . ILE A 1 477 ? 36.461 5.992 -28.435 1.00 96.38 477 ILE A CA 1
ATOM 3799 C C . ILE A 1 477 ? 36.791 6.073 -29.925 1.00 96.38 477 ILE A C 1
ATOM 3801 O O . ILE A 1 477 ? 37.632 6.874 -30.335 1.00 96.38 477 ILE A O 1
ATOM 3805 N N . ILE A 1 478 ? 36.157 5.211 -30.714 1.00 96.00 478 ILE A N 1
ATOM 3806 C CA . ILE A 1 478 ? 36.442 5.043 -32.146 1.00 96.00 478 ILE A CA 1
ATOM 3807 C C . ILE A 1 478 ? 35.264 5.433 -33.038 1.00 96.00 478 ILE A C 1
ATOM 3809 O O . ILE A 1 478 ? 35.416 5.543 -34.252 1.00 96.00 478 ILE A O 1
ATOM 3813 N N . ASP A 1 479 ? 34.090 5.638 -32.441 1.00 94.62 479 ASP A N 1
ATOM 3814 C CA . ASP A 1 479 ? 32.879 6.041 -33.141 1.00 94.62 479 ASP A CA 1
ATOM 3815 C C . ASP A 1 479 ? 31.884 6.696 -32.178 1.00 94.62 479 ASP A C 1
ATOM 3817 O O . ASP A 1 479 ? 31.824 6.335 -30.997 1.00 94.62 479 ASP A O 1
ATOM 3821 N N . HIS A 1 480 ? 31.063 7.606 -32.692 1.00 91.88 480 HIS A N 1
ATOM 3822 C CA . HIS A 1 480 ? 29.993 8.267 -31.944 1.00 91.88 480 HIS A CA 1
ATOM 3823 C C . HIS A 1 480 ? 28.695 8.173 -32.744 1.00 91.88 480 HIS A C 1
ATOM 3825 O O . HIS A 1 480 ? 28.675 8.500 -33.927 1.00 91.88 480 HIS A O 1
ATOM 3831 N N . CYS A 1 481 ? 27.626 7.698 -32.108 1.00 86.31 481 CYS A N 1
ATOM 3832 C CA . CYS A 1 481 ? 26.326 7.507 -32.743 1.00 86.31 481 CYS A CA 1
ATOM 3833 C C . CYS A 1 481 ? 25.293 8.441 -32.109 1.00 86.31 481 CYS A C 1
ATOM 3835 O O . CYS A 1 481 ? 25.030 8.354 -30.912 1.00 86.31 481 CYS A O 1
ATOM 3837 N N . ASP A 1 482 ? 24.632 9.267 -32.917 1.00 74.44 482 ASP A N 1
ATOM 3838 C CA . ASP A 1 482 ? 23.600 10.187 -32.417 1.00 74.44 482 ASP A CA 1
ATOM 3839 C C . ASP A 1 482 ? 22.279 9.466 -32.064 1.00 74.44 482 ASP A C 1
ATOM 3841 O O . ASP A 1 482 ? 21.456 9.986 -31.311 1.00 74.44 482 ASP A O 1
ATOM 3845 N N . ALA A 1 483 ? 22.084 8.236 -32.561 1.00 69.12 483 ALA A N 1
ATOM 3846 C CA . ALA A 1 483 ? 20.923 7.384 -32.297 1.00 69.12 483 ALA A CA 1
ATOM 3847 C C . ALA A 1 483 ? 21.331 6.008 -31.730 1.00 69.12 483 ALA A C 1
ATOM 3849 O O . ALA A 1 483 ? 22.205 5.329 -32.270 1.00 69.12 483 ALA A O 1
ATOM 3850 N N . SER A 1 484 ? 20.653 5.537 -30.672 1.00 59.12 484 SER A N 1
ATOM 3851 C CA . SER A 1 484 ? 21.002 4.277 -29.983 1.00 59.12 484 SER A CA 1
ATOM 3852 C C . SER A 1 484 ? 20.801 3.011 -30.829 1.00 59.12 484 SER A C 1
ATOM 3854 O O . SER A 1 484 ? 21.492 2.014 -30.622 1.00 59.12 484 SER A O 1
ATOM 3856 N N . GLY A 1 485 ? 19.909 3.051 -31.828 1.00 58.78 485 GLY A N 1
ATOM 3857 C CA . GLY A 1 485 ? 19.670 1.940 -32.759 1.00 58.78 485 GLY A CA 1
ATOM 3858 C C . GLY A 1 485 ? 20.872 1.604 -33.650 1.00 58.78 485 GLY A C 1
ATOM 3859 O O . GLY A 1 485 ? 21.052 0.445 -34.023 1.00 58.78 485 GLY A O 1
ATOM 3860 N N . ASP A 1 486 ? 21.738 2.582 -33.927 1.00 78.75 486 ASP A N 1
ATOM 3861 C CA . ASP A 1 486 ? 22.937 2.371 -34.738 1.00 78.75 486 ASP A CA 1
ATOM 3862 C C . ASP A 1 486 ? 24.072 1.698 -33.966 1.00 78.75 486 ASP A C 1
ATOM 3864 O O . ASP A 1 486 ? 24.907 1.040 -34.582 1.00 78.75 486 ASP A O 1
ATOM 3868 N N . LEU A 1 487 ? 24.091 1.765 -32.630 1.00 88.00 487 LEU A N 1
ATOM 3869 C CA . LEU A 1 487 ? 25.212 1.249 -31.840 1.00 88.00 487 LEU A CA 1
ATOM 3870 C C . LEU A 1 487 ? 25.429 -0.252 -32.030 1.00 88.00 487 LEU A C 1
ATOM 3872 O O . LEU A 1 487 ? 26.565 -0.687 -32.142 1.00 88.00 487 LEU A O 1
ATOM 3876 N N . THR A 1 488 ? 24.368 -1.060 -32.093 1.00 90.12 488 THR A N 1
ATOM 3877 C CA . THR A 1 488 ? 24.508 -2.515 -32.305 1.00 90.12 488 THR A CA 1
ATOM 3878 C C . THR A 1 488 ? 25.056 -2.833 -33.689 1.00 90.12 488 THR A C 1
ATOM 3880 O O . THR A 1 488 ? 25.932 -3.683 -33.829 1.00 90.12 488 THR A O 1
ATOM 3883 N N . ARG A 1 489 ? 24.573 -2.123 -34.711 1.00 93.06 489 ARG A N 1
ATOM 3884 C CA . ARG A 1 489 ? 25.044 -2.287 -36.086 1.00 93.06 489 ARG A CA 1
ATOM 3885 C C . ARG A 1 489 ? 26.498 -1.826 -36.227 1.00 93.06 489 ARG A C 1
ATOM 3887 O O . ARG A 1 489 ? 27.292 -2.514 -36.859 1.00 93.06 489 ARG A O 1
ATOM 3894 N N . ARG A 1 490 ? 26.851 -0.687 -35.625 1.00 94.06 490 ARG A N 1
ATOM 3895 C CA . ARG A 1 490 ? 28.203 -0.107 -35.654 1.00 94.06 490 ARG A CA 1
ATOM 3896 C C . ARG A 1 490 ? 29.194 -0.914 -34.818 1.00 94.06 490 ARG A C 1
ATOM 3898 O O . ARG A 1 490 ? 30.316 -1.113 -35.261 1.00 94.06 490 ARG A O 1
ATOM 3905 N N . GLU A 1 491 ? 28.777 -1.449 -33.673 1.00 95.75 491 GLU A N 1
ATOM 3906 C CA . GLU A 1 491 ? 29.571 -2.394 -32.878 1.00 95.75 491 GLU A CA 1
ATOM 3907 C C . GLU A 1 491 ? 29.912 -3.644 -33.693 1.00 95.75 491 GLU A C 1
ATOM 3909 O O . GLU A 1 491 ? 31.085 -3.990 -33.794 1.00 95.75 491 GLU A O 1
ATOM 3914 N N . GLY A 1 492 ? 28.915 -4.273 -34.328 1.00 94.88 492 GLY A N 1
ATOM 3915 C CA . GLY A 1 492 ? 29.137 -5.440 -35.186 1.00 94.88 492 GLY A CA 1
ATOM 3916 C C . GLY A 1 492 ? 30.043 -5.129 -36.380 1.00 94.88 492 GLY A C 1
ATOM 3917 O O . GLY A 1 492 ? 30.967 -5.888 -36.663 1.00 94.88 492 GLY A O 1
ATOM 3918 N N . TYR A 1 493 ? 29.840 -3.975 -37.027 1.00 95.81 493 TYR A N 1
ATOM 3919 C CA . TYR A 1 493 ? 30.717 -3.491 -38.096 1.00 95.81 493 TYR A CA 1
ATOM 3920 C C . TYR A 1 493 ? 32.173 -3.371 -37.627 1.00 95.81 493 TYR A C 1
ATOM 3922 O O . TYR A 1 493 ? 33.060 -3.938 -38.255 1.00 95.81 493 TYR A O 1
ATOM 3930 N N . TRP A 1 494 ? 32.436 -2.696 -36.504 1.00 97.19 494 TRP A N 1
ATOM 3931 C CA . TRP A 1 494 ? 33.802 -2.508 -36.009 1.00 97.19 494 TRP A CA 1
ATOM 3932 C C . TRP A 1 494 ? 34.436 -3.796 -35.475 1.00 97.19 494 TRP A C 1
ATOM 3934 O O . TRP A 1 494 ? 35.639 -3.985 -35.639 1.00 97.19 494 TRP A O 1
ATOM 3944 N N . GLN A 1 495 ? 33.654 -4.707 -34.886 1.00 97.31 495 GLN A N 1
ATOM 3945 C CA . GLN A 1 495 ? 34.138 -6.039 -34.498 1.00 97.31 495 GLN A CA 1
ATOM 3946 C C . GLN A 1 495 ? 34.644 -6.831 -35.712 1.00 97.31 495 GLN A C 1
ATOM 3948 O O . GLN A 1 495 ? 35.678 -7.498 -35.628 1.00 97.31 495 GLN A O 1
ATOM 3953 N N . GLN A 1 496 ? 33.938 -6.731 -36.843 1.00 95.44 496 GLN A N 1
ATOM 3954 C CA . GLN A 1 496 ? 34.330 -7.357 -38.105 1.00 95.44 496 GLN A CA 1
ATOM 3955 C C . GLN A 1 496 ? 35.511 -6.629 -38.762 1.00 95.44 496 GLN A C 1
ATOM 3957 O O . GLN A 1 496 ? 36.521 -7.266 -39.051 1.00 95.44 496 GLN A O 1
ATOM 3962 N N . GLU A 1 497 ? 35.431 -5.306 -38.930 1.00 96.25 497 GLU A N 1
ATOM 3963 C CA . GLU A 1 497 ? 36.446 -4.491 -39.620 1.00 96.25 497 GLU A CA 1
ATOM 3964 C C . GLU A 1 497 ? 37.814 -4.535 -38.918 1.00 96.25 497 GLU A C 1
ATOM 3966 O O . GLU A 1 497 ? 38.864 -4.520 -39.563 1.00 96.25 497 GLU A O 1
ATOM 3971 N N . LEU A 1 498 ? 37.824 -4.614 -37.583 1.00 96.25 498 LEU A N 1
ATOM 3972 C CA . LEU A 1 498 ? 39.053 -4.695 -36.786 1.00 96.25 498 LEU A CA 1
ATOM 3973 C C . LEU A 1 498 ? 39.460 -6.136 -36.446 1.00 96.25 498 LEU A C 1
ATOM 3975 O O . LEU A 1 498 ? 40.522 -6.327 -35.853 1.00 96.25 498 LEU A O 1
ATOM 3979 N N . ASN A 1 499 ? 38.647 -7.127 -36.828 1.00 94.94 499 ASN A N 1
ATOM 3980 C CA . ASN A 1 499 ? 38.821 -8.551 -36.535 1.00 94.94 499 ASN A CA 1
ATOM 3981 C C . ASN A 1 499 ? 39.080 -8.840 -35.042 1.00 94.94 499 ASN A C 1
ATOM 3983 O O . ASN A 1 499 ? 40.082 -9.455 -34.670 1.00 94.94 499 ASN A O 1
ATOM 3987 N N . THR A 1 500 ? 38.182 -8.376 -34.167 1.00 96.56 500 THR A N 1
ATOM 3988 C CA . THR A 1 500 ? 38.359 -8.495 -32.708 1.00 96.56 500 THR A CA 1
ATOM 3989 C C . THR A 1 500 ? 37.743 -9.748 -32.092 1.00 96.56 500 THR A C 1
ATOM 3991 O O . THR A 1 500 ? 37.760 -9.890 -30.869 1.00 96.56 500 THR A O 1
ATOM 3994 N N . TYR A 1 501 ? 37.220 -10.682 -32.887 1.00 95.81 501 TYR A N 1
ATOM 3995 C CA . TYR A 1 501 ? 36.735 -11.964 -32.372 1.00 95.81 501 TYR A CA 1
ATOM 3996 C C . TYR A 1 501 ? 37.884 -12.901 -31.979 1.00 95.81 501 TYR A C 1
ATOM 3998 O O . TYR A 1 501 ? 38.959 -12.896 -32.584 1.00 95.81 501 TYR A O 1
ATOM 4006 N N . ALA A 1 502 ? 37.652 -13.745 -30.975 1.00 90.12 502 ALA A N 1
ATOM 4007 C CA . ALA A 1 502 ? 38.563 -14.829 -30.629 1.00 90.12 502 ALA A CA 1
ATOM 4008 C C . ALA A 1 502 ? 38.815 -15.753 -31.848 1.00 90.12 502 ALA A C 1
ATOM 4010 O O . ALA A 1 502 ? 37.880 -16.017 -32.609 1.00 90.12 502 ALA A O 1
ATOM 4011 N N . PRO A 1 503 ? 40.054 -16.255 -32.048 1.00 90.38 503 PRO A N 1
ATOM 4012 C CA . PRO A 1 503 ? 41.205 -16.168 -31.136 1.00 90.38 503 PRO A CA 1
ATOM 4013 C C . PRO A 1 503 ? 42.050 -14.884 -31.264 1.00 90.38 503 PRO A C 1
ATOM 4015 O O . PRO A 1 503 ? 42.922 -14.638 -30.421 1.00 90.38 503 PRO A O 1
ATOM 4018 N N . HIS A 1 504 ? 41.810 -14.082 -32.303 1.00 88.56 504 HIS A N 1
ATOM 4019 C CA . HIS A 1 504 ? 42.646 -12.943 -32.694 1.00 88.56 504 HIS A CA 1
ATOM 4020 C C . HIS A 1 504 ? 42.389 -11.678 -31.862 1.00 88.56 504 HIS A C 1
ATOM 4022 O O . HIS A 1 504 ? 43.315 -10.913 -31.597 1.00 88.56 504 HIS A O 1
ATOM 4028 N N . GLY A 1 505 ? 41.167 -11.499 -31.363 1.00 92.88 505 GLY A N 1
ATOM 4029 C CA . GLY A 1 505 ? 40.822 -10.479 -30.376 1.00 92.88 505 GLY A CA 1
ATOM 4030 C C . GLY A 1 505 ? 40.126 -11.053 -29.143 1.00 92.88 505 GLY A C 1
ATOM 4031 O O . GLY A 1 505 ? 40.279 -12.228 -28.808 1.00 92.88 505 GLY A O 1
ATOM 4032 N N . LEU A 1 506 ? 39.409 -10.189 -28.428 1.00 95.06 506 LEU A N 1
ATOM 4033 C CA . LEU A 1 506 ? 38.809 -10.475 -27.119 1.00 95.06 506 LEU A CA 1
ATOM 4034 C C . LEU A 1 506 ? 37.268 -10.523 -27.145 1.00 95.06 506 LEU A C 1
ATOM 4036 O O . LEU A 1 506 ? 36.647 -10.768 -26.110 1.00 95.06 506 LEU A O 1
ATOM 4040 N N . ASN A 1 507 ? 36.631 -10.284 -28.294 1.00 96.19 507 ASN A N 1
ATOM 4041 C CA . ASN A 1 507 ? 35.191 -10.472 -28.466 1.00 96.19 507 ASN A CA 1
ATOM 4042 C C . ASN A 1 507 ? 34.855 -11.964 -28.634 1.00 96.19 507 ASN A C 1
ATOM 4044 O O . ASN A 1 507 ? 35.558 -12.702 -29.325 1.00 96.19 507 ASN A O 1
ATOM 4048 N N . SER A 1 508 ? 33.760 -12.409 -28.017 1.00 89.81 508 SER A N 1
ATOM 4049 C CA . SER A 1 508 ? 33.174 -13.735 -28.269 1.00 89.81 508 SER A CA 1
ATOM 4050 C C . SER A 1 508 ? 32.179 -13.646 -29.427 1.00 89.81 508 SER A C 1
ATOM 4052 O O . SER A 1 508 ? 31.586 -12.585 -29.635 1.00 89.81 508 SER A O 1
ATOM 4054 N N . ARG A 1 509 ? 32.071 -14.727 -30.207 1.00 65.88 509 ARG A N 1
ATOM 4055 C CA . ARG A 1 509 ? 31.052 -14.875 -31.254 1.00 65.88 509 ARG A CA 1
ATOM 4056 C C . ARG A 1 509 ? 29.705 -15.252 -30.662 1.00 65.88 509 ARG A C 1
ATOM 4058 O O . ARG A 1 509 ? 29.715 -15.966 -29.634 1.00 65.88 509 ARG A O 1
#

Mean predicted aligned error: 17.1 Å

pLDDT: mean 80.61, std 18.84, range [24.08, 98.19]